Protein AF-0000000065805810 (afdb_homodimer)

Foldseek 3Di:
DLVVLVVLLVCVLVPDFQDLVNLVVLLVDDDVRVVSLLQSLLVLLCSQPNQAAAEEEEDAQAAAPACWQFQQDQRHPVWDFPFDGDGGHALVVQLVVLVVCLVLQHQEYEYEHGYQADDPDDRLVRVLVSLLVNVVPGPHQYEYEGHQDDLVSLLSCVVSRRAEYEAELAWAQVCSCVGTDPDHSVSSVVSLVSNVVSPHAYEYEHEPQQPDDSSRLSRRLVVCVVSVHQEYEYHYRDAGPGGNCNPRDTEAQSSSLSSLSSSCSRPSNHAYEYEYPLCVRNPVNSLSSSSSNHRYYYDAQDNRGGDDDSVVVCCSSVVVVGHYGSD/DLVVLVVLLVCVLVPDFQDLVNLVVLLVDDDVRVVSLLQSLLVLLCSQPNQAAAEEEEDAQAAAPACWQFQQDQRHPVWDFPFDGDGGHALVVQLVVLVVCLVLQHQEYEYEHGYQADDPDDRLVRVLSSLLVNVVPGPHQYEYEGHQDDLVSLLSCVVSRRAEYEAELAWAQVCSCVGTDPDHSVSSVVSLVSNVVSPHAYEYEHEPQQPDDSSRLSRRLVVCVVSVHQEYEYEYRDAGPGGNCNPRDTEAQSSSLSSLSSSCSRPSNHAYEYEYPLCVRNPVNSLSSSSSNHRYYYDAQDNRGGDDDSVVVCCSSVVVVGHYHSD

Sequence (654 aa):
MRNDIVKIVDRIIQGGRLSEAEGRSILQAGGASLGWVMAGAQQLRETYCGDGVGLCMIVNAKSGHCSEDCRFCAQSSHYHTGAPVFPLKTAEQIVAEAQCADSRGARCFGIVTSGARVLPGAELESILAALREIRETTRIAPSASLGLLDEETARALADAGCVTYHHNLETARSYFPHICTTHDYDQDLETVRVAKAAGMKVCCGGLFGLGETPEQRLELGLTLRELDIDSVPINFLNPVAGTPLADATPLEPMEALKIIALYRYLMPDRHITVCGGRGVTLGDFQSWIFQAGASGMMVGDYLTTAGRQLSDDLRMVTDAGLTYERCMRNDIVKIVDRIIQGGRLSEAEGRSILQAGGASLGWVMAGAQQLRETYCGDGVGLCMIVNAKSGHCSEDCRFCAQSSHYHTGAPVFPLKTAEQIVAEAQCADSRGARCFGIVTSGARVLPGAELESILAALREIRETTRIAPSASLGLLDEETARALADAGCVTYHHNLETARSYFPHICTTHDYDQDLETVRVAKAAGMKVCCGGLFGLGETPEQRLELGLTLRELDIDSVPINFLNPVAGTPLADATPLEPMEALKIIALYRYLMPDRHITVCGGRGVTLGDFQSWIFQAGASGMMVGDYLTTAGRQLSDDLRMVTDAGLTYERC

Organism: Syntrophotalea carbinolica (strain DSM 2380 / NBRC 103641 / GraBd1) (NCBI:txid338963)

pLDDT: mean 96.36, std 5.23, range [35.75, 98.94]

Nearest PDB structures (foldseek):
  8vdw-assembly1_A  TM=9.775E-01  e=2.613E-42  Veillonella parvula
  8vcw-assembly1_A  TM=9.671E-01  e=2.838E-38  Blautia obeum
  1r30-assembly1_A  TM=9.494E-01  e=1.211E-29  Escherichia coli
  3t7v-assembly1_A  TM=8.724E-01  e=1.804E-21  Methanosarcina barkeri str. Fusaro
  5exi-assembly1_A  TM=6.466E-01  e=7.180E-10  Mycobacterium tuberculosis H37Rv

Solvent-accessible surface area (backbone atoms only — not comparable to full-atom values): 32482 Å² total; per-residue (Å²): 101,62,67,57,41,53,50,51,44,53,40,39,76,74,70,46,77,67,45,71,68,56,51,53,50,55,72,65,44,52,73,40,49,34,33,34,47,26,19,39,13,19,38,40,25,42,73,56,59,44,58,47,35,43,31,33,35,56,42,66,36,20,36,31,69,9,79,40,51,42,36,71,45,56,36,17,56,79,40,68,41,89,50,64,73,48,72,70,57,50,37,67,57,52,34,51,50,48,47,52,39,37,77,71,25,22,42,30,36,29,45,29,40,51,35,58,46,69,58,92,50,71,68,42,50,36,51,40,51,22,37,39,48,36,59,71,73,40,83,36,45,36,25,39,26,47,50,54,53,54,62,67,61,28,38,51,40,33,73,27,49,34,44,31,42,39,56,58,63,37,52,15,78,92,53,33,71,82,38,31,74,72,61,57,70,65,53,49,54,45,22,53,50,33,36,44,73,42,69,22,43,35,33,37,30,33,49,41,55,78,79,73,52,73,67,38,55,50,47,32,47,54,51,42,54,73,69,61,54,50,26,32,42,43,27,34,51,57,61,37,68,52,33,85,39,36,80,56,70,63,48,53,32,60,57,53,42,43,52,44,18,49,47,22,56,66,40,42,75,41,46,29,26,43,40,54,28,44,65,78,32,26,53,66,46,52,67,46,42,48,42,12,18,37,37,23,33,54,47,43,47,53,77,86,48,82,51,63,60,56,70,57,54,53,48,52,41,48,52,70,74,33,46,64,56,64,97,101,62,67,58,40,52,50,51,44,54,40,39,75,73,70,47,76,66,46,71,68,57,51,52,52,54,73,67,45,51,73,40,50,33,33,33,47,25,18,40,14,19,38,39,24,43,73,55,58,45,58,45,29,42,30,34,34,59,42,64,36,22,36,31,70,9,80,39,50,42,37,68,46,57,36,17,57,79,40,69,40,89,49,64,70,47,72,70,56,50,36,69,56,51,35,51,51,48,48,51,40,39,77,69,31,22,30,30,36,30,46,30,40,50,36,60,48,69,59,92,52,71,66,43,51,34,51,39,51,23,36,40,47,36,59,72,73,40,76,35,45,37,25,37,26,46,51,56,51,52,59,67,60,27,37,51,39,32,74,27,49,35,46,31,40,40,58,57,63,36,50,17,81,93,52,35,72,83,38,31,74,73,64,57,70,64,51,47,54,46,23,55,51,34,34,43,72,41,69,22,42,36,33,38,30,36,49,41,56,79,77,72,52,73,68,37,54,50,48,32,48,52,50,42,54,73,66,61,55,50,26,32,41,44,26,33,51,58,60,36,70,52,32,84,39,35,80,54,70,62,48,53,33,60,58,54,41,43,51,45,17,49,47,23,56,66,40,42,75,41,45,28,24,42,39,54,29,43,65,80,32,26,53,66,47,51,65,47,42,49,42,14,16,35,40,24,32,54,45,43,47,54,78,85,48,81,51,60,60,54,70,58,53,52,47,51,41,47,52,70,75,33,46,65,42,62,86

InterPro domains:
  IPR002684 Biotin synthase/Biotin biosynthesis bifunctional protein BioAB [MF_01694] (16-325)
  IPR002684 Biotin synthase/Biotin biosynthesis bifunctional protein BioAB [PTHR22976] (15-325)
  IPR002684 Biotin synthase/Biotin biosynthesis bifunctional protein BioAB [TIGR00433] (18-322)
  IPR006638 Elp3/MiaA/NifB-like, radical SAM core domain [SM00729] (56-265)
  IPR007197 Radical SAM [PF04055] (65-220)
  IPR007197 Radical SAM [PS51918] (48-278)
  IPR007197 Radical SAM [SFLDS00029] (4-325)
  IPR010722 Biotin and thiamin synthesis-associated domain [PF06968] (233-322)
  IPR010722 Biotin and thiamin synthesis-associated domain [SM00876] (233-324)
  IPR013785 Aldolase-type TIM barrel [G3DSA:3.20.20.70] (27-327)
  IPR024177 Biotin synthase [PIRSF001619] (5-325)
  IPR058240 Radical SAM superfamily [SSF102114] (16-321)

Structure (mmCIF, N/CA/C/O backbone):
data_AF-0000000065805810-model_v1
#
loop_
_entity.id
_entity.type
_entity.pdbx_description
1 polymer 'Biotin synthase'
#
loop_
_atom_site.group_PDB
_atom_site.id
_atom_site.type_symbol
_atom_site.label_atom_id
_atom_site.label_alt_id
_atom_site.label_comp_id
_atom_site.label_asym_id
_atom_site.label_entity_id
_atom_site.label_seq_id
_atom_site.pdbx_PDB_ins_code
_atom_site.Cartn_x
_atom_site.Cartn_y
_atom_site.Cartn_z
_atom_site.occupancy
_atom_site.B_iso_or_equiv
_atom_site.auth_seq_id
_atom_site.auth_comp_id
_atom_site.auth_asym_id
_atom_site.auth_atom_id
_atom_site.pdbx_PDB_model_num
ATOM 1 N N . MET A 1 1 ? -1.188 9.469 -21.672 1 79.25 1 MET A N 1
ATOM 2 C CA . MET A 1 1 ? -1.218 8.125 -21.109 1 79.25 1 MET A CA 1
ATOM 3 C C . MET A 1 1 ? -2.553 7.848 -20.422 1 79.25 1 MET A C 1
ATOM 5 O O . MET A 1 1 ? -3.178 6.812 -20.672 1 79.25 1 MET A O 1
ATOM 9 N N . ARG A 1 2 ? -3.098 8.859 -19.812 1 87.94 2 ARG A N 1
ATOM 10 C CA . ARG A 1 2 ? -4.332 8.617 -19.078 1 87.94 2 ARG A CA 1
ATOM 11 C C . ARG A 1 2 ? -5.496 8.352 -20.016 1 87.94 2 ARG A C 1
ATOM 13 O O . ARG A 1 2 ? -6.281 7.426 -19.797 1 87.94 2 ARG A O 1
ATOM 20 N N . ASN A 1 3 ? -5.574 9.109 -21.125 1 92.69 3 ASN A N 1
ATOM 21 C CA . ASN A 1 3 ? -6.648 8.875 -22.078 1 92.69 3 ASN A CA 1
ATOM 22 C C . ASN A 1 3 ? -6.484 7.527 -22.797 1 92.69 3 ASN A C 1
ATOM 24 O O . ASN A 1 3 ? -7.469 6.836 -23.047 1 92.69 3 ASN A O 1
ATOM 28 N N . ASP A 1 4 ? -5.297 7.188 -23.094 1 95.38 4 ASP A N 1
ATOM 29 C CA . ASP A 1 4 ? -5.012 5.918 -23.75 1 95.38 4 ASP A CA 1
ATOM 30 C C . ASP A 1 4 ? -5.41 4.738 -22.859 1 95.38 4 ASP A C 1
ATOM 32 O O . ASP A 1 4 ? -5.996 3.768 -23.344 1 95.38 4 ASP A O 1
ATOM 36 N N . ILE A 1 5 ? -5.145 4.859 -21.578 1 97.94 5 ILE A N 1
ATOM 37 C CA . ILE A 1 5 ? -5.457 3.779 -20.641 1 97.94 5 ILE A CA 1
ATOM 38 C C . ILE A 1 5 ? -6.973 3.609 -20.547 1 97.94 5 ILE A C 1
ATOM 40 O O . ILE A 1 5 ? -7.477 2.484 -20.547 1 97.94 5 ILE A O 1
ATOM 44 N N . VAL A 1 6 ? -7.711 4.707 -20.438 1 97.88 6 VAL A N 1
ATOM 45 C CA . VAL A 1 6 ? -9.164 4.648 -20.359 1 97.88 6 VAL A CA 1
ATOM 46 C C . VAL A 1 6 ? -9.719 3.957 -21.609 1 97.88 6 VAL A C 1
ATOM 48 O O . VAL A 1 6 ? -10.586 3.084 -21.5 1 97.88 6 VAL A O 1
ATOM 51 N N . LYS A 1 7 ? -9.164 4.328 -22.766 1 97.62 7 LYS A N 1
ATOM 52 C CA . LYS A 1 7 ? -9.609 3.732 -24.016 1 97.62 7 LYS A CA 1
ATOM 53 C C . LYS A 1 7 ? -9.32 2.234 -24.047 1 97.62 7 LYS A C 1
ATOM 55 O O . LYS A 1 7 ? -10.148 1.445 -24.5 1 97.62 7 LYS A O 1
ATOM 60 N N . ILE A 1 8 ? -8.148 1.875 -23.641 1 98.38 8 ILE A N 1
ATOM 61 C CA . ILE A 1 8 ? -7.758 0.47 -23.609 1 98.38 8 ILE A CA 1
ATOM 62 C C . ILE A 1 8 ? -8.695 -0.309 -22.703 1 98.38 8 ILE A C 1
ATOM 64 O O . ILE A 1 8 ? -9.195 -1.375 -23.062 1 98.38 8 ILE A O 1
ATOM 68 N N . VAL A 1 9 ? -9 0.229 -21.516 1 98.56 9 VAL A N 1
ATOM 69 C CA . VAL A 1 9 ? -9.867 -0.421 -20.531 1 98.56 9 VAL A CA 1
ATOM 70 C C . VAL A 1 9 ? -11.266 -0.59 -21.109 1 98.56 9 VAL A C 1
ATOM 72 O O . VAL A 1 9 ? -11.859 -1.67 -21.016 1 98.56 9 VAL A O 1
ATOM 75 N N . ASP A 1 10 ? -11.781 0.471 -21.734 1 98.12 10 ASP A N 1
ATOM 76 C CA . ASP A 1 10 ? -13.109 0.418 -22.328 1 98.12 10 ASP A CA 1
ATOM 77 C C . ASP A 1 10 ? -13.18 -0.644 -23.422 1 98.12 10 ASP A C 1
ATOM 79 O O . ASP A 1 10 ? -14.148 -1.401 -23.5 1 98.12 10 ASP A O 1
ATOM 83 N N . ARG A 1 11 ? -12.172 -0.672 -24.25 1 98.25 11 ARG A N 1
ATOM 84 C CA . ARG A 1 11 ? -12.125 -1.661 -25.312 1 98.25 11 ARG A CA 1
ATOM 85 C C . ARG A 1 11 ? -12.102 -3.078 -24.75 1 98.25 11 ARG A C 1
ATOM 87 O O . ARG A 1 11 ? -12.812 -3.959 -25.234 1 98.25 11 ARG A O 1
ATOM 94 N N . ILE A 1 12 ? -11.305 -3.326 -23.719 1 98.5 12 ILE A N 1
ATOM 95 C CA . ILE A 1 12 ? -11.188 -4.648 -23.125 1 98.5 12 ILE A CA 1
ATOM 96 C C . ILE A 1 12 ? -12.516 -5.047 -22.484 1 98.5 12 ILE A C 1
ATOM 98 O O . ILE A 1 12 ? -12.953 -6.195 -22.609 1 98.5 12 ILE A O 1
ATOM 102 N N . ILE A 1 13 ? -13.18 -4.121 -21.828 1 97.81 13 ILE A N 1
ATOM 103 C CA . ILE A 1 13 ? -14.477 -4.383 -21.203 1 97.81 13 ILE A CA 1
ATOM 104 C C . ILE A 1 13 ? -15.492 -4.773 -22.266 1 97.81 13 ILE A C 1
ATOM 106 O O . ILE A 1 13 ? -16.375 -5.59 -22.016 1 97.81 13 ILE A O 1
ATOM 110 N N . GLN A 1 14 ? -15.32 -4.27 -23.5 1 97.44 14 GLN A N 1
ATOM 111 C CA . GLN A 1 14 ? -16.219 -4.562 -24.594 1 97.44 14 GLN A CA 1
ATOM 112 C C . GLN A 1 14 ? -15.797 -5.824 -25.344 1 97.44 14 GLN A C 1
ATOM 114 O O . GLN A 1 14 ? -16.344 -6.148 -26.391 1 97.44 14 GLN A O 1
ATOM 119 N N . GLY A 1 15 ? -14.773 -6.504 -24.859 1 96.88 15 GLY A N 1
ATOM 120 C CA . GLY A 1 15 ? -14.391 -7.793 -25.422 1 96.88 15 GLY A CA 1
ATOM 121 C C . GLY A 1 15 ? -13.109 -7.738 -26.219 1 96.88 15 GLY A C 1
ATOM 122 O O . GLY A 1 15 ? -12.68 -8.75 -26.797 1 96.88 15 GLY A O 1
ATOM 123 N N . GLY A 1 16 ? -12.5 -6.551 -26.297 1 97.62 16 GLY A N 1
ATOM 124 C CA . GLY A 1 16 ? -11.234 -6.422 -27 1 97.62 16 GLY A CA 1
ATOM 125 C C . GLY A 1 16 ? -10.062 -6.992 -26.219 1 97.62 16 GLY A C 1
ATOM 126 O O . GLY A 1 16 ? -10.195 -7.348 -25.047 1 97.62 16 GLY A O 1
ATOM 127 N N . ARG A 1 17 ? -8.875 -7.086 -27 1 97.44 17 ARG A N 1
ATOM 128 C CA . ARG A 1 17 ? -7.668 -7.637 -26.391 1 97.44 17 ARG A CA 1
ATOM 129 C C . ARG A 1 17 ? -6.551 -6.598 -26.359 1 97.44 17 ARG A C 1
ATOM 131 O O . ARG A 1 17 ? -6.473 -5.734 -27.25 1 97.44 17 ARG A O 1
ATOM 138 N N . LEU A 1 18 ? -5.742 -6.703 -25.375 1 98.44 18 LEU A N 1
ATOM 139 C CA . LEU A 1 18 ? -4.543 -5.875 -25.312 1 98.44 18 LEU A CA 1
ATOM 140 C C . LEU A 1 18 ? -3.57 -6.25 -26.422 1 98.44 18 LEU A C 1
ATOM 142 O O . LEU A 1 18 ? -3.266 -7.43 -26.609 1 98.44 18 LEU A O 1
ATOM 146 N N . SER A 1 19 ? -3.09 -5.305 -27.156 1 98 19 SER A N 1
ATOM 147 C CA . SER A 1 19 ? -2.084 -5.574 -28.188 1 98 19 SER A CA 1
ATOM 148 C C . SER A 1 19 ? -0.69 -5.68 -27.578 1 98 19 SER A C 1
ATOM 150 O O . SER A 1 19 ? -0.469 -5.246 -26.438 1 98 19 SER A O 1
ATOM 152 N N . GLU A 1 20 ? 0.162 -6.293 -28.359 1 97.75 20 GLU A N 1
ATOM 153 C CA . GLU A 1 20 ? 1.547 -6.395 -27.906 1 97.75 20 GLU A CA 1
ATOM 154 C C . GLU A 1 20 ? 2.156 -5.016 -27.688 1 97.75 20 GLU A C 1
ATOM 156 O O . GLU A 1 20 ? 2.885 -4.805 -26.719 1 97.75 20 GLU A O 1
ATOM 161 N N . ALA A 1 21 ? 1.849 -4.113 -28.578 1 97.81 21 ALA A N 1
ATOM 162 C CA . ALA A 1 21 ? 2.365 -2.75 -28.469 1 97.81 21 ALA A CA 1
ATOM 163 C C . ALA A 1 21 ? 1.854 -2.068 -27.203 1 97.81 21 ALA A C 1
ATOM 165 O O . ALA A 1 21 ? 2.605 -1.366 -26.516 1 97.81 21 ALA A O 1
ATOM 166 N N . GLU A 1 22 ? 0.607 -2.227 -26.938 1 98.25 22 GLU A N 1
ATOM 167 C CA . GLU A 1 22 ? 0.031 -1.679 -25.703 1 98.25 22 GLU A CA 1
ATOM 168 C C . GLU A 1 22 ? 0.659 -2.312 -24.469 1 98.25 22 GLU A C 1
ATOM 170 O O . GLU A 1 22 ? 0.897 -1.633 -23.469 1 98.25 22 GLU A O 1
ATOM 175 N N . GLY A 1 23 ? 0.9 -3.668 -24.516 1 98.31 23 GLY A N 1
ATOM 176 C CA . GLY A 1 23 ? 1.602 -4.332 -23.422 1 98.31 23 GLY A CA 1
ATOM 177 C C . GLY A 1 23 ? 2.975 -3.746 -23.156 1 98.31 23 GLY A C 1
ATOM 178 O O . GLY A 1 23 ? 3.355 -3.545 -22 1 98.31 23 GLY A O 1
ATOM 179 N N . ARG A 1 24 ? 3.682 -3.438 -24.234 1 97.62 24 ARG A N 1
ATOM 180 C CA . ARG A 1 24 ? 4.996 -2.822 -24.109 1 97.62 24 ARG A CA 1
ATOM 181 C C . ARG A 1 24 ? 4.898 -1.443 -23.469 1 97.62 24 ARG A C 1
ATOM 183 O O . ARG A 1 24 ? 5.754 -1.063 -22.672 1 97.62 24 ARG A O 1
ATOM 190 N N . SER A 1 25 ? 3.875 -0.73 -23.828 1 96.94 25 SER A N 1
ATOM 191 C CA . SER A 1 25 ? 3.666 0.592 -23.25 1 96.94 25 SER A CA 1
ATOM 192 C C . SER A 1 25 ? 3.41 0.502 -21.75 1 96.94 25 SER A C 1
ATOM 194 O O . SER A 1 25 ? 3.883 1.343 -20.984 1 96.94 25 SER A O 1
ATOM 196 N N . ILE A 1 26 ? 2.67 -0.485 -21.297 1 97.5 26 ILE A N 1
ATOM 197 C CA . ILE A 1 26 ? 2.396 -0.699 -19.875 1 97.5 26 ILE A CA 1
ATOM 198 C C . ILE A 1 26 ? 3.701 -0.986 -19.141 1 97.5 26 ILE A C 1
ATOM 200 O O . ILE A 1 26 ? 3.932 -0.461 -18.047 1 97.5 26 ILE A O 1
ATOM 204 N N . LEU A 1 27 ? 4.59 -1.706 -19.75 1 96.12 27 LEU A N 1
ATOM 205 C CA . LEU A 1 27 ? 5.855 -2.086 -19.141 1 96.12 27 LEU A CA 1
ATOM 206 C C . LEU A 1 27 ? 6.777 -0.878 -19 1 96.12 27 LEU A C 1
ATOM 208 O O . LEU A 1 27 ? 7.738 -0.912 -18.234 1 96.12 27 LEU A O 1
ATOM 212 N N . GLN A 1 28 ? 6.48 0.19 -19.75 1 95.94 28 GLN A N 1
ATOM 213 C CA . GLN A 1 28 ? 7.305 1.392 -19.719 1 95.94 28 GLN A CA 1
ATOM 214 C C . GLN A 1 28 ? 6.711 2.434 -18.766 1 95.94 28 GLN A C 1
ATOM 216 O O . GLN A 1 28 ? 7.336 3.463 -18.5 1 95.94 28 GLN A O 1
ATOM 221 N N . ALA A 1 29 ? 5.582 2.195 -18.281 1 96.69 29 ALA A N 1
ATOM 222 C CA . ALA A 1 29 ? 4.879 3.184 -17.469 1 96.69 29 ALA A CA 1
ATOM 223 C C . ALA A 1 29 ? 5.57 3.385 -16.125 1 96.69 29 ALA A C 1
ATOM 225 O O . ALA A 1 29 ? 6.07 2.428 -15.523 1 96.69 29 ALA A O 1
ATOM 226 N N . GLY A 1 30 ? 5.699 4.637 -15.672 1 96.25 30 GLY A N 1
ATOM 227 C CA . GLY A 1 30 ? 6.172 5.035 -14.352 1 96.25 30 GLY A CA 1
ATOM 228 C C . GLY A 1 30 ? 5.422 6.223 -13.781 1 96.25 30 GLY A C 1
ATOM 229 O O . GLY A 1 30 ? 4.672 6.887 -14.5 1 96.25 30 GLY A O 1
ATOM 230 N N . GLY A 1 31 ? 5.578 6.441 -12.484 1 96.31 31 GLY A N 1
ATOM 231 C CA . GLY A 1 31 ? 4.918 7.586 -11.875 1 96.31 31 GLY A CA 1
ATOM 232 C C . GLY A 1 31 ? 3.42 7.598 -12.102 1 96.31 31 GLY A C 1
ATOM 233 O O . GLY A 1 31 ? 2.754 6.574 -11.93 1 96.31 31 GLY A O 1
ATOM 234 N N . ALA A 1 32 ? 2.918 8.711 -12.484 1 97.12 32 ALA A N 1
ATOM 235 C CA . ALA A 1 32 ? 1.48 8.891 -12.672 1 97.12 32 ALA A CA 1
ATOM 236 C C . ALA A 1 32 ? 0.955 7.984 -13.773 1 97.12 32 ALA A C 1
ATOM 238 O O . ALA A 1 32 ? -0.177 7.5 -13.703 1 97.12 32 ALA A O 1
ATOM 239 N N . SER A 1 33 ? 1.781 7.785 -14.789 1 97.81 33 SER A N 1
ATOM 240 C CA . SER A 1 33 ? 1.372 6.879 -15.859 1 97.81 33 SER A CA 1
ATOM 241 C C . SER A 1 33 ? 1.084 5.48 -15.32 1 97.81 33 SER A C 1
ATOM 243 O O . SER A 1 33 ? 0.102 4.848 -15.711 1 97.81 33 SER A O 1
ATOM 245 N N . LEU A 1 34 ? 1.923 5.008 -14.422 1 98.19 34 LEU A N 1
ATOM 246 C CA . LEU A 1 34 ? 1.674 3.719 -13.789 1 98.19 34 LEU A CA 1
ATOM 247 C C . LEU A 1 34 ? 0.412 3.768 -12.938 1 98.19 34 LEU A C 1
ATOM 249 O O . LEU A 1 34 ? -0.329 2.785 -12.859 1 98.19 34 LEU A O 1
ATOM 253 N N . GLY A 1 35 ? 0.2 4.914 -12.297 1 98.38 35 GLY A N 1
ATOM 254 C CA . GLY A 1 35 ? -1.032 5.078 -11.539 1 98.38 35 GLY A CA 1
ATOM 255 C C . GLY A 1 35 ? -2.277 4.867 -12.375 1 98.38 35 GLY A C 1
ATOM 256 O O . GLY A 1 35 ? -3.219 4.199 -11.945 1 98.38 35 GLY A O 1
ATOM 257 N N . TRP A 1 36 ? -2.281 5.398 -13.555 1 98.62 36 TRP A N 1
ATOM 258 C CA . TRP A 1 36 ? -3.416 5.23 -14.453 1 98.62 36 TRP A CA 1
ATOM 259 C C . TRP A 1 36 ? -3.543 3.777 -14.898 1 98.62 36 TRP A C 1
ATOM 261 O O . TRP A 1 36 ? -4.652 3.252 -15.016 1 98.62 36 TRP A O 1
ATOM 271 N N . VAL A 1 37 ? -2.379 3.176 -15.148 1 98.69 37 VAL A N 1
ATOM 272 C CA . VAL A 1 37 ? -2.379 1.762 -15.516 1 98.69 37 VAL A CA 1
ATOM 273 C C . VAL A 1 37 ? -3.008 0.939 -14.391 1 98.69 37 VAL A C 1
ATOM 275 O O . VAL A 1 37 ? -3.848 0.072 -14.648 1 98.69 37 VAL A O 1
ATOM 278 N N . MET A 1 38 ? -2.664 1.222 -13.18 1 98.62 38 MET A N 1
ATOM 279 C CA . MET A 1 38 ? -3.152 0.477 -12.023 1 98.62 38 MET A CA 1
ATOM 280 C C . MET A 1 38 ? -4.648 0.702 -11.828 1 98.62 38 MET A C 1
ATOM 282 O O . MET A 1 38 ? -5.375 -0.222 -11.461 1 98.62 38 MET A O 1
ATOM 286 N N . ALA A 1 39 ? -5.117 1.934 -12.055 1 98.56 39 ALA A N 1
ATOM 287 C CA . ALA A 1 39 ? -6.551 2.203 -11.969 1 98.56 39 ALA A CA 1
ATOM 288 C C . ALA A 1 39 ? -7.324 1.366 -12.984 1 98.56 39 ALA A C 1
ATOM 290 O O . ALA A 1 39 ? -8.383 0.814 -12.664 1 98.56 39 ALA A O 1
ATOM 291 N N . GLY A 1 40 ? -6.773 1.312 -14.164 1 98.69 40 GLY A N 1
ATOM 292 C CA . GLY A 1 40 ? -7.387 0.473 -15.188 1 98.69 40 GLY A CA 1
ATOM 293 C C . GLY A 1 40 ? -7.391 -1 -14.82 1 98.69 40 GLY A C 1
ATOM 294 O O . GLY A 1 40 ? -8.383 -1.694 -15.031 1 98.69 40 GLY A O 1
ATOM 295 N N . ALA A 1 41 ? -6.273 -1.494 -14.281 1 98.81 41 ALA A N 1
ATOM 296 C CA . ALA A 1 41 ? -6.184 -2.891 -13.867 1 98.81 41 ALA A CA 1
ATOM 297 C C . ALA A 1 41 ? -7.227 -3.215 -12.805 1 98.81 41 ALA A C 1
ATOM 299 O O . ALA A 1 41 ? -7.867 -4.266 -12.852 1 98.81 41 ALA A O 1
ATOM 300 N N . GLN A 1 42 ? -7.375 -2.301 -11.867 1 98.69 42 GLN A N 1
ATOM 301 C CA . GLN A 1 42 ? -8.375 -2.49 -10.82 1 98.69 42 GLN A CA 1
ATOM 302 C C . GLN A 1 42 ? -9.781 -2.531 -11.414 1 98.69 42 GLN A C 1
ATOM 304 O O . GLN A 1 42 ? -10.609 -3.35 -11 1 98.69 42 GLN A O 1
ATOM 309 N N . GLN A 1 43 ? -10.031 -1.628 -12.352 1 98.56 43 GLN A N 1
ATOM 310 C CA . GLN A 1 43 ? -11.32 -1.618 -13.031 1 98.56 43 GLN A CA 1
ATOM 311 C C . GLN A 1 43 ? -11.594 -2.959 -13.711 1 98.56 43 GLN A C 1
ATOM 313 O O . GLN A 1 43 ? -12.688 -3.51 -13.586 1 98.56 43 GLN A O 1
ATOM 318 N N . LEU A 1 44 ? -10.633 -3.467 -14.383 1 98.81 44 LEU A N 1
ATOM 319 C CA . LEU A 1 44 ? -10.781 -4.746 -15.07 1 98.81 44 LEU A CA 1
ATOM 320 C C . LEU A 1 44 ? -11 -5.875 -14.07 1 98.81 44 LEU A C 1
ATOM 322 O O . LEU A 1 44 ? -11.859 -6.738 -14.273 1 98.81 44 LEU A O 1
ATOM 326 N N . ARG A 1 45 ? -10.227 -5.867 -13.008 1 98.5 45 ARG A N 1
ATOM 327 C CA . ARG A 1 45 ? -10.383 -6.891 -11.977 1 98.5 45 ARG A CA 1
ATOM 328 C C . ARG A 1 45 ? -11.797 -6.883 -11.414 1 98.5 45 ARG A C 1
ATOM 330 O O . ARG A 1 45 ? -12.43 -7.938 -11.305 1 98.5 45 ARG A O 1
ATOM 337 N N . GLU A 1 46 ? -12.305 -5.73 -11.062 1 97.94 46 GLU A N 1
ATOM 338 C CA . GLU A 1 46 ? -13.633 -5.629 -10.477 1 97.94 46 GLU A CA 1
ATOM 339 C C . GLU A 1 46 ? -14.711 -6.047 -11.477 1 97.94 46 GLU A C 1
ATOM 341 O O . GLU A 1 46 ? -15.695 -6.695 -11.109 1 97.94 46 GLU A O 1
ATOM 346 N N . THR A 1 47 ? -14.523 -5.648 -12.711 1 98.25 47 THR A N 1
ATOM 347 C CA . THR A 1 47 ? -15.5 -5.953 -13.758 1 98.25 47 THR A CA 1
ATOM 348 C C . THR A 1 47 ? -15.602 -7.457 -13.977 1 98.25 47 THR A C 1
ATOM 350 O O . THR A 1 47 ? -16.703 -8.008 -14.086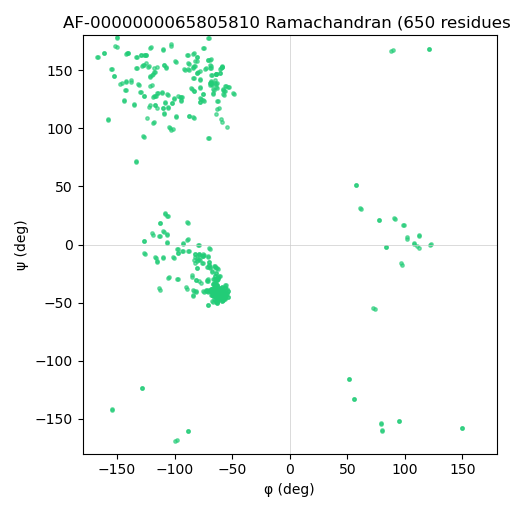 1 98.25 47 THR A O 1
ATOM 353 N N . TYR A 1 48 ? -14.461 -8.156 -13.945 1 98.06 48 TYR A N 1
ATOM 354 C CA . TYR A 1 48 ? -14.453 -9.539 -14.398 1 98.06 48 TYR A CA 1
ATOM 355 C C . TYR A 1 48 ? -14.375 -10.5 -13.219 1 98.06 48 TYR A C 1
ATOM 357 O O . TYR A 1 48 ? -14.852 -11.633 -13.297 1 98.06 48 TYR A O 1
ATOM 365 N N . CYS A 1 49 ? -13.766 -10.055 -12.109 1 96.5 49 CYS A N 1
ATOM 366 C CA . CYS A 1 49 ? -13.523 -10.977 -11.008 1 96.5 49 CYS A CA 1
ATOM 367 C C . CYS A 1 49 ? -14.312 -10.57 -9.766 1 96.5 49 CYS A C 1
ATOM 369 O O . CYS A 1 49 ? -14.383 -11.32 -8.797 1 96.5 49 CYS A O 1
ATOM 371 N N . GLY A 1 50 ? -14.828 -9.367 -9.727 1 96.5 50 GLY A N 1
ATOM 372 C CA . GLY A 1 50 ? -15.594 -8.906 -8.578 1 96.5 50 GLY A CA 1
ATOM 373 C C . GLY A 1 50 ? -14.719 -8.469 -7.418 1 96.5 50 GLY A C 1
ATOM 374 O O . GLY A 1 50 ? -13.594 -8.008 -7.621 1 96.5 50 GLY A O 1
ATOM 375 N N . ASP A 1 51 ? -15.227 -8.547 -6.234 1 94.75 51 ASP A N 1
ATOM 376 C CA . ASP A 1 51 ? -14.539 -8.016 -5.059 1 94.75 51 ASP A CA 1
ATOM 377 C C . ASP A 1 51 ? -13.984 -9.148 -4.195 1 94.75 51 ASP A C 1
ATOM 379 O O . ASP A 1 51 ? -13.398 -8.898 -3.139 1 94.75 51 ASP A O 1
ATOM 383 N N . GLY A 1 52 ? -14.164 -10.32 -4.633 1 95.31 52 GLY A N 1
ATOM 384 C CA . GLY A 1 52 ? -13.664 -11.453 -3.869 1 95.31 52 GLY A CA 1
ATOM 385 C C . GLY A 1 52 ? -12.211 -11.781 -4.164 1 95.31 52 GLY A C 1
ATOM 386 O O . GLY A 1 52 ? -11.797 -11.789 -5.324 1 95.31 52 GLY A O 1
ATOM 387 N N . VAL A 1 53 ? -11.469 -12 -3.113 1 96.69 53 VAL A N 1
ATOM 388 C CA . VAL A 1 53 ? -10.062 -12.398 -3.227 1 96.69 53 VAL A CA 1
ATOM 389 C C . VAL A 1 53 ? -9.914 -13.875 -2.887 1 96.69 53 VAL A C 1
ATOM 391 O O . VAL A 1 53 ? -10.281 -14.312 -1.793 1 96.69 53 VAL A O 1
ATOM 394 N N . GLY A 1 54 ? -9.461 -14.641 -3.836 1 95.75 54 GLY A N 1
ATOM 395 C CA . GLY A 1 54 ? -9.211 -16.047 -3.576 1 95.75 54 GLY A CA 1
ATOM 396 C C . GLY A 1 54 ? -7.945 -16.297 -2.773 1 95.75 54 GLY A C 1
ATOM 397 O O . GLY A 1 54 ? -6.863 -15.836 -3.154 1 95.75 54 GLY A O 1
ATOM 398 N N . LEU A 1 55 ? -8.117 -16.984 -1.678 1 95.88 55 LEU A N 1
ATOM 399 C CA . LEU A 1 55 ? -6.977 -17.359 -0.851 1 95.88 55 LEU A CA 1
ATOM 400 C C . LEU A 1 55 ? -6.48 -18.75 -1.193 1 95.88 55 LEU A C 1
ATOM 402 O O . LEU A 1 55 ? -7.266 -19.703 -1.212 1 95.88 55 LEU A O 1
ATOM 406 N N . CYS A 1 56 ? -5.25 -18.797 -1.515 1 94.88 56 CYS A N 1
ATOM 407 C CA . CYS A 1 56 ? -4.641 -20.062 -1.857 1 94.88 56 CYS A CA 1
ATOM 408 C C . CYS A 1 56 ? -3.643 -20.5 -0.791 1 94.88 56 CYS A C 1
ATOM 410 O O . CYS A 1 56 ? -2.811 -19.703 -0.354 1 94.88 56 CYS A O 1
ATOM 412 N N . MET A 1 57 ? -3.766 -21.766 -0.345 1 95.19 57 MET A N 1
ATOM 413 C CA . MET A 1 57 ? -2.807 -22.359 0.575 1 95.19 57 MET A CA 1
ATOM 414 C C . MET A 1 57 ? -2.203 -23.625 -0.021 1 95.19 57 MET A C 1
ATOM 416 O O . MET A 1 57 ? -2.814 -24.266 -0.881 1 95.19 57 MET A O 1
ATOM 420 N N . ILE A 1 58 ? -1.027 -23.891 0.429 1 96.75 58 ILE A N 1
ATOM 421 C CA . ILE A 1 58 ? -0.375 -25.094 -0.088 1 96.75 58 ILE A CA 1
ATOM 422 C C . ILE A 1 58 ? 0.219 -25.906 1.066 1 96.75 58 ILE A C 1
ATOM 424 O O . ILE A 1 58 ? 0.387 -25.375 2.172 1 96.75 58 ILE A O 1
ATOM 428 N N . VAL A 1 59 ? 0.47 -27.094 0.815 1 96.5 59 VAL A N 1
ATOM 429 C CA . VAL A 1 59 ? 1.297 -27.922 1.682 1 96.5 59 VAL A CA 1
ATOM 430 C C . VAL A 1 59 ? 2.537 -28.391 0.922 1 96.5 59 VAL A C 1
ATOM 432 O O . VAL A 1 59 ? 2.441 -28.812 -0.234 1 96.5 59 VAL A O 1
ATOM 435 N N . ASN A 1 60 ? 3.668 -28.141 1.535 1 96.62 60 ASN A N 1
ATOM 436 C CA . ASN A 1 60 ? 4.871 -28.812 1.063 1 96.62 60 ASN A CA 1
ATOM 437 C C . ASN A 1 60 ? 4.848 -30.297 1.405 1 96.62 60 ASN A C 1
ATOM 439 O O . ASN A 1 60 ? 5.32 -30.703 2.469 1 96.62 60 ASN A O 1
ATOM 443 N N . ALA A 1 61 ? 4.332 -31.094 0.493 1 97.88 61 ALA A N 1
ATOM 444 C CA . ALA A 1 61 ? 4.016 -32.5 0.796 1 97.88 61 ALA A CA 1
ATOM 445 C C . ALA A 1 61 ? 5.262 -33.375 0.708 1 97.88 61 ALA A C 1
ATOM 447 O O . ALA A 1 61 ? 5.324 -34.438 1.323 1 97.88 61 ALA A O 1
ATOM 448 N N . LYS A 1 62 ? 6.133 -33.031 -0.103 1 97.62 62 LYS A N 1
ATOM 449 C CA . LYS A 1 62 ? 7.441 -33.656 -0.279 1 97.62 62 LYS A CA 1
ATOM 450 C C . LYS A 1 62 ? 8.516 -32.594 -0.57 1 97.62 62 LYS A C 1
ATOM 452 O O . LYS A 1 62 ? 8.328 -31.75 -1.432 1 97.62 62 LYS A O 1
ATOM 457 N N . SER A 1 63 ? 9.656 -32.719 0.144 1 96.88 63 SER A N 1
ATOM 458 C CA . SER A 1 63 ? 10.594 -31.594 0.071 1 96.88 63 SER A CA 1
ATOM 459 C C . SER A 1 63 ? 12.008 -32.094 -0.216 1 96.88 63 SER A C 1
ATOM 461 O O . SER A 1 63 ? 12.445 -33.094 0.329 1 96.88 63 SER A O 1
ATOM 463 N N . GLY A 1 64 ? 12.664 -3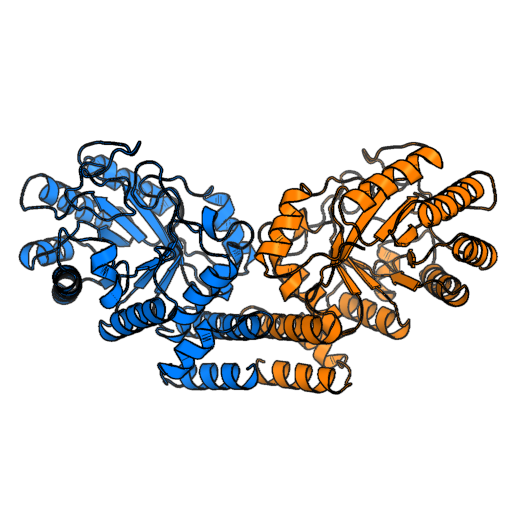1.328 -1.109 1 95.12 64 GLY A N 1
ATOM 464 C CA . GLY A 1 64 ? 14.086 -31.516 -1.322 1 95.12 64 GLY A CA 1
ATOM 465 C C . GLY A 1 64 ? 14.406 -32.562 -2.387 1 95.12 64 GLY A C 1
ATOM 466 O O . GLY A 1 64 ? 13.5 -33.125 -2.984 1 95.12 64 GLY A O 1
ATOM 467 N N . HIS A 1 65 ? 15.648 -32.562 -2.799 1 94.12 65 HIS A N 1
ATOM 468 C CA . HIS A 1 65 ? 16.266 -33.531 -3.689 1 94.12 65 HIS A CA 1
ATOM 469 C C . HIS A 1 65 ? 15.594 -33.531 -5.055 1 94.12 65 HIS A C 1
ATOM 471 O O . HIS A 1 65 ? 15.438 -34.594 -5.672 1 94.12 65 HIS A O 1
ATOM 477 N N . CYS A 1 66 ? 15.102 -32.406 -5.422 1 96.62 66 CYS A N 1
ATOM 478 C CA . CYS A 1 66 ? 14.547 -32.344 -6.77 1 96.62 66 CYS A CA 1
ATOM 479 C C . CYS A 1 66 ? 15.641 -32.5 -7.82 1 96.62 66 CYS A C 1
ATOM 481 O O . CYS A 1 66 ? 16.703 -31.891 -7.734 1 96.62 66 CYS A O 1
ATOM 483 N N . SER A 1 67 ? 15.406 -33.312 -8.797 1 97 67 SER A N 1
ATOM 484 C CA . SER A 1 67 ? 16.406 -33.625 -9.797 1 97 67 SER A CA 1
ATOM 485 C C . SER A 1 67 ? 16.609 -32.5 -10.789 1 97 67 SER A C 1
ATOM 487 O O . SER A 1 67 ? 17.547 -32.5 -11.586 1 97 67 SER A O 1
ATOM 489 N N . GLU A 1 68 ? 15.758 -31.469 -10.781 1 97.75 68 GLU A N 1
ATOM 490 C CA . GLU A 1 68 ? 15.828 -30.344 -11.719 1 97.75 68 GLU A CA 1
ATOM 491 C C . GLU A 1 68 ? 16.859 -29.312 -11.258 1 97.75 68 GLU A C 1
ATOM 493 O O . GLU A 1 68 ? 17.125 -29.188 -10.062 1 97.75 68 GLU A O 1
ATOM 498 N N . ASP A 1 69 ? 17.406 -28.578 -12.188 1 98.19 69 ASP A N 1
ATOM 499 C CA . ASP A 1 69 ? 18.469 -27.641 -11.867 1 98.19 69 ASP A CA 1
ATOM 500 C C . ASP A 1 69 ? 17.984 -26.188 -11.953 1 98.19 69 ASP A C 1
ATOM 502 O O . ASP A 1 69 ? 18.734 -25.297 -12.367 1 98.19 69 ASP A O 1
ATOM 506 N N . CYS A 1 70 ? 16.672 -26.016 -11.734 1 97.94 70 CYS A N 1
ATOM 507 C CA . CYS A 1 70 ? 16.172 -24.641 -11.742 1 97.94 70 CYS A CA 1
ATOM 508 C C . CYS A 1 70 ? 17.031 -23.75 -10.867 1 97.94 70 CYS A C 1
ATOM 510 O O . CYS A 1 70 ? 17.203 -24.016 -9.68 1 97.94 70 CYS A O 1
ATOM 512 N N . ARG A 1 71 ? 17.469 -22.656 -11.297 1 98 71 ARG A N 1
ATOM 513 C CA . ARG A 1 71 ? 18.531 -21.844 -10.719 1 98 71 ARG A CA 1
ATOM 514 C C . ARG A 1 71 ? 18.062 -21.094 -9.484 1 98 71 ARG A C 1
ATOM 516 O O . ARG A 1 71 ? 18.859 -20.578 -8.711 1 98 71 ARG A O 1
ATOM 523 N N . PHE A 1 72 ? 16.75 -21.016 -9.297 1 97.19 72 PHE A N 1
ATOM 524 C CA . PHE A 1 72 ? 16.172 -20.266 -8.18 1 97.19 72 PHE A CA 1
ATOM 525 C C . PHE A 1 72 ? 15.75 -21.219 -7.062 1 97.19 72 PHE A C 1
ATOM 527 O O . PHE A 1 72 ? 15.406 -20.781 -5.965 1 97.19 72 PHE A O 1
ATOM 534 N N . CYS A 1 73 ? 15.711 -22.469 -7.215 1 96.56 73 CYS A N 1
ATOM 535 C CA . CYS A 1 73 ? 14.938 -23.359 -6.367 1 96.56 73 CYS A CA 1
ATOM 536 C C . CYS A 1 73 ? 15.797 -23.922 -5.242 1 96.56 73 CYS A C 1
ATOM 538 O O . CYS A 1 73 ? 16.781 -24.625 -5.5 1 96.56 73 CYS A O 1
ATOM 540 N N . ALA A 1 74 ? 15.352 -23.781 -4.059 1 95.25 74 ALA A N 1
ATOM 541 C CA . ALA A 1 74 ? 16.062 -24.25 -2.871 1 95.25 74 ALA A CA 1
ATOM 542 C C . ALA A 1 74 ? 16.031 -25.781 -2.785 1 95.25 74 ALA A C 1
ATOM 544 O O . ALA A 1 74 ? 16.828 -26.375 -2.068 1 95.25 74 ALA A O 1
ATOM 545 N N . GLN A 1 75 ? 15.109 -26.375 -3.482 1 95.94 75 GLN A N 1
ATOM 546 C CA . GLN A 1 75 ? 14.898 -27.797 -3.326 1 95.94 75 GLN A CA 1
ATOM 547 C C . GLN A 1 75 ? 15.711 -28.594 -4.34 1 95.94 75 GLN A C 1
ATOM 549 O O . GLN A 1 75 ? 15.688 -29.828 -4.336 1 95.94 75 GLN A O 1
ATOM 554 N N . SER A 1 76 ? 16.375 -27.922 -5.258 1 96.81 76 SER A N 1
ATOM 555 C CA . SER A 1 76 ? 17.188 -28.594 -6.273 1 96.81 76 SER A CA 1
ATOM 556 C C . SER A 1 76 ? 18.344 -29.359 -5.648 1 96.81 76 SER A C 1
ATOM 558 O O . SER A 1 76 ? 19.062 -28.828 -4.805 1 96.81 76 SER A O 1
ATOM 560 N N . SER A 1 77 ? 18.531 -30.547 -6.102 1 96.56 77 SER A N 1
ATOM 561 C CA . SER A 1 77 ? 19.641 -31.359 -5.602 1 96.56 77 SER A CA 1
ATOM 562 C C . SER A 1 77 ? 20.969 -30.875 -6.176 1 96.56 77 SER A C 1
ATOM 564 O O . SER A 1 77 ? 22.047 -31.312 -5.734 1 96.56 77 SER A O 1
ATOM 566 N N . HIS A 1 78 ? 20.922 -30 -7.102 1 97.38 78 HIS A N 1
ATOM 567 C CA . HIS A 1 78 ? 22.125 -29.469 -7.73 1 97.38 78 HIS A CA 1
ATOM 568 C C . HIS A 1 78 ? 22.781 -28.391 -6.863 1 97.38 78 HIS A C 1
ATOM 570 O O . HIS A 1 78 ? 23.922 -28 -7.109 1 97.38 78 HIS A O 1
ATOM 576 N N . TYR A 1 79 ? 22.047 -27.953 -5.891 1 96.56 79 TYR A N 1
ATOM 577 C CA . TYR A 1 79 ? 22.547 -26.859 -5.051 1 96.56 79 TYR A CA 1
ATOM 578 C C . TYR A 1 79 ? 22.5 -27.25 -3.58 1 96.56 79 TYR A C 1
ATOM 580 O O . TYR A 1 79 ? 21.781 -28.172 -3.193 1 96.56 79 TYR A O 1
ATOM 588 N N . HIS A 1 80 ? 23.375 -26.594 -2.832 1 94.62 80 HIS A N 1
ATOM 589 C CA . HIS A 1 80 ? 23.406 -26.797 -1.39 1 94.62 80 HIS A CA 1
ATOM 590 C C . HIS A 1 80 ? 22.719 -25.672 -0.644 1 94.62 80 HIS A C 1
ATOM 592 O O . HIS A 1 80 ? 23.297 -24.609 -0.435 1 94.62 80 HIS A O 1
ATOM 598 N N . THR A 1 81 ? 21.531 -26.062 -0.34 1 93.38 81 THR A N 1
ATOM 599 C CA . THR A 1 81 ? 20.703 -25.062 0.319 1 93.38 81 THR A CA 1
ATOM 600 C C . THR A 1 81 ? 20.234 -25.547 1.688 1 93.38 81 THR A C 1
ATOM 602 O O . THR A 1 81 ? 20.531 -26.688 2.082 1 93.38 81 THR A O 1
ATOM 605 N N . GLY A 1 82 ? 19.656 -24.797 2.594 1 90.25 82 GLY A N 1
ATOM 606 C CA . GLY A 1 82 ? 19.125 -25.188 3.891 1 90.25 82 GLY A CA 1
ATOM 607 C C . GLY A 1 82 ? 17.688 -25.625 3.83 1 90.25 82 GLY A C 1
ATOM 608 O O . GLY A 1 82 ? 17 -25.688 4.859 1 90.25 82 GLY A O 1
ATOM 609 N N . ALA A 1 83 ? 17.203 -25.969 2.643 1 91.88 83 ALA A N 1
ATOM 610 C CA . ALA A 1 83 ? 15.812 -26.391 2.506 1 91.88 83 ALA A CA 1
ATOM 611 C C . ALA A 1 83 ? 15.578 -27.734 3.191 1 91.88 83 ALA A C 1
ATOM 613 O O . ALA A 1 83 ? 16.422 -28.625 3.133 1 91.88 83 ALA A O 1
ATOM 614 N N . PRO A 1 84 ? 14.461 -27.875 3.836 1 93.81 84 PRO A N 1
ATOM 615 C CA . PRO A 1 84 ? 14.172 -29.141 4.5 1 93.81 84 PRO A CA 1
ATOM 616 C C . PRO A 1 84 ? 14.039 -30.312 3.518 1 93.81 84 PRO A C 1
ATOM 618 O O . PRO A 1 84 ? 13.555 -30.125 2.396 1 93.81 84 PRO A O 1
ATOM 621 N N . VAL A 1 85 ? 14.461 -31.422 4.023 1 96.06 85 VAL A N 1
ATOM 622 C CA . VAL A 1 85 ? 14.352 -32.625 3.227 1 96.06 85 VAL A CA 1
ATOM 623 C C . VAL A 1 85 ? 13.523 -33.688 3.982 1 96.06 85 VAL A C 1
ATOM 625 O O . VAL A 1 85 ? 13.875 -34.062 5.094 1 96.06 85 VAL A O 1
ATOM 628 N N . PHE A 1 86 ? 12.398 -34.094 3.406 1 97.06 86 PHE A N 1
ATOM 629 C CA . PHE A 1 86 ? 11.57 -35.125 3.996 1 97.06 86 PHE A CA 1
ATOM 630 C C . PHE A 1 86 ? 10.742 -35.844 2.924 1 97.06 86 PHE A C 1
ATOM 632 O O . PHE A 1 86 ? 10.477 -35.25 1.866 1 97.06 86 PHE A O 1
ATOM 639 N N . PRO A 1 87 ? 10.422 -37.094 3.168 1 97 87 PRO A N 1
ATOM 640 C CA . PRO A 1 87 ? 9.617 -37.844 2.203 1 97 87 PRO A CA 1
ATOM 641 C C . PRO A 1 87 ? 8.164 -37.375 2.148 1 97 87 PRO A C 1
ATOM 643 O O . PRO A 1 87 ? 7.785 -36.469 2.895 1 97 87 PRO A O 1
ATOM 646 N N . LEU A 1 88 ? 7.402 -37.969 1.28 1 98.12 88 LEU A N 1
ATOM 647 C CA . LEU A 1 88 ? 6.008 -37.594 1.104 1 98.12 88 LEU A CA 1
ATOM 648 C C . LEU A 1 88 ? 5.234 -37.719 2.412 1 98.12 88 LEU A C 1
ATOM 650 O O . LEU A 1 88 ? 5.305 -38.781 3.066 1 98.12 88 LEU A O 1
ATOM 654 N N . LYS A 1 89 ? 4.547 -36.688 2.768 1 97.62 89 LYS A N 1
ATOM 655 C CA . LYS A 1 89 ? 3.613 -36.781 3.885 1 97.62 89 LYS A CA 1
ATOM 656 C C . LYS A 1 89 ? 2.551 -37.844 3.635 1 97.62 89 LYS A C 1
ATOM 658 O O . LYS A 1 89 ? 2.199 -38.125 2.484 1 97.62 89 LYS A O 1
ATOM 663 N N . THR A 1 90 ? 2.062 -38.344 4.711 1 97.44 90 THR A N 1
ATOM 664 C CA . THR A 1 90 ? 1.001 -39.344 4.559 1 97.44 90 THR A CA 1
ATOM 665 C C . THR A 1 90 ? -0.288 -38.688 4.078 1 97.44 90 THR A C 1
ATOM 667 O O . THR A 1 90 ? -0.464 -37.469 4.223 1 97.44 90 THR A O 1
ATOM 670 N N . ALA A 1 91 ? -1.137 -39.562 3.5 1 97.94 91 ALA A N 1
ATOM 671 C CA . ALA A 1 91 ? -2.438 -39.031 3.072 1 97.94 91 ALA A CA 1
ATOM 672 C C . ALA A 1 91 ? -3.17 -38.375 4.23 1 97.94 91 ALA A C 1
ATOM 674 O O . ALA A 1 91 ? -3.795 -37.312 4.059 1 97.94 91 ALA A O 1
ATOM 675 N N . GLU A 1 92 ? -3.02 -38.969 5.398 1 97.81 92 GLU A N 1
ATOM 676 C CA . GLU A 1 92 ? -3.682 -38.438 6.582 1 97.81 92 GLU A CA 1
ATOM 677 C C . GLU A 1 92 ? -3.15 -37.031 6.938 1 97.81 92 GLU A C 1
ATOM 679 O O . GLU A 1 92 ? -3.922 -36.156 7.285 1 97.81 92 GLU A O 1
ATOM 684 N N . GLN A 1 93 ? -1.914 -36.875 6.867 1 97.88 93 GLN A N 1
ATOM 685 C CA . GLN A 1 93 ? -1.288 -35.594 7.168 1 97.88 93 GLN A CA 1
ATOM 686 C C . GLN A 1 93 ? -1.724 -34.531 6.168 1 97.88 93 GLN A C 1
ATOM 688 O O . GLN A 1 93 ? -2.023 -33.406 6.551 1 97.88 93 GLN A O 1
ATOM 693 N N . ILE A 1 94 ? -1.77 -34.875 4.898 1 98.25 94 ILE A N 1
ATOM 694 C CA . ILE A 1 94 ? -2.17 -33.969 3.838 1 98.25 94 ILE A CA 1
ATOM 695 C C . ILE A 1 94 ? -3.623 -33.531 4.039 1 98.25 94 ILE A C 1
ATOM 697 O O . ILE A 1 94 ? -3.949 -32.344 3.957 1 98.25 94 ILE A O 1
ATOM 701 N N . VAL A 1 95 ? -4.449 -34.5 4.355 1 98.19 95 VAL A N 1
ATOM 702 C CA . VAL A 1 95 ? -5.871 -34.219 4.559 1 98.19 95 VAL A CA 1
ATOM 703 C C . VAL A 1 95 ? -6.055 -33.312 5.758 1 98.19 95 VAL A C 1
ATOM 705 O O . VAL A 1 95 ? -6.859 -32.375 5.715 1 98.19 95 VAL A O 1
ATOM 708 N N . ALA A 1 96 ? -5.289 -33.531 6.809 1 97.69 96 ALA A N 1
ATOM 709 C CA . ALA A 1 96 ? -5.371 -32.688 8 1 97.69 96 ALA A CA 1
ATOM 710 C C . ALA A 1 96 ? -5.02 -31.25 7.672 1 97.69 96 ALA A C 1
ATOM 712 O O . ALA A 1 96 ? -5.664 -30.328 8.164 1 97.69 96 ALA A O 1
ATOM 713 N N . GLU A 1 97 ? -4.047 -31.094 6.895 1 96.44 97 GLU A N 1
ATOM 714 C CA . GLU A 1 97 ? -3.635 -29.75 6.492 1 96.44 97 GLU A CA 1
ATOM 715 C C . GLU A 1 97 ? -4.691 -29.094 5.613 1 96.44 97 GLU A C 1
ATOM 717 O O . GLU A 1 97 ? -4.914 -27.891 5.703 1 96.44 97 GLU A O 1
ATOM 722 N N . ALA A 1 98 ? -5.273 -29.844 4.773 1 96.75 98 ALA A N 1
ATOM 723 C CA . ALA A 1 98 ? -6.352 -29.328 3.934 1 96.75 98 ALA A CA 1
ATOM 724 C C . ALA A 1 98 ? -7.543 -28.891 4.777 1 96.75 98 ALA A C 1
ATOM 726 O O . ALA A 1 98 ? -8.156 -27.859 4.504 1 96.75 98 ALA A O 1
ATOM 727 N N . GLN A 1 99 ? -7.84 -29.703 5.758 1 96.5 99 GLN A N 1
ATOM 728 C CA . GLN A 1 99 ? -8.938 -29.359 6.656 1 96.5 99 GLN A CA 1
ATOM 729 C C . GLN A 1 99 ? -8.648 -28.062 7.422 1 96.5 99 GLN A C 1
ATOM 731 O O . GLN A 1 99 ? -9.547 -27.234 7.613 1 96.5 99 GLN A O 1
ATOM 736 N N . CYS A 1 100 ? -7.449 -27.953 7.785 1 94.19 100 CYS A N 1
ATOM 737 C CA . CYS A 1 100 ? -7.031 -26.703 8.438 1 94.19 100 CYS A CA 1
ATOM 738 C C . CYS A 1 100 ? -7.172 -25.516 7.492 1 94.19 100 CYS A C 1
ATOM 740 O O . CYS A 1 100 ? -7.703 -24.484 7.875 1 94.19 100 CYS A O 1
ATOM 742 N N . ALA A 1 101 ? -6.691 -25.672 6.297 1 93.81 101 ALA A N 1
ATOM 743 C CA . ALA A 1 101 ? -6.812 -24.625 5.285 1 93.81 101 ALA A CA 1
ATOM 744 C C . ALA A 1 101 ? -8.273 -24.25 5.047 1 93.81 101 ALA A C 1
ATOM 746 O O . ALA A 1 101 ? -8.617 -23.078 4.93 1 93.81 101 ALA A O 1
ATOM 747 N N . ASP A 1 102 ? -9.094 -25.219 5.02 1 93.62 102 ASP A N 1
ATOM 748 C CA . ASP A 1 102 ? -10.531 -25.016 4.824 1 93.62 102 ASP A CA 1
ATOM 749 C C . ASP A 1 102 ? -11.125 -24.188 5.957 1 93.62 102 ASP A C 1
ATOM 751 O O . ASP A 1 102 ? -11.883 -23.25 5.715 1 93.62 102 ASP A O 1
ATOM 755 N N . SER A 1 103 ? -10.758 -24.547 7.133 1 91.06 103 SER A N 1
ATOM 756 C CA . SER A 1 103 ? -11.289 -23.859 8.297 1 91.06 103 SER A CA 1
ATOM 757 C C . SER A 1 103 ? -10.828 -22.406 8.328 1 91.06 103 SER A C 1
ATOM 759 O O . SER A 1 103 ? -11.453 -21.562 8.969 1 91.06 103 SER A O 1
ATOM 761 N N . ARG A 1 104 ? -9.828 -22.172 7.594 1 88.94 104 ARG A N 1
ATOM 762 C CA . ARG A 1 104 ? -9.25 -20.828 7.582 1 88.94 104 ARG A CA 1
ATOM 763 C C . ARG A 1 104 ? -9.766 -20.031 6.398 1 88.94 104 ARG A C 1
ATOM 765 O O . ARG A 1 104 ? -9.359 -18.875 6.207 1 88.94 104 ARG A O 1
ATOM 772 N N . GLY A 1 105 ? -10.5 -20.594 5.59 1 88.56 105 GLY A N 1
ATOM 773 C CA . GLY A 1 105 ? -11.188 -19.859 4.543 1 88.56 105 GLY A CA 1
ATOM 774 C C . GLY A 1 105 ? -10.484 -19.938 3.201 1 88.56 105 GLY A C 1
ATOM 775 O O . GLY A 1 105 ? -10.773 -19.141 2.299 1 88.56 105 GLY A O 1
ATOM 776 N N . ALA A 1 106 ? -9.602 -20.875 3.047 1 91.69 106 ALA A N 1
ATOM 777 C CA . ALA A 1 106 ? -8.891 -21.031 1.776 1 91.69 106 ALA A CA 1
ATOM 778 C C . ALA A 1 106 ? -9.836 -21.531 0.683 1 91.69 106 ALA A C 1
ATOM 780 O O . ALA A 1 106 ? -10.68 -22.391 0.928 1 91.69 106 ALA A O 1
ATOM 781 N N . ARG A 1 107 ? -9.641 -20.953 -0.417 1 89.06 107 ARG A N 1
ATOM 782 C CA . ARG A 1 107 ? -10.406 -21.391 -1.58 1 89.06 107 ARG A CA 1
ATOM 783 C C . ARG A 1 107 ? -9.789 -22.625 -2.209 1 89.06 107 ARG A C 1
ATOM 785 O O . ARG A 1 107 ? -10.508 -23.547 -2.625 1 89.06 107 ARG A O 1
ATOM 792 N N . CYS A 1 108 ? -8.57 -22.594 -2.24 1 92.94 108 CYS A N 1
ATOM 793 C CA . CYS A 1 108 ? -7.859 -23.703 -2.873 1 92.94 108 CYS A CA 1
ATOM 794 C C . CYS A 1 108 ? -6.703 -24.172 -2.002 1 92.94 108 CYS A C 1
ATOM 796 O O . CYS A 1 108 ? -6.184 -23.406 -1.183 1 92.94 108 CYS A O 1
ATOM 798 N N . PHE A 1 109 ? -6.406 -25.453 -2.18 1 95.62 109 PHE A N 1
ATOM 799 C CA . PHE A 1 109 ? -5.34 -26.109 -1.441 1 95.62 109 PHE A CA 1
ATOM 800 C C . PHE A 1 109 ? -4.48 -26.969 -2.375 1 95.62 109 PHE A C 1
ATOM 802 O O . PHE A 1 109 ? -4.98 -27.891 -3.012 1 95.62 109 PHE A O 1
ATOM 809 N N . GLY A 1 110 ? -3.215 -26.594 -2.379 1 97.56 110 GLY A N 1
ATOM 810 C CA . GLY A 1 110 ? -2.342 -27.281 -3.314 1 97.56 110 GLY A CA 1
ATOM 811 C C . GLY A 1 110 ? -1.417 -28.281 -2.639 1 97.56 110 GLY A C 1
ATOM 812 O O . GLY A 1 110 ? -0.76 -27.953 -1.648 1 97.56 110 GLY A O 1
ATOM 813 N N . ILE A 1 111 ? -1.404 -29.469 -3.119 1 98.38 111 ILE A N 1
ATOM 814 C CA . ILE A 1 111 ? -0.423 -30.484 -2.738 1 98.38 111 ILE A CA 1
ATOM 815 C C . ILE A 1 111 ? 0.815 -30.359 -3.625 1 98.38 111 ILE A C 1
ATOM 817 O O . ILE A 1 111 ? 0.763 -30.656 -4.82 1 98.38 111 ILE A O 1
ATOM 821 N N . VAL A 1 112 ? 1.897 -29.938 -3.061 1 98.19 112 VAL A N 1
ATOM 822 C CA . VAL A 1 112 ? 3.086 -29.641 -3.852 1 98.19 112 VAL A CA 1
ATOM 823 C C . VAL A 1 112 ? 4.207 -30.625 -3.488 1 98.19 112 VAL A C 1
ATOM 825 O O . VAL A 1 112 ? 4.504 -30.828 -2.309 1 98.19 112 VAL A O 1
ATOM 828 N N . THR A 1 113 ? 4.801 -31.203 -4.445 1 97.81 113 THR A N 1
ATOM 829 C CA . THR A 1 113 ? 5.914 -32.125 -4.207 1 97.81 113 THR A CA 1
ATOM 830 C C . THR A 1 113 ? 7.172 -31.641 -4.926 1 97.81 113 THR A C 1
ATOM 832 O O . THR A 1 113 ? 7.094 -31.094 -6.027 1 97.81 113 THR A O 1
ATOM 835 N N . SER A 1 114 ? 8.273 -31.859 -4.305 1 96.81 114 SER A N 1
ATOM 836 C CA . SER A 1 114 ? 9.539 -31.688 -5.008 1 96.81 114 SER A CA 1
ATOM 837 C C . SER A 1 114 ? 9.773 -32.812 -6.008 1 96.81 114 SER A C 1
ATOM 839 O O . SER A 1 114 ? 9.234 -33.906 -5.848 1 96.81 114 SER A O 1
ATOM 841 N N . GLY A 1 115 ? 10.523 -32.469 -7.055 1 95.12 115 GLY A N 1
ATOM 842 C CA . GLY A 1 115 ? 10.867 -33.5 -8.047 1 95.12 115 GLY A CA 1
ATOM 843 C C . GLY A 1 115 ? 10.375 -33.156 -9.438 1 95.12 115 GLY A C 1
ATOM 844 O O . GLY A 1 115 ? 9.5 -32.281 -9.602 1 95.12 115 GLY A O 1
ATOM 845 N N . ALA A 1 116 ? 10.859 -33.906 -10.406 1 95.88 116 ALA A N 1
ATOM 846 C CA . ALA A 1 116 ? 10.516 -33.625 -11.805 1 95.88 116 ALA A CA 1
ATOM 847 C C . ALA A 1 116 ? 9.117 -34.156 -12.133 1 95.88 116 ALA A C 1
ATOM 849 O O . ALA A 1 116 ? 8.438 -33.625 -13.008 1 95.88 116 ALA A O 1
ATOM 850 N N . ARG A 1 117 ? 8.719 -35.219 -11.508 1 95.81 117 ARG A N 1
ATOM 851 C CA . ARG A 1 117 ? 7.406 -35.844 -11.68 1 95.81 117 ARG A CA 1
ATOM 852 C C . ARG A 1 117 ? 7.141 -36.875 -10.586 1 95.81 117 ARG A C 1
ATOM 854 O O . ARG A 1 117 ? 8.07 -37.312 -9.906 1 95.81 117 ARG A O 1
ATOM 861 N N . VAL A 1 118 ? 5.938 -37.219 -10.391 1 94.81 118 VAL A N 1
ATOM 862 C CA . VAL A 1 118 ? 5.543 -38.344 -9.555 1 94.81 118 VAL A CA 1
ATOM 863 C C . VAL A 1 118 ? 5.164 -39.531 -10.43 1 94.81 118 VAL A C 1
ATOM 865 O O . VAL A 1 118 ? 4.25 -39.438 -11.258 1 94.81 118 VAL A O 1
ATOM 868 N N . LEU A 1 119 ? 5.824 -40.594 -10.242 1 93.44 119 LEU A N 1
ATOM 869 C CA . LEU A 1 119 ? 5.59 -41.812 -11.047 1 93.44 119 LEU A CA 1
ATOM 870 C C . LEU A 1 119 ? 4.496 -42.656 -10.438 1 93.44 119 LEU A C 1
ATOM 872 O O . LEU A 1 119 ? 4.211 -42.562 -9.242 1 93.44 119 LEU A O 1
ATOM 876 N N . PRO A 1 120 ? 3.854 -43.469 -11.352 1 94.44 120 PRO A N 1
ATOM 877 C CA . PRO A 1 120 ? 2.91 -44.438 -10.773 1 94.44 120 PRO A CA 1
ATOM 878 C C . PRO A 1 120 ? 3.529 -45.281 -9.672 1 94.44 120 PRO A C 1
ATOM 880 O O . PRO A 1 120 ? 4.684 -45.719 -9.781 1 94.44 120 PRO A O 1
ATOM 883 N N . GLY A 1 121 ? 2.791 -45.438 -8.609 1 95.88 121 GLY A N 1
ATOM 884 C CA . GLY A 1 121 ? 3.271 -46.156 -7.445 1 95.88 121 GLY A CA 1
ATOM 885 C C . GLY A 1 121 ? 2.674 -45.656 -6.145 1 95.88 121 GLY A C 1
ATOM 886 O O . GLY A 1 121 ? 1.584 -45.094 -6.137 1 95.88 121 GLY A O 1
ATOM 887 N N . ALA A 1 122 ? 3.4 -45.938 -5.078 1 96.69 122 ALA A N 1
ATOM 888 C CA . ALA A 1 122 ? 2.881 -45.688 -3.736 1 96.69 122 ALA A CA 1
ATOM 889 C C . ALA A 1 122 ? 2.643 -44.219 -3.5 1 96.69 122 ALA A C 1
ATOM 891 O O . ALA A 1 122 ? 1.639 -43.812 -2.896 1 96.69 122 ALA A O 1
ATOM 892 N N . GLU A 1 123 ? 3.537 -43.438 -3.943 1 97.19 123 GLU A N 1
ATOM 893 C CA . GLU A 1 123 ? 3.406 -42 -3.723 1 97.19 123 GLU A CA 1
ATOM 894 C C . GLU A 1 123 ? 2.174 -41.438 -4.43 1 97.19 123 GLU A C 1
ATOM 896 O O . GLU A 1 123 ? 1.383 -40.719 -3.828 1 97.19 123 GLU A O 1
ATOM 901 N N . LEU A 1 124 ? 2.064 -41.781 -5.695 1 98.12 124 LEU A N 1
ATOM 902 C CA . LEU A 1 124 ? 0.907 -41.312 -6.449 1 98.12 124 LEU A CA 1
ATOM 903 C C . LEU A 1 124 ? -0.391 -41.781 -5.816 1 98.12 124 LEU A C 1
ATOM 905 O O . LEU A 1 124 ? -1.345 -41.031 -5.668 1 98.12 124 LEU A O 1
ATOM 909 N N . GLU A 1 125 ? -0.381 -43.031 -5.445 1 98.06 125 GLU A N 1
ATOM 910 C CA . GLU A 1 125 ? -1.583 -43.625 -4.84 1 98.06 125 GLU A CA 1
ATOM 911 C C . GLU A 1 125 ? -1.957 -42.875 -3.559 1 98.06 125 GLU A C 1
ATOM 913 O O . GLU A 1 125 ? -3.139 -42.656 -3.283 1 98.06 125 GLU A O 1
ATOM 918 N N . SER A 1 126 ? -0.97 -42.562 -2.834 1 98.19 126 SER A N 1
ATOM 919 C CA . SER A 1 126 ? -1.207 -41.812 -1.604 1 98.19 126 SER A CA 1
ATOM 920 C C . SER A 1 126 ? -1.794 -40.438 -1.897 1 98.19 126 SER A C 1
ATOM 922 O O . SER A 1 126 ? -2.705 -39.969 -1.204 1 98.19 126 SER A O 1
ATOM 924 N N . ILE A 1 127 ? -1.297 -39.781 -2.854 1 98.56 127 ILE A N 1
ATOM 925 C CA . ILE A 1 127 ? -1.778 -38.469 -3.246 1 98.56 127 ILE A CA 1
ATOM 926 C C . ILE A 1 127 ? -3.219 -38.562 -3.742 1 98.56 127 ILE A C 1
ATOM 928 O O . ILE A 1 127 ? -4.066 -37.75 -3.377 1 98.56 127 ILE A O 1
ATOM 932 N N . LEU A 1 128 ? -3.51 -39.625 -4.566 1 98.62 128 LEU A N 1
ATOM 933 C CA . LEU A 1 128 ? -4.863 -39.844 -5.07 1 98.62 128 LEU A CA 1
ATOM 934 C C . LEU A 1 128 ? -5.84 -40.062 -3.924 1 98.62 128 LEU A C 1
ATOM 936 O O . LEU A 1 128 ? -6.953 -39.531 -3.932 1 98.62 128 LEU A O 1
ATOM 940 N N . ALA A 1 129 ? -5.371 -40.812 -2.965 1 98.38 129 ALA A N 1
ATOM 941 C CA . ALA A 1 129 ? -6.195 -41.062 -1.787 1 98.38 129 ALA A CA 1
ATOM 942 C C . ALA A 1 129 ? -6.488 -39.781 -1.029 1 98.38 129 ALA A C 1
ATOM 944 O O . ALA A 1 129 ? -7.617 -39.562 -0.582 1 98.38 129 ALA A O 1
ATOM 945 N N . ALA A 1 130 ? -5.496 -39 -0.881 1 98.5 130 ALA A N 1
ATOM 946 C CA . ALA A 1 130 ? -5.66 -37.719 -0.199 1 98.5 130 ALA A CA 1
ATOM 947 C C . ALA A 1 130 ? -6.652 -36.812 -0.937 1 98.5 130 ALA A C 1
ATOM 949 O O . ALA A 1 130 ? -7.531 -36.219 -0.317 1 98.5 130 ALA A O 1
ATOM 950 N N . LEU A 1 131 ? -6.523 -36.75 -2.244 1 98.69 131 LEU A N 1
ATOM 951 C CA . LEU A 1 131 ? -7.414 -35.938 -3.064 1 98.69 131 LEU A CA 1
ATOM 952 C C . LEU A 1 131 ? -8.867 -36.375 -2.873 1 98.69 131 LEU A C 1
ATOM 954 O O . LEU A 1 131 ? -9.742 -35.531 -2.66 1 98.69 131 LEU A O 1
ATOM 958 N N . ARG A 1 132 ? -9.109 -37.656 -2.951 1 98.38 132 ARG A N 1
ATOM 959 C CA . ARG A 1 132 ? -10.461 -38.188 -2.781 1 98.38 132 ARG A CA 1
ATOM 960 C C . ARG A 1 132 ? -11.023 -37.781 -1.417 1 98.38 132 ARG A C 1
ATOM 962 O O . ARG A 1 132 ? -12.172 -37.344 -1.317 1 98.38 132 ARG A O 1
ATOM 969 N N . GLU A 1 133 ? -10.18 -37.938 -0.447 1 98.12 133 GLU A N 1
ATOM 970 C CA . GLU A 1 133 ? -10.633 -37.656 0.91 1 98.12 133 GLU A CA 1
ATOM 971 C C . GLU A 1 133 ? -10.875 -36.156 1.11 1 98.12 133 GLU A C 1
ATOM 973 O O . GLU A 1 133 ? -11.812 -35.781 1.8 1 98.12 133 GLU A O 1
ATOM 978 N N . ILE A 1 134 ? -10.062 -35.312 0.595 1 98.06 134 ILE A N 1
ATOM 979 C CA . ILE A 1 134 ? -10.242 -33.875 0.677 1 98.06 134 ILE A CA 1
ATOM 980 C C . ILE A 1 134 ? -11.578 -33.469 0.052 1 98.06 134 ILE A C 1
ATOM 982 O O . ILE A 1 134 ? -12.344 -32.688 0.632 1 98.06 134 ILE A O 1
ATOM 986 N N . ARG A 1 135 ? -11.867 -34.062 -1.105 1 97.25 135 ARG A N 1
ATOM 987 C CA . ARG A 1 135 ? -13.125 -33.781 -1.792 1 97.25 135 ARG A CA 1
ATOM 988 C C . ARG A 1 135 ? -14.32 -34.219 -0.949 1 97.25 135 ARG A C 1
ATOM 990 O O . ARG A 1 135 ? -15.375 -33.562 -0.975 1 97.25 135 ARG A O 1
ATOM 997 N N . GLU A 1 136 ? -14.109 -35.188 -0.211 1 96.56 136 GLU A N 1
ATOM 998 C CA . GLU A 1 136 ? -15.203 -35.719 0.584 1 96.56 136 GLU A CA 1
ATOM 999 C C . GLU A 1 136 ? -15.383 -34.969 1.891 1 96.56 136 GLU A C 1
ATOM 1001 O O . GLU A 1 136 ? -16.5 -34.844 2.396 1 96.56 136 GLU A O 1
ATOM 1006 N N . THR A 1 137 ? -14.312 -34.375 2.387 1 95.88 137 THR A N 1
ATOM 1007 C CA . THR A 1 137 ? -14.375 -33.938 3.777 1 95.88 137 THR A CA 1
ATOM 1008 C C . THR A 1 137 ? -14.242 -32.438 3.879 1 95.88 137 THR A C 1
ATOM 1010 O O . THR A 1 137 ? -14.383 -31.859 4.961 1 95.88 137 THR A O 1
ATOM 1013 N N . THR A 1 138 ? -13.883 -31.812 2.82 1 95.12 138 THR A N 1
ATOM 1014 C CA . THR A 1 138 ? -13.695 -30.359 2.846 1 95.12 138 THR A CA 1
ATOM 1015 C C . THR A 1 138 ? -14.469 -29.703 1.709 1 95.12 138 THR A C 1
ATOM 1017 O O . THR A 1 138 ? -15.031 -30.375 0.852 1 95.12 138 THR A O 1
ATOM 1020 N N . ARG A 1 139 ? -14.688 -28.453 1.782 1 92 139 ARG A N 1
ATOM 1021 C CA . ARG A 1 139 ? -15.312 -27.672 0.721 1 92 139 ARG A CA 1
ATOM 1022 C C . ARG A 1 139 ? -14.258 -27.062 -0.198 1 92 139 ARG A C 1
ATOM 1024 O O . ARG A 1 139 ? -14.594 -26.406 -1.187 1 92 139 ARG A O 1
ATOM 1031 N N . ILE A 1 140 ? -12.906 -27.328 0.045 1 93.31 140 ILE A N 1
ATOM 1032 C CA . ILE A 1 140 ? -11.812 -26.672 -0.675 1 93.31 140 ILE A CA 1
ATOM 1033 C C . ILE A 1 140 ? -11.617 -27.359 -2.027 1 93.31 140 ILE A C 1
ATOM 1035 O O . ILE A 1 140 ? -11.906 -28.547 -2.182 1 93.31 140 ILE A O 1
ATOM 1039 N N . ALA A 1 141 ? -11.219 -26.578 -2.992 1 94.25 141 ALA A N 1
ATOM 1040 C CA . ALA A 1 141 ? -10.828 -27.141 -4.285 1 94.25 141 ALA A CA 1
ATOM 1041 C C . ALA A 1 141 ? -9.383 -27.625 -4.266 1 94.25 141 ALA A C 1
ATOM 1043 O O . ALA A 1 141 ? -8.453 -26.812 -4.297 1 94.25 141 ALA A O 1
ATOM 1044 N N . PRO A 1 142 ? -9.164 -28.906 -4.289 1 97 142 PRO A N 1
ATOM 1045 C CA . PRO A 1 142 ? -7.777 -29.359 -4.195 1 97 142 PRO A CA 1
ATOM 1046 C C . PRO A 1 142 ? -7.02 -29.219 -5.516 1 97 142 PRO A C 1
ATOM 1048 O O . PRO A 1 142 ? -7.602 -29.406 -6.586 1 97 142 PRO A O 1
ATOM 1051 N N . SER A 1 143 ? -5.84 -28.875 -5.41 1 97.94 143 SER A N 1
ATOM 1052 C CA . SER A 1 143 ? -4.918 -28.766 -6.535 1 97.94 143 SER A CA 1
ATOM 1053 C C . SER A 1 143 ? -3.646 -29.562 -6.289 1 97.94 143 SER A C 1
ATOM 1055 O O . SER A 1 143 ? -3.395 -30 -5.164 1 97.94 143 SER A O 1
ATOM 1057 N N . ALA A 1 144 ? -2.941 -29.797 -7.336 1 98.44 144 ALA A N 1
ATOM 1058 C CA . ALA A 1 144 ? -1.69 -30.547 -7.223 1 98.44 144 ALA A CA 1
ATOM 1059 C C . ALA A 1 144 ? -0.602 -29.922 -8.094 1 98.44 144 ALA A C 1
ATOM 1061 O O . ALA A 1 144 ? -0.884 -29.406 -9.18 1 98.44 144 ALA A O 1
ATOM 1062 N N . SER A 1 145 ? 0.552 -29.906 -7.621 1 98.19 145 SER A N 1
ATOM 1063 C CA . SER A 1 145 ? 1.782 -29.547 -8.32 1 98.19 145 SER A CA 1
ATOM 1064 C C . SER A 1 145 ? 2.84 -30.641 -8.164 1 98.19 145 SER A C 1
ATOM 1066 O O . SER A 1 145 ? 3.645 -30.594 -7.23 1 98.19 145 SER A O 1
ATOM 1068 N N . LEU A 1 146 ? 2.863 -31.547 -9.141 1 98.25 146 LEU A N 1
ATOM 1069 C CA . LEU A 1 146 ? 3.648 -32.75 -8.984 1 98.25 146 LEU A CA 1
ATOM 1070 C C . LEU A 1 146 ? 4.723 -32.875 -10.062 1 98.25 146 LEU A C 1
ATOM 1072 O O . LEU A 1 146 ? 5.301 -33.938 -10.281 1 98.25 146 LEU A O 1
ATOM 1076 N N . GLY A 1 147 ? 4.895 -31.797 -10.82 1 97.62 147 GLY A N 1
ATOM 1077 C CA . GLY A 1 147 ? 5.879 -31.797 -11.883 1 97.62 147 GLY A CA 1
ATOM 1078 C C . GLY A 1 147 ? 5.293 -32.156 -13.234 1 97.62 147 GLY A C 1
ATOM 1079 O O . GLY A 1 147 ? 4.133 -31.859 -13.523 1 97.62 147 GLY A O 1
ATOM 1080 N N . LEU A 1 148 ? 6.098 -32.719 -14.086 1 97.81 148 LEU A N 1
ATOM 1081 C CA . LEU A 1 148 ? 5.68 -33.094 -15.43 1 97.81 148 LEU A CA 1
ATOM 1082 C C . LEU A 1 148 ? 4.602 -34.188 -15.375 1 97.81 148 LEU A C 1
ATOM 1084 O O . LEU A 1 148 ? 4.664 -35.094 -14.539 1 97.81 148 LEU A O 1
ATOM 1088 N N . LEU A 1 149 ? 3.715 -34.031 -16.234 1 96.88 149 LEU A N 1
ATOM 1089 C CA . LEU A 1 149 ? 2.531 -34.875 -16.219 1 96.88 149 LEU A CA 1
ATOM 1090 C C . LEU A 1 149 ? 2.379 -35.625 -17.531 1 96.88 149 LEU A C 1
ATOM 1092 O O . LEU A 1 149 ? 2.547 -35.062 -18.609 1 96.88 149 LEU A O 1
ATOM 1096 N N . ASP A 1 150 ? 2.045 -36.938 -17.469 1 96.56 150 ASP A N 1
ATOM 1097 C CA . ASP A 1 150 ? 1.593 -37.688 -18.641 1 96.56 150 ASP A CA 1
ATOM 1098 C C . ASP A 1 150 ? 0.079 -37.875 -18.609 1 96.56 150 ASP A C 1
ATOM 1100 O O . ASP A 1 150 ? -0.583 -37.531 -17.641 1 96.56 150 ASP A O 1
ATOM 1104 N N . GLU A 1 151 ? -0.429 -38.375 -19.641 1 97.81 151 GLU A N 1
ATOM 1105 C CA . GLU A 1 151 ? -1.875 -38.469 -19.828 1 97.81 151 GLU A CA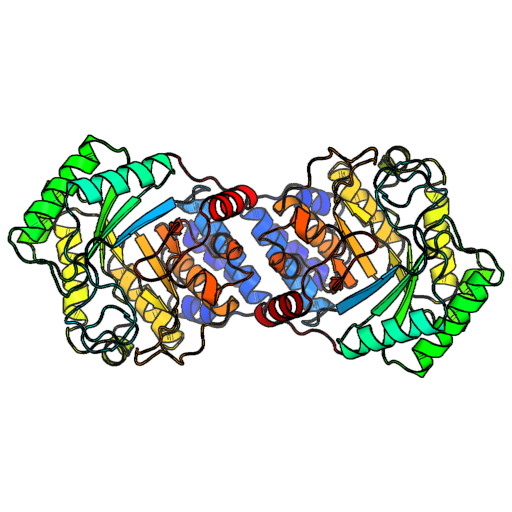 1
ATOM 1106 C C . GLU A 1 151 ? -2.5 -39.375 -18.766 1 97.81 151 GLU A C 1
ATOM 1108 O O . GLU A 1 151 ? -3.559 -39.062 -18.219 1 97.81 151 GLU A O 1
ATOM 1113 N N . GLU A 1 152 ? -1.882 -40.438 -18.531 1 97.69 152 GLU A N 1
ATOM 1114 C CA . GLU A 1 152 ? -2.422 -41.406 -17.578 1 97.69 152 GLU A CA 1
ATOM 1115 C C . GLU A 1 152 ? -2.506 -40.812 -16.172 1 97.69 152 GLU A C 1
ATOM 1117 O O . GLU A 1 152 ? -3.539 -40.906 -15.508 1 97.69 152 GLU A O 1
ATOM 1122 N N . THR A 1 153 ? -1.44 -40.25 -15.758 1 98.12 153 THR A N 1
ATOM 1123 C CA . THR A 1 153 ? -1.414 -39.625 -14.438 1 98.12 153 THR A CA 1
ATOM 1124 C C . THR A 1 153 ? -2.41 -38.469 -14.367 1 98.12 153 THR A C 1
ATOM 1126 O O . THR A 1 153 ? -3.078 -38.281 -13.352 1 98.12 153 THR A O 1
ATOM 1129 N N . ALA A 1 154 ? -2.525 -37.719 -15.422 1 98.56 154 ALA A N 1
ATOM 1130 C CA . ALA A 1 154 ? -3.465 -36.594 -15.469 1 98.56 154 ALA A CA 1
ATOM 1131 C C . ALA A 1 154 ? -4.898 -37.062 -15.273 1 98.56 154 ALA A C 1
ATOM 1133 O O . ALA A 1 154 ? -5.656 -36.5 -14.492 1 98.56 154 ALA A O 1
ATOM 1134 N N . ARG A 1 155 ? -5.242 -38.125 -15.93 1 98.31 155 ARG A N 1
ATOM 1135 C CA . ARG A 1 155 ? -6.586 -38.656 -15.812 1 98.31 155 ARG A CA 1
ATOM 1136 C C . ARG A 1 155 ? -6.844 -39.188 -14.398 1 98.31 155 ARG A C 1
ATOM 1138 O O . ARG A 1 155 ? -7.93 -39 -13.852 1 98.31 155 ARG A O 1
ATOM 1145 N N . ALA A 1 156 ? -5.844 -39.844 -13.875 1 98.44 156 ALA A N 1
ATOM 1146 C CA . ALA A 1 156 ? -5.973 -40.344 -12.516 1 98.44 156 ALA A CA 1
ATOM 1147 C C . ALA A 1 156 ? -6.219 -39.219 -11.523 1 98.44 156 ALA A C 1
ATOM 1149 O O . ALA A 1 156 ? -7.059 -39.344 -10.625 1 98.44 156 ALA A O 1
ATOM 1150 N N . LEU A 1 157 ? -5.477 -38.156 -11.672 1 98.75 157 LEU A N 1
ATOM 1151 C CA . LEU A 1 157 ? -5.629 -37 -10.797 1 98.75 157 LEU A CA 1
ATOM 1152 C C . LEU A 1 157 ? -7.023 -36.406 -10.945 1 98.75 157 LEU A C 1
ATOM 1154 O O . LEU A 1 157 ? -7.691 -36.125 -9.945 1 98.75 157 LEU A O 1
ATOM 1158 N N . ALA A 1 158 ? -7.449 -36.188 -12.164 1 98.69 158 ALA A N 1
ATOM 1159 C CA . ALA A 1 158 ? -8.773 -35.625 -12.43 1 98.69 158 ALA A CA 1
ATOM 1160 C C . ALA A 1 158 ? -9.867 -36.5 -11.82 1 98.69 158 ALA A C 1
ATOM 1162 O O . ALA A 1 158 ? -10.773 -36 -11.156 1 98.69 158 ALA A O 1
ATOM 1163 N N . ASP A 1 159 ? -9.727 -37.812 -12.016 1 98.38 159 ASP A N 1
ATOM 1164 C CA . ASP A 1 159 ? -10.711 -38.75 -11.516 1 98.38 159 ASP A CA 1
ATOM 1165 C C . ASP A 1 159 ? -10.758 -38.75 -9.992 1 98.38 159 ASP A C 1
ATOM 1167 O O . ASP A 1 159 ? -11.805 -39 -9.391 1 98.38 159 ASP A O 1
ATOM 1171 N N . ALA A 1 160 ? -9.594 -38.438 -9.43 1 98.38 160 ALA A N 1
ATOM 1172 C CA . ALA A 1 160 ? -9.5 -38.469 -7.973 1 98.38 160 ALA A CA 1
ATOM 1173 C C . ALA A 1 160 ? -10.047 -37.156 -7.383 1 98.38 160 ALA A C 1
ATOM 1175 O O . ALA A 1 160 ? -10.188 -37.031 -6.164 1 98.38 160 ALA A O 1
ATOM 1176 N N . GLY A 1 161 ? -10.297 -36.156 -8.242 1 98.12 161 GLY A N 1
ATOM 1177 C CA . GLY A 1 161 ? -10.938 -34.938 -7.758 1 98.12 161 GLY A CA 1
ATOM 1178 C C . GLY A 1 161 ? -10.031 -33.719 -7.797 1 98.12 161 GLY A C 1
ATOM 1179 O O . GLY A 1 161 ? -10.367 -32.656 -7.262 1 98.12 161 GLY A O 1
ATOM 1180 N N . CYS A 1 162 ? -8.859 -33.844 -8.375 1 98.5 162 CYS A N 1
ATOM 1181 C CA . CYS A 1 162 ? -8 -32.688 -8.562 1 98.5 162 CYS A CA 1
ATOM 1182 C C . CYS A 1 162 ? -8.68 -31.656 -9.461 1 98.5 162 CYS A C 1
ATOM 1184 O O . CYS A 1 162 ? -8.938 -31.906 -10.633 1 98.5 162 CYS A O 1
ATOM 1186 N N . VAL A 1 163 ? -8.93 -30.5 -8.914 1 98.19 163 VAL A N 1
ATOM 1187 C CA . VAL A 1 163 ? -9.672 -29.469 -9.648 1 98.19 163 VAL A CA 1
ATOM 1188 C C . VAL A 1 163 ? -8.719 -28.688 -10.547 1 98.19 163 VAL A C 1
ATOM 1190 O O . VAL A 1 163 ? -9.047 -28.391 -11.695 1 98.19 163 VAL A O 1
ATOM 1193 N N . THR A 1 164 ? -7.59 -28.359 -9.969 1 98.44 164 THR A N 1
ATOM 1194 C CA . THR A 1 164 ? -6.617 -27.531 -10.68 1 98.44 164 THR A CA 1
ATOM 1195 C C . THR A 1 164 ? -5.23 -28.172 -10.625 1 98.44 164 THR A C 1
ATOM 1197 O O . THR A 1 164 ? -4.812 -28.672 -9.578 1 98.44 164 THR A O 1
ATOM 1200 N N . TYR A 1 165 ? -4.605 -28.266 -11.742 1 98.75 165 TYR A N 1
ATOM 1201 C CA . TYR A 1 165 ? -3.201 -28.656 -11.766 1 98.75 165 TYR A CA 1
ATOM 1202 C C . TYR A 1 165 ? -2.297 -27.453 -11.945 1 98.75 165 TYR A C 1
ATOM 1204 O O . TYR A 1 165 ? -2.504 -26.641 -12.859 1 98.75 165 TYR A O 1
ATOM 1212 N N . HIS A 1 166 ? -1.363 -27.297 -11.047 1 98.31 166 HIS A N 1
ATOM 1213 C CA . HIS A 1 166 ? -0.41 -26.203 -11.102 1 98.31 166 HIS A CA 1
ATOM 1214 C C . HIS A 1 166 ? 0.89 -26.625 -11.773 1 98.31 166 HIS A C 1
ATOM 1216 O O . HIS A 1 166 ? 1.515 -27.609 -11.352 1 98.31 166 HIS A O 1
ATOM 1222 N N . HIS A 1 167 ? 1.28 -25.906 -12.734 1 98.56 167 HIS A N 1
ATOM 1223 C CA . HIS A 1 167 ? 2.557 -26.109 -13.406 1 98.56 167 HIS A CA 1
ATOM 1224 C C . HIS A 1 167 ? 3.012 -24.828 -14.117 1 98.56 167 HIS A C 1
ATOM 1226 O O . HIS A 1 167 ? 2.516 -24.5 -15.195 1 98.56 167 HIS A O 1
ATOM 1232 N N . ASN A 1 168 ? 4.023 -24.172 -13.586 1 98.31 168 ASN A N 1
ATOM 1233 C CA . ASN A 1 168 ? 4.484 -22.906 -14.141 1 98.31 168 ASN A CA 1
ATOM 1234 C C . ASN A 1 168 ? 5.363 -23.125 -15.367 1 98.31 168 ASN A C 1
ATOM 1236 O O . ASN A 1 168 ? 6.098 -24.109 -15.453 1 98.31 168 ASN A O 1
ATOM 1240 N N . LEU A 1 169 ? 5.246 -22.125 -16.234 1 98.69 169 LEU A N 1
ATOM 1241 C CA . LEU A 1 169 ? 6.281 -22 -17.25 1 98.69 169 LEU A CA 1
ATOM 1242 C C . LEU A 1 169 ? 7.5 -21.281 -16.703 1 98.69 169 LEU A C 1
ATOM 1244 O O . LEU A 1 169 ? 8.57 -21.297 -17.328 1 98.69 169 LEU A O 1
ATOM 1248 N N . GLU A 1 170 ? 7.383 -20.656 -15.648 1 98 170 GLU A N 1
ATOM 1249 C CA . GLU A 1 170 ? 8.398 -19.969 -14.867 1 98 170 GLU A CA 1
ATOM 1250 C C . GLU A 1 170 ? 8.82 -18.656 -15.539 1 98 170 GLU A C 1
ATOM 1252 O O . GLU A 1 170 ? 8.852 -17.609 -14.898 1 98 170 GLU A O 1
ATOM 1257 N N . THR A 1 171 ? 9.227 -18.719 -16.734 1 98.69 171 THR A N 1
ATOM 1258 C CA . THR A 1 171 ? 9.664 -17.547 -17.484 1 98.69 171 THR A CA 1
ATOM 1259 C C . THR A 1 171 ? 9.398 -17.734 -18.984 1 98.69 171 THR A C 1
ATOM 1261 O O . THR A 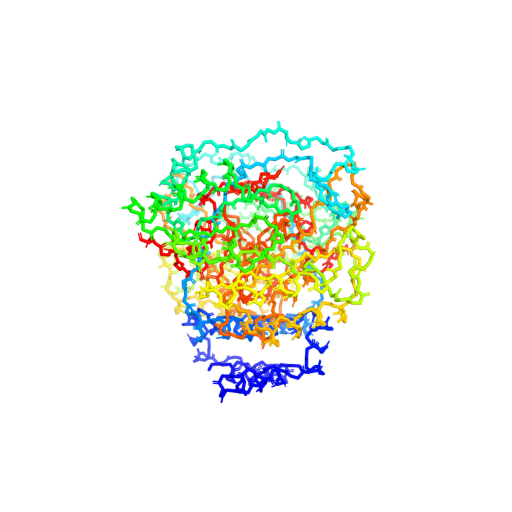1 171 ? 8.805 -18.75 -19.391 1 98.69 171 THR A O 1
ATOM 1264 N N . ALA A 1 172 ? 9.695 -16.734 -19.797 1 98.75 172 ALA A N 1
ATOM 1265 C CA . ALA A 1 172 ? 9.523 -16.812 -21.234 1 98.75 172 ALA A CA 1
ATOM 1266 C C . ALA A 1 172 ? 10.359 -17.938 -21.844 1 98.75 172 ALA A C 1
ATOM 1268 O O . ALA A 1 172 ? 11.438 -18.25 -21.328 1 98.75 172 ALA A O 1
ATOM 1269 N N . ARG A 1 173 ? 9.844 -18.438 -22.953 1 98.62 173 ARG A N 1
ATOM 1270 C CA . ARG A 1 173 ? 10.594 -19.453 -23.688 1 98.62 173 ARG A CA 1
ATOM 1271 C C . ARG A 1 173 ? 12 -18.984 -24 1 98.62 173 ARG A C 1
ATOM 1273 O O . ARG A 1 173 ? 12.961 -19.734 -23.875 1 98.62 173 ARG A O 1
ATOM 1280 N N . SER A 1 174 ? 12.148 -17.719 -24.359 1 98.75 174 SER A N 1
ATOM 1281 C CA . SER A 1 174 ? 13.422 -17.156 -24.812 1 98.75 174 SER A CA 1
ATOM 1282 C C . SER A 1 174 ? 14.422 -17.078 -23.672 1 98.75 174 SER A C 1
ATOM 1284 O O . SER A 1 174 ? 15.625 -16.953 -23.891 1 98.75 174 SER A O 1
ATOM 1286 N N . TYR A 1 175 ? 13.953 -17.109 -22.438 1 98.69 175 TYR A N 1
ATOM 1287 C CA . TYR A 1 175 ? 14.844 -16.938 -21.297 1 98.69 175 TYR A CA 1
ATOM 1288 C C . TYR A 1 175 ? 14.992 -18.25 -20.531 1 98.69 175 TYR A C 1
ATOM 1290 O O . TYR A 1 175 ? 15.914 -18.406 -19.719 1 98.69 175 TYR A O 1
ATOM 1298 N N . PHE A 1 176 ? 14.188 -19.234 -20.797 1 98.62 176 PHE A N 1
ATOM 1299 C CA . PHE A 1 176 ? 14.039 -20.453 -20.016 1 98.62 176 PHE A CA 1
ATOM 1300 C C . PHE A 1 176 ? 15.359 -21.219 -19.938 1 98.62 176 PHE A C 1
ATOM 1302 O O . PHE A 1 176 ? 15.742 -21.719 -18.891 1 98.62 176 PHE A O 1
ATOM 1309 N N . PRO A 1 177 ? 16.172 -21.266 -20.969 1 98.19 177 PRO A N 1
ATOM 1310 C CA . PRO A 1 177 ? 17.422 -22.016 -20.906 1 98.19 177 PRO A CA 1
ATOM 1311 C C . PRO A 1 177 ? 18.406 -21.438 -19.891 1 98.19 177 PRO A C 1
ATOM 1313 O O . PRO A 1 177 ? 19.328 -22.141 -19.453 1 98.19 177 PRO A O 1
ATOM 1316 N N . HIS A 1 178 ? 18.234 -20.219 -19.516 1 98.12 178 HIS A N 1
ATOM 1317 C CA . HIS A 1 178 ? 19.094 -19.594 -18.516 1 98.12 178 HIS A CA 1
ATOM 1318 C C . HIS A 1 178 ? 18.656 -19.953 -17.109 1 98.12 178 HIS A C 1
ATOM 1320 O O . HIS A 1 178 ? 19.359 -19.656 -16.141 1 98.12 178 HIS A O 1
ATOM 1326 N N . ILE A 1 179 ? 17.516 -20.594 -16.984 1 98.31 179 ILE A N 1
ATOM 1327 C CA . ILE A 1 179 ? 16.938 -20.844 -15.664 1 98.31 179 ILE A CA 1
ATOM 1328 C C . ILE A 1 179 ? 16.953 -22.344 -15.375 1 98.31 179 ILE A C 1
ATOM 1330 O O . ILE A 1 179 ? 17.219 -22.766 -14.242 1 98.31 179 ILE A O 1
ATOM 1334 N N . CYS A 1 180 ? 16.688 -23.109 -16.359 1 98.31 180 CYS A N 1
ATOM 1335 C CA . CYS A 1 180 ? 16.609 -24.562 -16.219 1 98.31 180 CYS A CA 1
ATOM 1336 C C . CYS A 1 180 ? 17.109 -25.25 -17.484 1 98.31 180 CYS A C 1
ATOM 1338 O O . CYS A 1 180 ? 16.797 -24.828 -18.594 1 98.31 180 CYS A O 1
ATOM 1340 N N . THR A 1 181 ? 17.906 -26.375 -17.297 1 97.94 181 THR A N 1
ATOM 1341 C CA . THR A 1 181 ? 18.438 -27.094 -18.453 1 97.94 181 THR A CA 1
ATOM 1342 C C . THR A 1 181 ? 18.078 -28.562 -18.375 1 97.94 181 THR A C 1
ATOM 1344 O O . THR A 1 181 ? 18.281 -29.312 -19.344 1 97.94 181 THR A O 1
ATOM 1347 N N . THR A 1 182 ? 17.531 -28.984 -17.312 1 97.81 182 THR A N 1
ATOM 1348 C CA . THR A 1 182 ? 17.312 -30.406 -17.094 1 97.81 182 THR A CA 1
ATOM 1349 C C . THR A 1 182 ? 16.062 -30.875 -17.828 1 97.81 182 THR A C 1
ATOM 1351 O O . THR A 1 182 ? 15.867 -32.094 -18.016 1 97.81 182 THR A O 1
ATOM 1354 N N . HIS A 1 183 ? 15.156 -30 -18.188 1 96.12 183 HIS A N 1
ATOM 1355 C CA . HIS A 1 183 ? 14.047 -30.344 -19.078 1 96.12 183 HIS A CA 1
ATOM 1356 C C . HIS A 1 183 ? 13.766 -29.219 -20.062 1 96.12 183 HIS A C 1
ATOM 1358 O O . HIS A 1 183 ? 14.219 -28.094 -19.875 1 96.12 183 HIS A O 1
ATOM 1364 N N . ASP A 1 184 ? 13.008 -29.562 -21.078 1 96.75 184 ASP A N 1
ATOM 1365 C CA . ASP A 1 184 ? 12.719 -28.609 -22.125 1 96.75 184 ASP A CA 1
ATOM 1366 C C . ASP A 1 184 ? 11.445 -27.828 -21.828 1 96.75 184 ASP A C 1
ATOM 1368 O O . ASP A 1 184 ? 10.508 -28.359 -21.234 1 96.75 184 ASP A O 1
ATOM 1372 N N . TYR A 1 185 ? 11.453 -26.609 -22.344 1 98.5 185 TYR A N 1
ATOM 1373 C CA . TYR A 1 185 ? 10.281 -25.75 -22.219 1 98.5 185 TYR A CA 1
ATOM 1374 C C . TYR A 1 185 ? 9.039 -26.438 -22.781 1 98.5 185 TYR A C 1
ATOM 1376 O O . TYR A 1 185 ? 7.945 -26.297 -22.234 1 98.5 185 TYR A O 1
ATOM 1384 N N . ASP A 1 186 ? 9.18 -27.203 -23.812 1 98.44 186 ASP A N 1
ATOM 1385 C CA . ASP A 1 186 ? 8.062 -27.875 -24.484 1 98.44 186 ASP A CA 1
ATOM 1386 C C . ASP A 1 186 ? 7.43 -28.922 -23.562 1 98.44 186 ASP A C 1
ATOM 1388 O O . ASP A 1 186 ? 6.238 -29.219 -23.672 1 98.44 186 ASP A O 1
ATOM 1392 N N . GLN A 1 187 ? 8.211 -29.484 -22.703 1 98.19 187 GLN A N 1
ATOM 1393 C CA . GLN A 1 187 ? 7.656 -30.438 -21.734 1 98.19 187 GLN A CA 1
ATOM 1394 C C . GLN A 1 187 ? 6.695 -29.734 -20.781 1 98.19 187 GLN A C 1
ATOM 1396 O O . GLN A 1 187 ? 5.684 -30.328 -20.375 1 98.19 187 GLN A O 1
ATOM 1401 N N . ASP A 1 188 ? 7.094 -28.547 -20.391 1 98.44 188 ASP A N 1
ATOM 1402 C CA . ASP A 1 188 ? 6.191 -27.75 -19.547 1 98.44 188 ASP A CA 1
ATOM 1403 C C . ASP A 1 188 ? 4.891 -27.438 -20.281 1 98.44 188 ASP A C 1
ATOM 1405 O O . ASP A 1 188 ? 3.801 -27.594 -19.734 1 98.44 188 ASP A O 1
ATOM 1409 N N . LEU A 1 189 ? 4.992 -27.016 -21.562 1 98.69 189 LEU A N 1
ATOM 1410 C CA . LEU A 1 189 ? 3.816 -26.719 -22.375 1 98.69 189 LEU A CA 1
ATOM 1411 C C . LEU A 1 189 ? 2.936 -27.953 -22.516 1 98.69 189 LEU A C 1
ATOM 1413 O O . LEU A 1 189 ? 1.71 -27.875 -22.406 1 98.69 189 LEU A O 1
ATOM 1417 N N . GLU A 1 190 ? 3.586 -29.062 -22.75 1 98.44 190 GLU A N 1
ATOM 1418 C CA . GLU A 1 190 ? 2.854 -30.312 -22.906 1 98.44 190 GLU A CA 1
ATOM 1419 C C . GLU A 1 190 ? 2.129 -30.703 -21.625 1 98.44 190 GLU A C 1
ATOM 1421 O O . GLU A 1 190 ? 1.006 -31.203 -21.672 1 98.44 190 GLU A O 1
ATOM 1426 N N . THR A 1 191 ? 2.812 -30.516 -20.516 1 98.62 191 THR A N 1
ATOM 1427 C CA . THR A 1 191 ? 2.191 -30.797 -19.219 1 98.62 191 THR A CA 1
ATOM 1428 C C . THR A 1 191 ? 0.9 -30 -19.062 1 98.62 191 THR A C 1
ATOM 1430 O O . THR A 1 191 ? -0.116 -30.531 -18.609 1 98.62 191 THR A O 1
ATOM 1433 N N . VAL A 1 192 ? 0.908 -28.734 -19.422 1 98.69 192 VAL A N 1
ATOM 1434 C CA . VAL A 1 192 ? -0.26 -27.859 -19.344 1 98.69 192 VAL A CA 1
ATOM 1435 C C . VAL A 1 192 ? -1.378 -28.406 -20.234 1 98.69 192 VAL A C 1
ATOM 1437 O O . VAL A 1 192 ? -2.525 -28.531 -19.781 1 98.69 192 VAL A O 1
ATOM 1440 N N . ARG A 1 193 ? -1.061 -28.844 -21.438 1 98.44 193 ARG A N 1
ATOM 1441 C CA . ARG A 1 193 ? -2.049 -29.344 -22.391 1 98.44 193 ARG A CA 1
ATOM 1442 C C . ARG A 1 193 ? -2.662 -30.656 -21.906 1 98.44 193 ARG A C 1
ATOM 1444 O O . ARG A 1 193 ? -3.873 -30.859 -22.016 1 98.44 193 ARG A O 1
ATOM 1451 N N . VAL A 1 194 ? -1.821 -31.484 -21.359 1 98.44 194 VAL A N 1
ATOM 1452 C CA . VAL A 1 194 ? -2.258 -32.781 -20.859 1 98.44 194 VAL A CA 1
ATOM 1453 C C . VAL A 1 194 ? -3.225 -32.594 -19.703 1 98.44 194 VAL A C 1
ATOM 1455 O O . VAL A 1 194 ? -4.246 -33.281 -19.609 1 98.44 194 VAL A O 1
ATOM 1458 N N . ALA A 1 195 ? -2.857 -31.703 -18.781 1 98.69 195 ALA A N 1
ATOM 1459 C CA . ALA A 1 195 ? -3.723 -31.422 -17.641 1 98.69 195 ALA A CA 1
ATOM 1460 C C . ALA A 1 195 ? -5.086 -30.906 -18.094 1 98.69 195 ALA A C 1
ATOM 1462 O O . ALA A 1 195 ? -6.125 -31.359 -17.609 1 98.69 195 ALA A O 1
ATOM 1463 N N . LYS A 1 196 ? -5.098 -30 -19.062 1 98.31 196 LYS A N 1
ATOM 1464 C CA . LYS A 1 196 ? -6.344 -29.453 -19.594 1 98.31 196 LYS A CA 1
ATOM 1465 C C . LYS A 1 196 ? -7.16 -30.547 -20.297 1 98.31 196 LYS A C 1
ATOM 1467 O O . LYS A 1 196 ? -8.375 -30.609 -20.125 1 98.31 196 LYS A O 1
ATOM 1472 N N . ALA A 1 197 ? -6.484 -31.359 -21.047 1 98.12 197 ALA A N 1
ATOM 1473 C CA . ALA A 1 197 ? -7.145 -32.438 -21.781 1 98.12 197 ALA A CA 1
ATOM 1474 C C . ALA A 1 197 ? -7.82 -33.438 -20.844 1 98.12 197 ALA A C 1
ATOM 1476 O O . ALA A 1 197 ? -8.836 -34.031 -21.188 1 98.12 197 ALA A O 1
ATOM 1477 N N . ALA A 1 198 ? -7.246 -33.562 -19.688 1 98.38 198 ALA A N 1
ATOM 1478 C CA . ALA A 1 198 ? -7.797 -34.5 -18.703 1 98.38 198 ALA A CA 1
ATOM 1479 C C . ALA A 1 198 ? -9.016 -33.906 -18 1 98.38 198 ALA A C 1
ATOM 1481 O O . ALA A 1 198 ? -9.688 -34.562 -17.219 1 98.38 198 ALA A O 1
ATOM 1482 N N . GLY A 1 199 ? -9.266 -32.594 -18.266 1 98 199 GLY A N 1
ATOM 1483 C CA . GLY A 1 199 ? -10.461 -31.969 -17.734 1 98 199 GLY A CA 1
ATOM 1484 C C . GLY A 1 199 ? -10.188 -31.109 -16.516 1 98 199 GLY A C 1
ATOM 1485 O O . GLY A 1 199 ? -11.117 -30.578 -15.898 1 98 199 GLY A O 1
ATOM 1486 N N . MET A 1 200 ? -8.938 -30.922 -16.125 1 98.56 200 MET A N 1
ATOM 1487 C CA . MET A 1 200 ? -8.594 -30.062 -14.992 1 98.56 200 MET A CA 1
ATOM 1488 C C . MET A 1 200 ? -8.422 -28.609 -15.43 1 98.56 200 MET A C 1
ATOM 1490 O O . MET A 1 200 ? -8.094 -28.344 -16.594 1 98.56 200 MET A O 1
ATOM 1494 N N . LYS A 1 201 ? -8.695 -27.703 -14.562 1 98.38 201 LYS A N 1
ATOM 1495 C CA . LYS A 1 201 ? -8.195 -26.344 -14.742 1 98.38 201 LYS A CA 1
ATOM 1496 C C . LYS A 1 201 ? -6.68 -26.297 -14.586 1 98.38 201 LYS A C 1
ATOM 1498 O O . LYS A 1 201 ? -6.078 -27.203 -14.008 1 98.38 201 LYS A O 1
ATOM 1503 N N . VAL A 1 202 ? -6.125 -25.281 -15.117 1 98.62 202 VAL A N 1
ATOM 1504 C CA . VAL A 1 202 ? -4.672 -25.203 -15.016 1 98.62 202 VAL A CA 1
ATOM 1505 C C . VAL A 1 202 ? -4.273 -23.844 -14.414 1 98.62 202 VAL A C 1
ATOM 1507 O O . VAL A 1 202 ? -4.789 -22.812 -14.828 1 98.62 202 VAL A O 1
ATOM 1510 N N . CYS A 1 203 ? -3.475 -23.906 -13.383 1 98.5 203 CYS A N 1
ATOM 1511 C CA . CYS A 1 203 ? -2.766 -22.781 -12.797 1 98.5 203 CYS A CA 1
ATOM 1512 C C . CYS A 1 203 ? -1.322 -22.719 -13.289 1 98.5 203 CYS A C 1
ATOM 1514 O O . CYS A 1 203 ? -0.521 -23.594 -12.961 1 98.5 203 CYS A O 1
ATOM 1516 N N . CYS A 1 204 ? -1.044 -21.734 -14.086 1 98.81 204 CYS A N 1
ATOM 1517 C CA . CYS A 1 204 ? 0.245 -21.656 -14.766 1 98.81 204 CYS A CA 1
ATOM 1518 C C . CYS A 1 204 ? 0.718 -20.203 -14.867 1 98.81 204 CYS A C 1
ATOM 1520 O O . CYS A 1 204 ? -0.009 -19.344 -15.367 1 98.81 204 CYS A O 1
ATOM 1522 N N . GLY A 1 205 ? 1.864 -19.922 -14.383 1 98.5 205 GLY A N 1
ATOM 1523 C CA . GLY A 1 205 ? 2.42 -18.578 -14.406 1 98.5 205 GLY A CA 1
ATOM 1524 C C . GLY A 1 205 ? 3.936 -18.547 -14.367 1 98.5 205 GLY A C 1
ATOM 1525 O O . GLY A 1 205 ? 4.594 -19.297 -15.094 1 98.5 205 GLY A O 1
ATOM 1526 N N . GLY A 1 206 ? 4.379 -17.578 -13.648 1 98 206 GLY A N 1
ATOM 1527 C CA . GLY A 1 206 ? 5.828 -17.438 -13.688 1 98 206 GLY A CA 1
ATOM 1528 C C . GLY A 1 206 ? 6.41 -16.859 -12.414 1 98 206 GLY A C 1
ATOM 1529 O O . GLY A 1 206 ? 5.68 -16.594 -11.461 1 98 206 GLY A O 1
ATOM 1530 N N . LEU A 1 207 ? 7.695 -16.922 -12.375 1 98.38 207 LEU A N 1
ATOM 1531 C CA . LEU A 1 207 ? 8.555 -16.281 -11.375 1 98.38 207 LEU A CA 1
ATOM 1532 C C . LEU A 1 207 ? 9.312 -15.109 -11.977 1 98.38 207 LEU A C 1
ATOM 1534 O O . LEU A 1 207 ? 10.031 -15.266 -12.969 1 98.38 207 LEU A O 1
ATOM 1538 N N . PHE A 1 208 ? 9.133 -13.938 -11.391 1 98.75 208 PHE A N 1
ATOM 1539 C CA . PHE A 1 208 ? 9.703 -12.727 -11.961 1 98.75 208 PHE A CA 1
ATOM 1540 C C . PHE A 1 208 ? 10.859 -12.211 -11.102 1 98.75 208 PHE A C 1
ATOM 1542 O O . PHE A 1 208 ? 10.875 -12.422 -9.891 1 98.75 208 PHE A O 1
ATOM 1549 N N . GLY A 1 209 ? 11.781 -11.469 -11.734 1 98.12 209 GLY A N 1
ATOM 1550 C CA . GLY A 1 209 ? 12.992 -11.016 -11.086 1 98.12 209 GLY A CA 1
ATOM 1551 C C . GLY A 1 209 ? 14.156 -11.977 -11.25 1 98.12 209 GLY A C 1
ATOM 1552 O O . GLY A 1 209 ? 15.07 -12 -10.422 1 98.12 209 GLY A O 1
ATOM 1553 N N . LEU A 1 210 ? 14.102 -12.82 -12.258 1 98.25 210 LEU A N 1
ATOM 1554 C CA . LEU A 1 210 ? 15.109 -13.844 -12.5 1 98.25 210 LEU A CA 1
ATOM 1555 C C . LEU A 1 210 ? 16.25 -13.297 -13.352 1 98.25 210 LEU A C 1
ATOM 1557 O O . LEU A 1 210 ? 17.25 -13.977 -13.562 1 98.25 210 LEU A O 1
ATOM 1561 N N . GLY A 1 211 ? 16.109 -12.125 -13.805 1 97.62 211 GLY A N 1
ATOM 1562 C CA . GLY A 1 211 ? 17.062 -11.547 -14.758 1 97.62 211 GLY A CA 1
ATOM 1563 C C . GLY A 1 211 ? 16.453 -11.328 -16.125 1 97.62 211 GLY A C 1
ATOM 1564 O O . GLY A 1 211 ? 17.125 -10.805 -17.031 1 97.62 211 GLY A O 1
ATOM 1565 N N . GLU A 1 212 ? 15.18 -11.734 -16.328 1 98.31 212 GLU A N 1
ATOM 1566 C CA . GLU A 1 212 ? 14.484 -11.586 -17.594 1 98.31 212 GLU A CA 1
ATOM 1567 C C . GLU A 1 212 ? 14.211 -10.117 -17.906 1 98.31 212 GLU A C 1
ATOM 1569 O O . GLU A 1 212 ? 14.047 -9.305 -17 1 98.31 212 GLU A O 1
ATOM 1574 N N . THR A 1 213 ? 14.086 -9.766 -19.156 1 97.88 213 THR A N 1
ATOM 1575 C CA . THR A 1 213 ? 13.781 -8.406 -19.594 1 97.88 213 THR A CA 1
ATOM 1576 C C . THR A 1 213 ? 12.273 -8.148 -19.547 1 97.88 213 THR A C 1
ATOM 1578 O O . THR A 1 213 ? 11.477 -9.086 -19.469 1 97.88 213 THR A O 1
ATOM 1581 N N . PRO A 1 214 ? 11.906 -6.875 -19.609 1 97.69 214 PRO A N 1
ATOM 1582 C CA . PRO A 1 214 ? 10.477 -6.559 -19.688 1 97.69 214 PRO A CA 1
ATOM 1583 C C . PRO A 1 214 ? 9.781 -7.223 -20.859 1 97.69 214 PRO A C 1
ATOM 1585 O O . PRO A 1 214 ? 8.641 -7.676 -20.75 1 97.69 214 PRO A O 1
ATOM 1588 N N . GLU A 1 215 ? 10.445 -7.316 -21.969 1 97.81 215 GLU A N 1
ATOM 1589 C CA . GLU A 1 215 ? 9.867 -7.945 -23.156 1 97.81 215 GLU A CA 1
ATOM 1590 C C . GLU A 1 215 ? 9.609 -9.43 -22.906 1 97.81 215 GLU A C 1
ATOM 1592 O O . GLU A 1 215 ? 8.633 -9.984 -23.422 1 97.81 215 GLU A O 1
ATOM 1597 N N . GLN A 1 216 ? 10.469 -10.023 -22.172 1 98.75 216 GLN A N 1
ATOM 1598 C CA . GLN A 1 216 ? 10.32 -11.438 -21.875 1 98.75 216 GLN A CA 1
ATOM 1599 C C . GLN A 1 216 ? 9.172 -11.68 -20.906 1 98.75 216 GLN A C 1
ATOM 1601 O O . GLN A 1 216 ? 8.508 -12.719 -20.953 1 98.75 216 GLN A O 1
ATOM 1606 N N . ARG A 1 217 ? 8.914 -10.727 -20.031 1 98.81 217 ARG A N 1
ATOM 1607 C CA . ARG A 1 217 ? 7.73 -10.781 -19.188 1 98.81 217 ARG A CA 1
ATOM 1608 C C . ARG A 1 217 ? 6.449 -10.766 -20.016 1 98.81 217 ARG A C 1
ATOM 1610 O O . ARG A 1 217 ? 5.512 -11.516 -19.734 1 98.81 217 ARG A O 1
ATOM 1617 N N . LEU A 1 218 ? 6.438 -9.883 -21.016 1 98.81 218 LEU A N 1
ATOM 1618 C CA . LEU A 1 218 ? 5.305 -9.82 -21.938 1 98.81 218 LEU A CA 1
ATOM 1619 C C . LEU A 1 218 ? 5.188 -11.109 -22.734 1 98.81 218 LEU A C 1
ATOM 1621 O O . LEU A 1 218 ? 4.086 -11.625 -22.938 1 98.81 218 LEU A O 1
ATOM 1625 N N . GLU A 1 219 ? 6.348 -11.641 -23.172 1 98.81 219 GLU A N 1
ATOM 1626 C CA . GLU A 1 219 ? 6.379 -12.883 -23.922 1 98.81 219 GLU A CA 1
ATOM 1627 C C . GLU A 1 219 ? 5.699 -14.016 -23.156 1 98.81 219 GLU A C 1
ATOM 1629 O O . GLU A 1 219 ? 4.871 -14.742 -23.719 1 98.81 219 GLU A O 1
ATOM 1634 N N . LEU A 1 220 ? 6.012 -14.148 -21.906 1 98.88 220 LEU A N 1
ATOM 1635 C CA . LEU A 1 220 ? 5.371 -15.164 -21.094 1 98.88 220 LEU A CA 1
ATOM 1636 C C . LEU A 1 220 ? 3.865 -14.945 -21.016 1 98.88 220 LEU A C 1
ATOM 1638 O O . LEU A 1 220 ? 3.086 -15.883 -21.188 1 98.88 220 LEU A O 1
ATOM 1642 N N . GLY A 1 221 ? 3.48 -13.695 -20.781 1 98.81 221 GLY A N 1
ATOM 1643 C CA . GLY A 1 221 ? 2.062 -13.383 -20.703 1 98.81 221 GLY A CA 1
ATOM 1644 C C . GLY A 1 221 ? 1.293 -13.766 -21.953 1 98.81 221 GLY A C 1
ATOM 1645 O O . GLY A 1 221 ? 0.191 -14.312 -21.859 1 98.81 221 GLY A O 1
ATOM 1646 N N . LEU A 1 222 ? 1.884 -13.461 -23.062 1 98.75 222 LEU A N 1
ATOM 1647 C CA . LEU A 1 222 ? 1.242 -13.789 -24.328 1 98.75 222 LEU A CA 1
ATOM 1648 C C . LEU A 1 222 ? 1.131 -15.305 -24.5 1 98.75 222 LEU A C 1
ATOM 1650 O O . LEU A 1 222 ? 0.12 -15.805 -25 1 98.75 222 LEU A O 1
ATOM 1654 N N . THR A 1 223 ? 2.129 -16.031 -24.062 1 98.81 223 THR A N 1
ATOM 1655 C CA . THR A 1 223 ? 2.1 -17.5 -24.125 1 98.81 223 THR A CA 1
ATOM 1656 C C . THR A 1 223 ? 0.977 -18.047 -23.25 1 98.81 223 THR A C 1
ATOM 1658 O O . THR A 1 223 ? 0.221 -18.922 -23.688 1 98.81 223 THR A O 1
ATOM 1661 N N . LEU A 1 224 ? 0.87 -17.516 -22.062 1 98.81 224 LEU A N 1
ATOM 1662 C CA . LEU A 1 224 ? -0.169 -17.969 -21.141 1 98.81 224 LEU A CA 1
ATOM 1663 C C . LEU A 1 224 ? -1.557 -17.688 -21.703 1 98.81 224 LEU A C 1
ATOM 1665 O O . LEU A 1 224 ? -2.459 -18.531 -21.578 1 98.81 224 LEU A O 1
ATOM 1669 N N . ARG A 1 225 ? -1.731 -16.5 -22.281 1 98.38 225 ARG A N 1
ATOM 1670 C CA . ARG A 1 225 ? -2.998 -16.156 -22.906 1 98.38 225 ARG A CA 1
ATOM 1671 C C . ARG A 1 225 ? -3.344 -17.141 -24.031 1 98.38 225 ARG A C 1
ATOM 1673 O O . ARG A 1 225 ? -4.488 -17.578 -24.141 1 98.38 225 ARG A O 1
ATOM 1680 N N . GLU A 1 226 ? -2.346 -17.469 -24.828 1 97.75 226 GLU A N 1
ATOM 1681 C CA . GLU A 1 226 ? -2.551 -18.406 -25.938 1 97.75 226 GLU A CA 1
ATOM 1682 C C . GLU A 1 226 ? -2.936 -19.781 -25.438 1 97.75 226 GLU A C 1
ATOM 1684 O O . GLU A 1 226 ? -3.723 -20.484 -26.078 1 97.75 226 GLU A O 1
ATOM 1689 N N . LEU A 1 227 ? -2.416 -20.172 -24.297 1 98.19 227 LEU A N 1
ATOM 1690 C CA . LEU A 1 227 ? -2.689 -21.484 -23.703 1 98.19 227 LEU A CA 1
ATOM 1691 C C . LEU A 1 227 ? -4.055 -21.484 -23.016 1 98.19 227 LEU A C 1
ATOM 1693 O O . LEU A 1 227 ? -4.512 -22.547 -22.562 1 98.19 227 LEU A O 1
ATOM 1697 N N . ASP A 1 228 ? -4.645 -20.328 -22.922 1 97.44 228 ASP A N 1
ATOM 1698 C CA . ASP A 1 228 ? -5.953 -20.188 -22.297 1 97.44 228 ASP A CA 1
ATOM 1699 C C . ASP A 1 228 ? -5.938 -20.703 -20.859 1 97.44 228 ASP A C 1
ATOM 1701 O O . ASP A 1 228 ? -6.762 -21.531 -20.484 1 97.44 228 ASP A O 1
ATOM 1705 N N . ILE A 1 229 ? -5.008 -20.234 -20.125 1 98 229 ILE A N 1
ATOM 1706 C CA . ILE A 1 229 ? -4.82 -20.672 -18.734 1 98 229 ILE A CA 1
ATOM 1707 C C . ILE A 1 229 ? -5.98 -20.172 -17.875 1 98 229 ILE A C 1
ATOM 1709 O O . ILE A 1 229 ? -6.566 -19.125 -18.156 1 98 229 ILE A O 1
ATOM 1713 N N . ASP A 1 230 ? -6.277 -20.922 -16.812 1 97.44 230 ASP A N 1
ATOM 1714 C CA . ASP A 1 230 ? -7.414 -20.578 -15.969 1 97.44 230 ASP A CA 1
ATOM 1715 C C . ASP A 1 230 ? -7 -19.641 -14.844 1 97.44 230 ASP A C 1
ATOM 1717 O O . ASP A 1 230 ? -7.781 -18.766 -14.438 1 97.44 230 ASP A O 1
ATOM 1721 N N . SER A 1 231 ? -5.863 -19.828 -14.328 1 97.75 231 SER A N 1
ATOM 1722 C CA . SER A 1 231 ? -5.316 -19.031 -13.234 1 97.75 231 SER A CA 1
ATOM 1723 C C . SER A 1 231 ? -3.822 -18.797 -13.414 1 97.75 231 SER A C 1
ATOM 1725 O O . SER A 1 231 ? -3.098 -19.688 -13.867 1 97.75 231 SER A O 1
ATOM 1727 N N . VAL A 1 232 ? -3.438 -17.594 -13.086 1 98.75 232 VAL A N 1
ATOM 1728 C CA . VAL A 1 232 ? -2.041 -17.219 -13.273 1 98.75 232 VAL A CA 1
ATOM 1729 C C . VAL A 1 232 ? -1.415 -16.859 -11.93 1 98.75 232 VAL A C 1
ATOM 1731 O O . VAL A 1 232 ? -1.689 -15.797 -11.367 1 98.75 232 VAL A O 1
ATOM 1734 N N . PRO A 1 233 ? -0.604 -17.734 -11.383 1 98.69 233 PRO A N 1
ATOM 1735 C CA . PRO A 1 233 ? 0.193 -17.359 -10.219 1 98.69 233 PRO A CA 1
ATOM 1736 C C . PRO A 1 233 ? 1.378 -16.453 -10.578 1 98.69 233 PRO A C 1
ATOM 1738 O O . PRO A 1 233 ? 2.111 -16.75 -11.523 1 98.69 233 PRO A O 1
ATOM 1741 N N . ILE A 1 234 ? 1.514 -15.398 -9.914 1 98.81 234 ILE A N 1
ATOM 1742 C CA . ILE A 1 234 ? 2.65 -14.5 -10.07 1 98.81 234 ILE A CA 1
ATOM 1743 C C . ILE A 1 234 ? 3.545 -14.578 -8.836 1 98.81 234 ILE A C 1
ATOM 1745 O O . ILE A 1 234 ? 3.137 -14.195 -7.734 1 98.81 234 ILE A O 1
ATOM 1749 N N . ASN A 1 235 ? 4.73 -15.102 -9.031 1 98.25 235 ASN A N 1
ATOM 1750 C CA . ASN A 1 235 ? 5.754 -15.172 -7.996 1 98.25 235 ASN A CA 1
ATOM 1751 C C . ASN A 1 235 ? 6.883 -14.18 -8.258 1 98.25 235 ASN A C 1
ATOM 1753 O O . ASN A 1 235 ? 7.141 -13.812 -9.406 1 98.25 235 ASN A O 1
ATOM 1757 N N . PHE A 1 236 ? 7.465 -13.797 -7.191 1 98.38 236 PHE A N 1
ATOM 1758 C CA . PHE A 1 236 ? 8.664 -12.969 -7.277 1 98.38 236 PHE A CA 1
ATOM 1759 C C . PHE A 1 236 ? 9.852 -13.68 -6.633 1 98.38 236 PHE A C 1
ATOM 1761 O O . PHE A 1 236 ? 9.703 -14.344 -5.609 1 98.38 236 PHE A O 1
ATOM 1768 N N . LEU A 1 237 ? 10.977 -13.43 -7.195 1 97.69 237 LEU A N 1
ATOM 1769 C CA . LEU A 1 237 ? 12.18 -14.109 -6.715 1 97.69 237 LEU A CA 1
ATOM 1770 C C . LEU A 1 237 ? 12.477 -13.734 -5.266 1 97.69 237 LEU A C 1
ATOM 1772 O O . LEU A 1 237 ? 12.531 -12.547 -4.93 1 97.69 237 LEU A O 1
ATOM 1776 N N . ASN A 1 238 ? 12.555 -14.664 -4.465 1 95 238 ASN A N 1
ATOM 1777 C CA . ASN A 1 238 ? 13.188 -14.602 -3.152 1 95 238 ASN A CA 1
ATOM 1778 C C . ASN A 1 238 ? 14.547 -15.289 -3.154 1 95 238 ASN A C 1
ATOM 1780 O O . ASN A 1 238 ? 14.625 -16.516 -3.109 1 95 238 ASN A O 1
ATOM 1784 N N . PRO A 1 239 ? 15.57 -14.5 -3.24 1 95.56 239 PRO A N 1
ATOM 1785 C CA . PRO A 1 239 ? 16.891 -15.141 -3.324 1 95.56 239 PRO A CA 1
ATOM 1786 C C . PRO A 1 239 ? 17.172 -16.078 -2.15 1 95.56 239 PRO A C 1
ATOM 1788 O O . PRO A 1 239 ? 16.891 -15.727 -0.999 1 95.56 239 PRO A O 1
ATOM 1791 N N . VAL A 1 240 ? 17.641 -17.25 -2.492 1 95.06 240 VAL A N 1
ATOM 1792 C CA . VAL A 1 240 ? 17.938 -18.25 -1.48 1 95.06 240 VAL A CA 1
ATOM 1793 C C . VAL A 1 240 ? 19.438 -18.562 -1.488 1 95.06 240 VAL A C 1
ATOM 1795 O O . VAL A 1 240 ? 20 -18.859 -2.537 1 95.06 240 VAL A O 1
ATOM 1798 N N . ALA A 1 241 ? 20 -18.469 -0.309 1 95.88 241 AL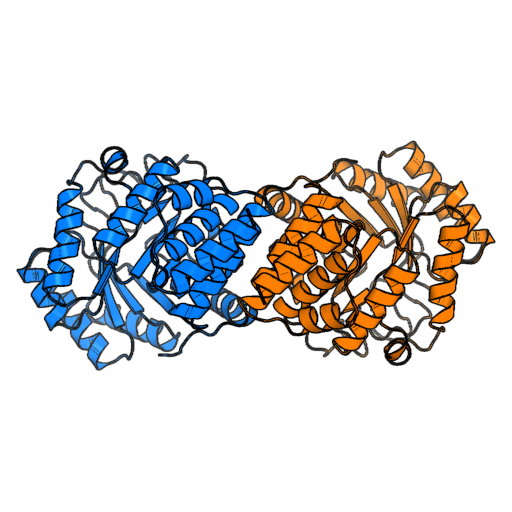A A N 1
ATOM 1799 C CA . ALA A 1 241 ? 21.422 -18.766 -0.184 1 95.88 241 ALA A CA 1
ATOM 1800 C C . ALA A 1 241 ? 21.734 -20.172 -0.709 1 95.88 241 ALA A C 1
ATOM 1802 O O . ALA A 1 241 ? 21 -21.109 -0.445 1 95.88 241 ALA A O 1
ATOM 1803 N N . GLY A 1 242 ? 22.812 -20.266 -1.459 1 96.94 242 GLY A N 1
ATOM 1804 C CA . GLY A 1 242 ? 23.25 -21.547 -1.989 1 96.94 242 GLY A CA 1
ATOM 1805 C C . GLY A 1 242 ? 22.781 -21.797 -3.416 1 96.94 242 GLY A C 1
ATOM 1806 O O . GLY A 1 242 ? 23.281 -22.703 -4.09 1 96.94 242 GLY A O 1
ATOM 1807 N N . THR A 1 243 ? 21.828 -21.047 -3.863 1 97.44 243 THR A N 1
ATOM 1808 C CA . THR A 1 243 ? 21.406 -21.156 -5.254 1 97.44 243 THR A CA 1
ATOM 1809 C C . THR A 1 243 ? 22.203 -20.219 -6.145 1 97.44 243 THR A C 1
ATOM 1811 O O . THR A 1 243 ? 22.828 -19.281 -5.656 1 97.44 243 THR A O 1
ATOM 1814 N N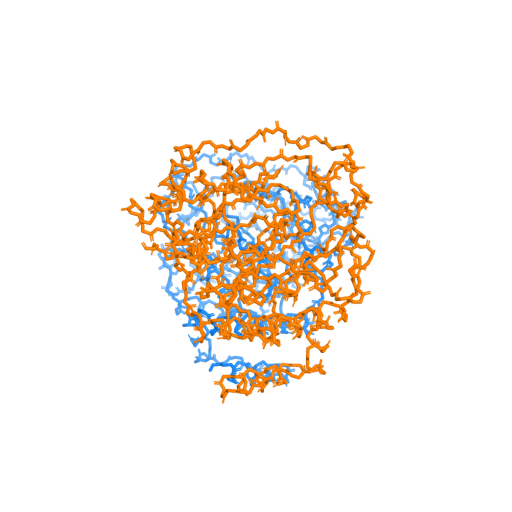 . PRO A 1 244 ? 22.188 -20.438 -7.418 1 97.94 244 PRO A N 1
ATOM 1815 C CA . PRO A 1 244 ? 22.906 -19.547 -8.344 1 97.94 244 PRO A CA 1
ATOM 1816 C C . PRO A 1 244 ? 22.359 -18.125 -8.328 1 97.94 244 PRO A C 1
ATOM 1818 O O . PRO A 1 244 ? 23.078 -17.188 -8.719 1 97.94 244 PRO A O 1
ATOM 1821 N N . LEU A 1 245 ? 21.156 -17.891 -7.887 1 97.94 245 LEU A N 1
ATOM 1822 C CA . LEU A 1 245 ? 20.562 -16.562 -7.898 1 97.94 245 LEU A CA 1
ATOM 1823 C C . LEU A 1 245 ? 20.516 -15.977 -6.496 1 97.94 245 LEU A C 1
ATOM 1825 O O . LEU A 1 245 ? 19.719 -15.078 -6.215 1 97.94 245 LEU A O 1
ATOM 1829 N N . ALA A 1 246 ? 21.375 -16.438 -5.645 1 97 246 ALA A N 1
ATOM 1830 C CA . ALA A 1 246 ? 21.406 -16.031 -4.242 1 97 246 ALA A CA 1
ATOM 1831 C C . ALA A 1 246 ? 21.656 -14.539 -4.109 1 97 246 ALA A C 1
ATOM 1833 O O . ALA A 1 246 ? 21.188 -13.898 -3.164 1 97 246 ALA A O 1
ATOM 1834 N N . ASP A 1 247 ? 22.328 -13.945 -5.07 1 96.5 247 ASP A N 1
ATOM 1835 C CA . ASP A 1 247 ? 22.75 -12.555 -4.945 1 96.5 247 ASP A CA 1
ATOM 1836 C C . ASP A 1 247 ? 21.953 -11.656 -5.887 1 96.5 247 ASP A C 1
ATOM 1838 O O . ASP A 1 247 ? 22.312 -10.492 -6.102 1 96.5 247 ASP A O 1
ATOM 1842 N N . ALA A 1 248 ? 20.906 -12.227 -6.457 1 96.44 248 ALA A N 1
ATOM 1843 C CA . ALA A 1 248 ? 20.078 -11.422 -7.344 1 96.44 248 ALA A CA 1
ATOM 1844 C C . ALA A 1 248 ? 19.391 -10.305 -6.574 1 96.44 248 ALA A C 1
ATOM 1846 O O . ALA A 1 248 ? 18.953 -10.492 -5.434 1 96.44 248 ALA A O 1
ATOM 1847 N N . THR A 1 249 ? 19.344 -9.117 -7.164 1 94.81 249 THR A N 1
ATOM 1848 C CA . THR A 1 249 ? 18.625 -8 -6.574 1 94.81 249 THR A CA 1
ATOM 1849 C C . THR A 1 249 ? 17.125 -8.141 -6.809 1 94.81 249 THR A C 1
ATOM 1851 O O . THR A 1 249 ? 16.688 -8.312 -7.949 1 94.81 249 THR A O 1
ATOM 1854 N N . PRO A 1 250 ? 16.359 -8.094 -5.781 1 95.12 250 PRO A N 1
ATOM 1855 C CA . PRO A 1 250 ? 14.906 -8.172 -5.957 1 95.12 250 PRO A CA 1
ATOM 1856 C C . PRO A 1 250 ? 14.359 -7.051 -6.836 1 95.12 250 PRO A C 1
ATOM 1858 O O . PRO A 1 250 ? 14.953 -5.973 -6.906 1 95.12 250 PRO A O 1
ATOM 1861 N N . LEU A 1 251 ? 13.258 -7.363 -7.457 1 97.62 251 LEU A N 1
ATOM 1862 C CA . LEU A 1 251 ? 12.562 -6.34 -8.234 1 97.62 251 LEU A CA 1
ATOM 1863 C C . LEU A 1 251 ? 12.133 -5.176 -7.348 1 97.62 251 LEU A C 1
ATOM 1865 O O . LEU A 1 251 ? 11.797 -5.375 -6.18 1 97.62 251 LEU A O 1
ATOM 1869 N N . GLU A 1 252 ? 12.133 -4.012 -7.957 1 97.19 252 GLU A N 1
ATOM 1870 C CA . GLU A 1 252 ? 11.508 -2.881 -7.281 1 97.19 252 GLU A CA 1
ATOM 1871 C C . GLU A 1 252 ? 9.992 -3.064 -7.188 1 97.19 252 GLU A C 1
ATOM 1873 O O . GLU A 1 252 ? 9.367 -3.59 -8.109 1 97.19 252 GLU A O 1
ATOM 1878 N N . PRO A 1 253 ? 9.438 -2.594 -6.129 1 98.38 253 PRO A N 1
ATOM 1879 C CA . PRO A 1 253 ? 7.996 -2.791 -5.93 1 98.38 253 PRO A CA 1
ATOM 1880 C C . PRO A 1 253 ? 7.164 -2.289 -7.109 1 98.38 253 PRO A C 1
ATOM 1882 O O . PRO A 1 253 ? 6.242 -2.979 -7.555 1 98.38 253 PRO A O 1
ATOM 1885 N N . MET A 1 254 ? 7.492 -1.174 -7.652 1 98.19 254 MET A N 1
ATOM 1886 C CA . MET A 1 254 ? 6.715 -0.613 -8.75 1 98.19 254 MET A CA 1
ATOM 1887 C C . MET A 1 254 ? 6.801 -1.502 -9.992 1 98.19 254 MET A C 1
ATOM 1889 O O . MET A 1 254 ? 5.84 -1.61 -10.75 1 98.19 254 MET A O 1
ATOM 1893 N N . GLU A 1 255 ? 7.934 -2.111 -10.156 1 98 255 GLU A N 1
ATOM 1894 C CA . GLU A 1 255 ? 8.086 -3.039 -11.266 1 98 255 GLU A CA 1
ATOM 1895 C C . GLU A 1 255 ? 7.223 -4.281 -11.078 1 98 255 GLU A C 1
ATOM 1897 O O . GLU A 1 255 ? 6.605 -4.77 -12.023 1 98 255 GLU A O 1
ATOM 1902 N N . ALA A 1 256 ? 7.223 -4.801 -9.883 1 98.69 256 ALA A N 1
ATOM 1903 C CA . ALA A 1 256 ? 6.391 -5.953 -9.562 1 98.69 256 ALA A CA 1
ATOM 1904 C C . ALA A 1 256 ? 4.914 -5.648 -9.797 1 98.69 256 ALA A C 1
ATOM 1906 O O . ALA A 1 256 ? 4.191 -6.461 -10.383 1 98.69 256 ALA A O 1
ATOM 1907 N N . LEU A 1 257 ? 4.488 -4.484 -9.352 1 98.75 257 LEU A N 1
ATOM 1908 C CA . LEU A 1 257 ? 3.094 -4.082 -9.516 1 98.75 257 LEU A CA 1
ATOM 1909 C C . LEU A 1 257 ? 2.744 -3.932 -10.992 1 98.75 257 LEU A C 1
ATOM 1911 O O . LEU A 1 257 ? 1.64 -4.285 -11.406 1 98.75 257 LEU A O 1
ATOM 1915 N N . LYS A 1 258 ? 3.693 -3.41 -11.727 1 98.44 258 LYS A N 1
ATOM 1916 C CA . LYS A 1 258 ? 3.52 -3.262 -13.172 1 98.44 258 LYS A CA 1
ATOM 1917 C C . LYS A 1 258 ? 3.307 -4.617 -13.844 1 98.44 258 LYS A C 1
ATOM 1919 O O . LYS A 1 258 ? 2.498 -4.738 -14.766 1 98.44 258 LYS A O 1
ATOM 1924 N N . ILE A 1 259 ? 3.967 -5.613 -13.414 1 98.81 259 ILE A N 1
ATOM 1925 C CA . ILE A 1 259 ? 3.83 -6.961 -13.953 1 98.81 259 ILE A CA 1
ATOM 1926 C C . ILE A 1 259 ? 2.428 -7.492 -13.656 1 98.81 259 ILE A C 1
ATOM 1928 O O . ILE A 1 259 ? 1.758 -8.023 -14.547 1 98.81 259 ILE A O 1
ATOM 1932 N N . ILE A 1 260 ? 1.969 -7.352 -12.438 1 98.88 260 ILE A N 1
ATOM 1933 C CA . ILE A 1 260 ? 0.628 -7.789 -12.062 1 98.88 260 ILE A CA 1
ATOM 1934 C C . ILE A 1 260 ? -0.405 -7.105 -12.961 1 98.88 260 ILE A C 1
ATOM 1936 O O . ILE A 1 260 ? -1.297 -7.762 -13.5 1 98.88 260 ILE A O 1
ATOM 1940 N N . ALA A 1 261 ? -0.218 -5.797 -13.133 1 98.88 261 ALA A N 1
ATOM 1941 C CA . ALA A 1 261 ? -1.157 -5.023 -13.945 1 98.88 261 ALA A CA 1
ATOM 1942 C C . ALA A 1 261 ? -1.157 -5.512 -15.391 1 98.88 261 ALA A C 1
ATOM 1944 O O . ALA A 1 261 ? -2.219 -5.688 -15.992 1 98.88 261 ALA A O 1
ATOM 1945 N N . LEU A 1 262 ? 0.029 -5.711 -15.938 1 98.88 262 LEU A N 1
ATOM 1946 C CA . LEU A 1 262 ? 0.144 -6.195 -17.312 1 98.88 262 LEU A CA 1
ATOM 1947 C C . LEU A 1 262 ? -0.658 -7.477 -17.5 1 98.88 262 LEU A C 1
ATOM 1949 O O . LEU A 1 262 ? -1.405 -7.605 -18.469 1 98.88 262 LEU A O 1
ATOM 1953 N N . TYR A 1 263 ? -0.542 -8.359 -16.594 1 98.94 263 TYR A N 1
ATOM 1954 C CA . TYR A 1 263 ? -1.188 -9.656 -16.734 1 98.94 263 TYR A CA 1
ATOM 1955 C C . TYR A 1 263 ? -2.699 -9.539 -16.578 1 98.94 263 TYR A C 1
ATOM 1957 O O . TYR A 1 263 ? -3.455 -10.289 -17.203 1 98.94 263 TYR A O 1
ATOM 1965 N N . ARG A 1 264 ? -3.162 -8.609 -15.781 1 98.94 264 ARG A N 1
ATOM 1966 C CA . ARG A 1 264 ? -4.594 -8.336 -15.711 1 98.94 264 ARG A CA 1
ATOM 1967 C C . ARG A 1 264 ? -5.109 -7.793 -17.047 1 98.94 264 ARG A C 1
ATOM 1969 O O . ARG A 1 264 ? -6.168 -8.211 -17.516 1 98.94 264 ARG A O 1
ATOM 1976 N N . TYR A 1 265 ? -4.332 -6.875 -17.641 1 98.88 265 TYR A N 1
ATOM 1977 C CA . TYR A 1 265 ? -4.73 -6.344 -18.938 1 98.88 265 TYR A CA 1
ATOM 1978 C C . TYR A 1 265 ? -4.734 -7.438 -20 1 98.88 265 TYR A C 1
ATOM 1980 O O . TYR A 1 265 ? -5.598 -7.453 -20.891 1 98.88 265 TYR A O 1
ATOM 1988 N N . LEU A 1 266 ? -3.777 -8.359 -19.922 1 98.81 266 LEU A N 1
ATOM 1989 C CA . LEU A 1 266 ? -3.637 -9.414 -20.922 1 98.81 266 LEU A CA 1
ATOM 1990 C C . LEU A 1 266 ? -4.758 -10.445 -20.781 1 98.81 266 LEU A C 1
ATOM 1992 O O . LEU A 1 266 ? -5.258 -10.961 -21.797 1 98.81 266 LEU A O 1
ATOM 1996 N N . MET A 1 267 ? -5.113 -10.766 -19.562 1 98.69 267 MET A N 1
ATOM 1997 C CA . MET A 1 267 ? -6.082 -11.812 -19.25 1 98.69 267 MET A CA 1
ATOM 1998 C C . MET A 1 267 ? -7.086 -11.32 -18.203 1 98.69 267 MET A C 1
ATOM 2000 O O . MET A 1 267 ? -7.074 -11.773 -17.062 1 98.69 267 MET A O 1
ATOM 2004 N N . PRO A 1 268 ? -7.957 -10.438 -18.609 1 98.56 268 PRO A N 1
ATOM 2005 C CA . PRO A 1 268 ? -8.805 -9.695 -17.672 1 98.56 268 PRO A CA 1
ATOM 2006 C C . PRO A 1 268 ? -9.773 -10.602 -16.906 1 98.56 268 PRO A C 1
ATOM 2008 O O . PRO A 1 268 ? -10.18 -10.273 -15.789 1 98.56 268 PRO A O 1
ATOM 2011 N N . ASP A 1 269 ? -10.125 -11.734 -17.422 1 97.88 269 ASP A N 1
ATOM 2012 C CA . ASP A 1 269 ? -11.164 -12.57 -16.844 1 97.88 269 ASP A CA 1
ATOM 2013 C C . ASP A 1 269 ? -10.562 -13.797 -16.156 1 97.88 269 ASP A C 1
ATOM 2015 O O . ASP A 1 269 ? -11.289 -14.727 -15.797 1 97.88 269 ASP A O 1
ATOM 2019 N N . ARG A 1 270 ? -9.258 -13.82 -16.016 1 98.06 270 ARG A N 1
ATOM 2020 C CA . ARG A 1 270 ? -8.602 -14.938 -15.352 1 98.06 270 ARG A CA 1
ATOM 2021 C C . ARG A 1 270 ? -8.258 -14.594 -13.906 1 98.06 270 ARG A C 1
ATOM 2023 O O . ARG A 1 270 ? -8.18 -13.422 -13.539 1 98.06 270 ARG A O 1
ATOM 2030 N N . HIS A 1 271 ? -8.109 -15.648 -13.133 1 97 271 HIS A N 1
ATOM 2031 C CA . HIS A 1 271 ? -7.664 -15.445 -11.758 1 97 271 HIS A CA 1
ATOM 2032 C C . HIS A 1 271 ? -6.16 -15.188 -11.703 1 97 271 HIS A C 1
ATOM 2034 O O . HIS A 1 271 ? -5.371 -15.969 -12.234 1 97 271 HIS A O 1
ATOM 2040 N N . ILE A 1 272 ? -5.793 -14.094 -11.164 1 98.56 272 ILE A N 1
ATOM 2041 C CA . ILE A 1 272 ? -4.391 -13.75 -10.969 1 98.56 272 ILE A CA 1
ATOM 2042 C C . ILE A 1 272 ? -4.059 -13.789 -9.477 1 98.56 272 ILE A C 1
ATOM 2044 O O . ILE A 1 272 ? -4.625 -13.023 -8.688 1 98.56 272 ILE A O 1
ATOM 2048 N N . THR A 1 273 ? -3.164 -14.656 -9.055 1 98.12 273 THR A N 1
ATOM 2049 C CA . THR A 1 273 ? -2.826 -14.875 -7.656 1 98.12 273 THR A CA 1
ATOM 2050 C C . THR A 1 273 ? -1.367 -14.516 -7.387 1 98.12 273 THR A C 1
ATOM 2052 O O . THR A 1 273 ? -0.46 -15.07 -8.008 1 98.12 273 THR A O 1
ATOM 2055 N N . VAL A 1 274 ? -1.185 -13.562 -6.504 1 98.56 274 VAL A N 1
ATOM 2056 C CA . VAL A 1 274 ? 0.181 -13.219 -6.113 1 98.56 274 VAL A CA 1
ATOM 2057 C C . VAL A 1 274 ? 0.661 -14.18 -5.027 1 98.56 274 VAL A C 1
ATOM 2059 O O . VAL A 1 274 ? -0.029 -14.391 -4.027 1 98.56 274 VAL A O 1
ATOM 2062 N N . CYS A 1 275 ? 1.881 -14.727 -5.199 1 97.06 275 CYS A N 1
ATOM 2063 C CA . CYS A 1 275 ? 2.316 -15.859 -4.387 1 97.06 275 CYS A CA 1
ATOM 2064 C C . CYS A 1 275 ? 3.676 -15.586 -3.754 1 97.06 275 CYS A C 1
ATOM 2066 O O . CYS A 1 275 ? 3.834 -14.617 -3.004 1 97.06 275 CYS A O 1
ATOM 2068 N N . GLY A 1 276 ? 4.586 -16.438 -4.02 1 94.94 276 GLY A N 1
ATOM 2069 C CA . GLY A 1 276 ? 5.871 -16.406 -3.348 1 94.94 276 GLY A CA 1
ATOM 2070 C C . GLY A 1 276 ? 6.66 -15.141 -3.645 1 94.94 276 GLY A C 1
ATOM 2071 O O . GLY A 1 276 ? 6.602 -14.609 -4.754 1 94.94 276 GLY A O 1
ATOM 2072 N N . GLY A 1 277 ? 7.445 -14.664 -2.65 1 95.88 277 GLY A N 1
ATOM 2073 C CA . GLY A 1 277 ? 8.328 -13.523 -2.84 1 95.88 277 GLY A CA 1
ATOM 2074 C C . GLY A 1 277 ? 7.633 -12.188 -2.678 1 95.88 277 GLY A C 1
ATOM 2075 O O . GLY A 1 277 ? 8.273 -11.133 -2.748 1 95.88 277 GLY A O 1
ATOM 2076 N N . ARG A 1 278 ? 6.336 -12.203 -2.439 1 95.19 278 ARG A N 1
ATOM 2077 C CA . ARG A 1 278 ? 5.523 -11 -2.326 1 95.19 278 ARG A CA 1
ATOM 2078 C C . ARG A 1 278 ? 6.031 -10.102 -1.206 1 95.19 278 ARG A C 1
ATOM 2080 O O . ARG A 1 278 ? 6.16 -8.883 -1.389 1 95.19 278 ARG A O 1
ATOM 2087 N N . GLY A 1 279 ? 6.391 -10.711 -0.02 1 94.19 279 GLY A N 1
ATOM 2088 C CA . GLY A 1 279 ? 6.855 -9.93 1.116 1 94.19 279 GLY A CA 1
ATOM 2089 C C . GLY A 1 279 ? 8.195 -9.258 0.869 1 94.19 279 GLY A C 1
ATOM 2090 O O . GLY A 1 279 ? 8.352 -8.062 1.149 1 94.19 279 GLY A O 1
ATOM 2091 N N . VAL A 1 280 ? 9.094 -9.977 0.268 1 94.12 280 VAL A N 1
ATOM 2092 C CA . VAL A 1 280 ? 10.453 -9.5 0.041 1 94.12 280 VAL A CA 1
ATOM 2093 C C . VAL A 1 280 ? 10.453 -8.43 -1.048 1 94.12 280 VAL A C 1
ATOM 2095 O O . VAL A 1 280 ? 11.141 -7.414 -0.927 1 94.12 280 VAL A O 1
ATOM 2098 N N . THR A 1 281 ? 9.695 -8.633 -2.004 1 97.06 281 THR A N 1
ATOM 2099 C CA . THR A 1 281 ? 9.734 -7.773 -3.182 1 97.06 281 THR A CA 1
ATOM 2100 C C . THR A 1 281 ? 8.891 -6.52 -2.959 1 97.06 281 THR A C 1
ATOM 2102 O O . THR A 1 281 ? 9.312 -5.414 -3.303 1 97.06 281 THR A O 1
ATOM 2105 N N . LEU A 1 282 ? 7.762 -6.668 -2.324 1 97.94 282 LEU A N 1
ATOM 2106 C CA . LEU A 1 282 ? 6.812 -5.562 -2.279 1 97.94 282 LEU A CA 1
ATOM 2107 C C . LEU A 1 282 ? 6.938 -4.797 -0.966 1 97.94 282 LEU A C 1
ATOM 2109 O O . LEU A 1 282 ? 6.625 -3.604 -0.907 1 97.94 282 LEU A O 1
ATOM 2113 N N . GLY A 1 283 ? 7.336 -5.461 0.111 1 96.06 283 GLY A N 1
ATOM 2114 C CA . GLY A 1 283 ? 7.461 -4.777 1.389 1 96.06 283 GLY A CA 1
ATOM 2115 C C . GLY A 1 283 ? 6.215 -4.004 1.774 1 96.06 283 GLY A C 1
ATOM 2116 O O . GLY A 1 283 ? 5.121 -4.57 1.843 1 96.06 283 GLY A O 1
ATOM 2117 N N . ASP A 1 284 ? 6.328 -2.701 1.854 1 97.38 284 ASP A N 1
ATOM 2118 C CA . ASP A 1 284 ? 5.246 -1.799 2.234 1 97.38 284 ASP A CA 1
ATOM 2119 C C . ASP A 1 284 ? 4.18 -1.729 1.143 1 97.38 284 ASP A C 1
ATOM 2121 O O . ASP A 1 284 ? 3.111 -1.149 1.348 1 97.38 284 ASP A O 1
ATOM 2125 N N . PHE A 1 285 ? 4.395 -2.389 0.047 1 98.56 285 PHE A N 1
ATOM 2126 C CA . PHE A 1 285 ? 3.512 -2.211 -1.098 1 98.56 285 PHE A CA 1
ATOM 2127 C C . PHE A 1 285 ? 2.723 -3.486 -1.374 1 98.56 285 PHE A C 1
ATOM 2129 O O . PHE A 1 285 ? 2.123 -3.633 -2.441 1 98.56 285 PHE A O 1
ATOM 2136 N N . GLN A 1 286 ? 2.654 -4.348 -0.394 1 98.19 286 GLN A N 1
ATOM 2137 C CA . GLN A 1 286 ? 1.929 -5.598 -0.581 1 98.19 286 GLN A CA 1
ATOM 2138 C C . GLN A 1 286 ? 0.445 -5.344 -0.829 1 98.19 286 GLN A C 1
ATOM 2140 O O . GLN A 1 286 ? -0.176 -6.012 -1.659 1 98.19 286 GLN A O 1
ATOM 2145 N N . SER A 1 287 ? -0.091 -4.336 -0.186 1 98.5 287 SER A N 1
ATOM 2146 C CA . SER A 1 287 ? -1.524 -4.082 -0.281 1 98.5 287 SER A CA 1
ATOM 2147 C C . SER A 1 287 ? -1.902 -3.561 -1.664 1 98.5 287 SER A C 1
ATOM 2149 O O . SER A 1 287 ? -3.082 -3.523 -2.018 1 98.5 287 SER A O 1
ATOM 2151 N N . TRP A 1 288 ? -0.954 -3.215 -2.465 1 98.75 288 TRP A N 1
ATOM 2152 C CA . TRP A 1 288 ? -1.203 -2.627 -3.777 1 98.75 288 TRP A CA 1
ATOM 2153 C C . TRP A 1 288 ? -1.605 -3.695 -4.785 1 98.75 288 TRP A C 1
ATOM 2155 O O . TRP A 1 288 ? -2.096 -3.379 -5.875 1 98.75 288 TRP A O 1
ATOM 2165 N N . ILE A 1 289 ? -1.417 -4.938 -4.441 1 98.81 289 ILE A N 1
ATOM 2166 C CA . ILE A 1 289 ? -1.557 -5.996 -5.438 1 98.81 289 ILE A CA 1
ATOM 2167 C C . ILE A 1 289 ? -3.002 -6.059 -5.922 1 98.81 289 ILE A C 1
ATOM 2169 O O . ILE A 1 289 ? -3.26 -6.402 -7.078 1 98.81 289 ILE A O 1
ATOM 2173 N N . PHE A 1 290 ? -3.961 -5.66 -5.125 1 98.25 290 PHE A N 1
ATOM 2174 C CA . PHE A 1 290 ? -5.363 -5.715 -5.516 1 98.25 290 PHE A CA 1
ATOM 2175 C C . PHE A 1 290 ? -5.691 -4.605 -6.508 1 98.25 290 PHE A C 1
ATOM 2177 O O . PHE A 1 290 ? -6.438 -4.828 -7.465 1 98.25 290 PHE A O 1
ATOM 2184 N N . GLN A 1 291 ? -5.133 -3.477 -6.238 1 98.38 291 GLN A N 1
ATOM 2185 C CA . GLN A 1 291 ? -5.301 -2.402 -7.211 1 98.38 291 GLN A CA 1
ATOM 2186 C C . GLN A 1 291 ? -4.594 -2.734 -8.523 1 98.38 291 GLN A C 1
ATOM 2188 O O . GLN A 1 291 ? -5.074 -2.377 -9.602 1 98.38 291 GLN A O 1
ATOM 2193 N N . ALA A 1 292 ? -3.463 -3.43 -8.414 1 98.69 292 ALA A N 1
ATOM 2194 C CA . ALA A 1 292 ? -2.695 -3.807 -9.594 1 98.69 292 ALA A CA 1
ATOM 2195 C C . ALA A 1 292 ? -3.432 -4.867 -10.414 1 98.69 292 ALA A C 1
ATOM 2197 O O . ALA A 1 292 ? -3.064 -5.145 -11.555 1 98.69 292 ALA A O 1
ATOM 2198 N N . GLY A 1 293 ? -4.469 -5.496 -9.797 1 98.75 293 GLY A N 1
ATOM 2199 C CA . GLY A 1 293 ? -5.301 -6.363 -10.609 1 98.75 293 GLY A CA 1
ATOM 2200 C C . GLY A 1 293 ? -5.355 -7.789 -10.094 1 98.75 293 GLY A C 1
ATOM 2201 O O . GLY A 1 293 ? -6.012 -8.648 -10.695 1 98.75 293 GLY A O 1
ATOM 2202 N N . ALA A 1 294 ? -4.656 -8.055 -9 1 98.62 294 ALA A N 1
ATOM 2203 C CA . ALA A 1 294 ? -4.695 -9.406 -8.445 1 98.62 294 ALA A CA 1
ATOM 2204 C C . ALA A 1 294 ? -6.082 -9.734 -7.902 1 98.62 294 ALA A C 1
ATOM 2206 O O . ALA A 1 294 ? -6.727 -8.898 -7.273 1 98.62 294 ALA A O 1
ATOM 2207 N N . SER A 1 295 ? -6.551 -10.898 -8.125 1 97.81 295 SER A N 1
ATOM 2208 C CA . SER A 1 295 ? -7.832 -11.383 -7.617 1 97.81 295 SER A CA 1
ATOM 2209 C C . SER A 1 295 ? -7.637 -12.508 -6.613 1 97.81 295 SER A C 1
ATOM 2211 O O . SER A 1 295 ? -8.602 -13.148 -6.199 1 97.81 295 SER A O 1
ATOM 2213 N N . GLY A 1 296 ? -6.402 -12.773 -6.246 1 96.88 296 GLY A N 1
ATOM 2214 C CA . GLY A 1 296 ? -6.051 -13.781 -5.258 1 96.88 296 GLY A CA 1
ATOM 2215 C C . GLY A 1 296 ? -4.652 -13.602 -4.691 1 96.88 296 GLY A C 1
ATOM 2216 O O . GLY A 1 296 ? -3.861 -12.82 -5.219 1 96.88 296 GLY A O 1
ATOM 2217 N N . MET A 1 297 ? -4.445 -14.273 -3.617 1 96.75 297 MET A N 1
ATOM 2218 C CA . MET A 1 297 ? -3.117 -14.281 -3.012 1 96.75 297 MET A CA 1
ATOM 2219 C C . MET A 1 297 ? -2.883 -15.562 -2.225 1 96.75 297 MET A C 1
ATOM 2221 O O . MET A 1 297 ? -3.828 -16.156 -1.698 1 96.75 297 MET A O 1
ATOM 2225 N N . MET A 1 298 ? -1.708 -15.984 -2.262 1 96.19 298 MET A N 1
ATOM 2226 C CA . MET A 1 298 ? -1.321 -17.109 -1.405 1 96.19 298 MET A CA 1
ATOM 2227 C C . MET A 1 298 ? -1.113 -16.641 0.033 1 96.19 298 MET A C 1
ATOM 2229 O O . MET A 1 298 ? -0.534 -15.578 0.271 1 96.19 298 MET A O 1
ATOM 2233 N N . VAL A 1 299 ? -1.647 -17.422 0.924 1 94.31 299 VAL A N 1
ATOM 2234 C CA . VAL A 1 299 ? -1.514 -17.078 2.338 1 94.31 299 VAL A CA 1
ATOM 2235 C C . VAL A 1 299 ? -0.885 -18.25 3.09 1 94.31 299 VAL A C 1
ATOM 2237 O O . VAL A 1 299 ? -0.86 -19.375 2.588 1 94.31 299 VAL A O 1
ATOM 2240 N N . GLY A 1 300 ? -0.397 -17.969 4.254 1 89.25 300 GLY A N 1
ATOM 2241 C CA . GLY A 1 300 ? 0.336 -19 4.984 1 89.25 300 GLY A CA 1
ATOM 2242 C C . GLY A 1 300 ? 1.767 -19.156 4.508 1 89.25 300 GLY A C 1
ATOM 2243 O O . GLY A 1 300 ? 2.328 -18.25 3.887 1 89.25 300 GLY A O 1
ATOM 2244 N N . ASP A 1 301 ? 2.309 -20.266 4.809 1 84.88 301 ASP A N 1
ATOM 2245 C CA . ASP A 1 301 ? 3.703 -20.5 4.449 1 84.88 301 ASP A CA 1
ATOM 2246 C C . ASP A 1 301 ? 3.828 -21 3.012 1 84.88 301 ASP A C 1
ATOM 2248 O O . ASP A 1 301 ? 2.867 -21.516 2.445 1 84.88 301 ASP A O 1
ATOM 2252 N N . TYR A 1 302 ? 4.91 -20.703 2.488 1 87.31 302 TYR A N 1
ATOM 2253 C CA . TYR A 1 302 ? 5.254 -21.234 1.177 1 87.31 302 TYR A CA 1
ATOM 2254 C C . TYR A 1 302 ? 5.957 -22.578 1.303 1 87.31 302 TYR A C 1
ATOM 2256 O O . TYR A 1 302 ? 5.75 -23.312 2.281 1 87.31 302 TYR A O 1
ATOM 2264 N N . LEU A 1 303 ? 6.609 -22.938 0.315 1 82.56 303 LEU A N 1
ATOM 2265 C CA . LEU A 1 303 ? 7.23 -24.266 0.379 1 82.56 303 LEU A CA 1
ATOM 2266 C C . LEU A 1 303 ? 8.391 -24.266 1.372 1 82.56 303 LEU A C 1
ATOM 2268 O O . LEU A 1 303 ? 8.406 -25.062 2.311 1 82.56 303 LEU A O 1
ATOM 2272 N N . THR A 1 304 ? 9.328 -23.266 1.183 1 81.88 304 THR A N 1
ATOM 2273 C CA . THR A 1 304 ? 10.539 -23.281 1.996 1 81.88 304 THR A CA 1
ATOM 2274 C C . THR A 1 304 ? 10.742 -21.938 2.697 1 81.88 304 THR A C 1
ATOM 2276 O O . THR A 1 304 ? 11.75 -21.719 3.367 1 81.88 304 THR A O 1
ATOM 2279 N N . THR A 1 305 ? 9.844 -21.078 2.529 1 81.38 305 THR A N 1
ATOM 2280 C CA . THR A 1 305 ? 9.914 -19.766 3.16 1 81.38 305 THR A CA 1
ATOM 2281 C C . THR A 1 305 ? 8.625 -19.453 3.92 1 81.38 305 THR A C 1
ATOM 2283 O O . THR A 1 305 ? 7.559 -19.953 3.57 1 81.38 305 THR A O 1
ATOM 2286 N N . ALA A 1 306 ? 8.773 -18.641 4.883 1 81.81 306 ALA A N 1
ATOM 2287 C CA . ALA A 1 306 ? 7.629 -18.266 5.707 1 81.81 306 ALA A CA 1
ATOM 2288 C C . ALA A 1 306 ? 6.832 -17.125 5.055 1 81.81 306 ALA A C 1
ATOM 2290 O O . ALA A 1 306 ? 7.402 -16.281 4.371 1 81.81 306 ALA A O 1
ATOM 2291 N N . GLY A 1 307 ? 5.574 -17.25 5.242 1 85.56 307 GLY A N 1
ATOM 2292 C CA . GLY A 1 307 ? 4.723 -16.141 4.859 1 85.56 307 GLY A CA 1
ATOM 2293 C C . GLY A 1 307 ? 4.324 -15.266 6.031 1 85.56 307 GLY A C 1
ATOM 2294 O O . GLY A 1 307 ? 4.961 -15.305 7.09 1 85.56 307 GLY A O 1
ATOM 2295 N N . ARG A 1 308 ? 3.385 -14.406 5.742 1 89 308 ARG A N 1
ATOM 2296 C CA . ARG A 1 308 ? 2.832 -13.492 6.738 1 89 308 ARG A CA 1
ATOM 2297 C C . ARG A 1 308 ? 1.783 -14.195 7.598 1 89 308 ARG A C 1
ATOM 2299 O O . ARG A 1 308 ? 1.287 -15.258 7.238 1 89 308 ARG A O 1
ATOM 2306 N N . GLN A 1 309 ? 1.588 -13.586 8.812 1 92.44 309 GLN A N 1
ATOM 2307 C CA . GLN A 1 309 ? 0.478 -14.086 9.617 1 92.44 309 GLN A CA 1
ATOM 2308 C C . GLN A 1 309 ? -0.843 -13.969 8.867 1 92.44 309 GLN A C 1
ATOM 2310 O O . GLN A 1 309 ? -1.135 -12.938 8.266 1 92.44 309 GLN A O 1
ATOM 2315 N N . LEU A 1 310 ? -1.573 -15.031 8.914 1 93.5 310 LEU A N 1
ATOM 2316 C CA . LEU A 1 310 ? -2.824 -15.102 8.172 1 93.5 310 LEU A CA 1
ATOM 2317 C C . LEU A 1 310 ? -3.746 -13.945 8.547 1 93.5 310 LEU A C 1
ATOM 2319 O O . LEU A 1 310 ? -4.367 -13.328 7.684 1 93.5 310 LEU A O 1
ATOM 2323 N N . SER A 1 311 ? -3.836 -13.641 9.844 1 94.38 311 SER A N 1
ATOM 2324 C CA . SER A 1 311 ? -4.719 -12.578 10.312 1 94.38 311 SER A CA 1
ATOM 2325 C C . SER A 1 311 ? -4.359 -11.242 9.672 1 94.38 311 SER A C 1
ATOM 2327 O O . SER A 1 311 ? -5.242 -10.43 9.383 1 94.38 311 SER A O 1
ATOM 2329 N N . ASP A 1 312 ? -3.082 -11 9.469 1 95.56 312 ASP A N 1
ATOM 2330 C CA . ASP A 1 312 ? -2.627 -9.758 8.852 1 95.56 312 ASP A CA 1
ATOM 2331 C C . ASP A 1 312 ? -3.059 -9.688 7.387 1 95.56 312 ASP A C 1
ATOM 2333 O O . ASP A 1 312 ? -3.494 -8.633 6.91 1 95.56 312 ASP A O 1
ATOM 2337 N N . ASP A 1 313 ? -2.945 -10.82 6.727 1 95.94 313 ASP A N 1
ATOM 2338 C CA . ASP A 1 313 ? -3.355 -10.867 5.328 1 95.94 313 ASP A CA 1
ATOM 2339 C C . ASP A 1 313 ? -4.863 -10.672 5.191 1 95.94 313 ASP A C 1
ATOM 2341 O O . ASP A 1 313 ? -5.324 -9.977 4.289 1 95.94 313 ASP A O 1
ATOM 2345 N N . LEU A 1 314 ? -5.59 -11.312 6.062 1 95.5 314 LEU A N 1
ATOM 2346 C CA . LEU A 1 314 ? -7.039 -11.172 6.02 1 95.5 314 LEU A CA 1
ATOM 2347 C C . LEU A 1 314 ? -7.453 -9.727 6.297 1 95.5 314 LEU A C 1
ATOM 2349 O O . LEU A 1 314 ? -8.352 -9.195 5.645 1 95.5 314 LEU A O 1
ATOM 2353 N N . ARG A 1 315 ? -6.805 -9.102 7.227 1 96.31 315 ARG A N 1
ATOM 2354 C CA . ARG A 1 315 ? -7.07 -7.695 7.52 1 96.31 315 ARG A CA 1
ATOM 2355 C C . ARG A 1 315 ? -6.746 -6.816 6.316 1 96.31 315 ARG A C 1
ATOM 2357 O O . ARG A 1 315 ? -7.477 -5.871 6.02 1 96.31 315 ARG A O 1
ATOM 2364 N N . MET A 1 316 ? -5.664 -7.113 5.664 1 97.25 316 MET A N 1
ATOM 2365 C CA . MET A 1 316 ? -5.266 -6.367 4.477 1 97.25 316 MET A CA 1
ATOM 2366 C C . MET A 1 316 ? -6.348 -6.43 3.404 1 97.25 316 MET A C 1
ATOM 2368 O O . MET A 1 316 ? -6.676 -5.414 2.787 1 97.25 316 MET A O 1
ATOM 2372 N N . VAL A 1 317 ? -6.965 -7.598 3.258 1 97 317 VAL A N 1
ATOM 2373 C CA . VAL A 1 317 ? -8.031 -7.781 2.277 1 97 317 VAL A CA 1
ATOM 2374 C C . VAL A 1 317 ? -9.258 -6.969 2.688 1 97 317 VAL A C 1
ATOM 2376 O O . VAL A 1 317 ? -9.805 -6.211 1.882 1 97 317 VAL A O 1
ATOM 2379 N N . THR A 1 318 ? -9.664 -7.086 3.926 1 96.44 318 THR A N 1
ATOM 2380 C CA . THR A 1 318 ? -10.859 -6.406 4.406 1 96.44 318 THR A CA 1
ATOM 2381 C C . THR A 1 318 ? -10.672 -4.891 4.391 1 96.44 318 THR A C 1
ATOM 2383 O O . THR A 1 318 ? -11.586 -4.148 4.027 1 96.44 318 THR A O 1
ATOM 2386 N N . ASP A 1 319 ? -9.477 -4.477 4.754 1 97.44 319 ASP A N 1
ATOM 2387 C CA . ASP A 1 319 ? -9.172 -3.049 4.777 1 97.44 319 ASP A CA 1
ATOM 2388 C C . ASP A 1 319 ? -9.156 -2.465 3.367 1 97.44 319 ASP A C 1
ATOM 2390 O O . ASP A 1 319 ? -9.305 -1.253 3.191 1 97.44 319 ASP A O 1
ATOM 2394 N N . ALA A 1 320 ? -8.953 -3.277 2.355 1 97.5 320 ALA A N 1
ATOM 2395 C CA . ALA A 1 320 ? -9 -2.842 0.962 1 97.5 320 ALA A CA 1
ATOM 2396 C C . ALA A 1 320 ? -10.445 -2.73 0.475 1 97.5 320 ALA A C 1
ATOM 2398 O O . ALA A 1 320 ? -10.695 -2.334 -0.666 1 97.5 320 ALA A O 1
ATOM 2399 N N . GLY A 1 321 ? -11.391 -3.041 1.336 1 96 321 GLY A N 1
ATOM 2400 C CA . GLY A 1 321 ? -12.797 -3.047 0.952 1 96 321 GLY A CA 1
ATOM 2401 C C . GLY A 1 321 ? -13.188 -4.277 0.16 1 96 321 GLY A C 1
ATOM 2402 O O . GLY A 1 321 ? -14.156 -4.246 -0.611 1 96 321 GLY A O 1
ATOM 2403 N N . LEU A 1 322 ? -12.375 -5.336 0.303 1 97.12 322 LEU A N 1
ATOM 2404 C CA . LEU A 1 322 ? -12.617 -6.574 -0.427 1 97.12 322 LEU A CA 1
ATOM 2405 C C . LEU A 1 322 ? -13.078 -7.684 0.517 1 97.12 322 LEU A C 1
ATOM 2407 O O . LEU A 1 322 ? -13.102 -7.492 1.735 1 97.12 322 LEU A O 1
ATOM 2411 N N . THR A 1 323 ? -13.539 -8.75 -0.107 1 94.88 323 THR A N 1
ATOM 2412 C CA . THR A 1 323 ? -13.969 -9.906 0.667 1 94.88 323 THR A CA 1
ATOM 2413 C C . THR A 1 323 ? -13.109 -11.125 0.336 1 94.88 323 THR A C 1
ATOM 2415 O O . THR A 1 323 ? -12.398 -11.133 -0.668 1 94.88 323 THR A O 1
ATOM 2418 N N . TYR A 1 324 ? -13.047 -11.953 1.343 1 88.94 324 TYR A N 1
ATOM 2419 C CA . TYR A 1 324 ? -12.422 -13.242 1.088 1 88.94 324 TYR A CA 1
ATOM 2420 C C . TYR A 1 324 ? -13.375 -14.383 1.438 1 88.94 324 TYR A C 1
ATOM 2422 O O . TYR A 1 324 ? -14.227 -14.242 2.318 1 88.94 324 TYR A O 1
ATOM 2430 N N . GLU A 1 325 ? -13.93 -15.141 0.438 1 65.5 325 GLU A N 1
ATOM 2431 C CA . GLU A 1 325 ? -14.992 -16.125 0.605 1 65.5 325 GLU A CA 1
ATOM 2432 C C . GLU A 1 325 ? -14.531 -17.281 1.489 1 65.5 325 GLU A C 1
ATOM 2434 O O . GLU A 1 325 ? -13.398 -17.766 1.36 1 65.5 325 GLU A O 1
ATOM 2439 N N . ARG A 1 326 ? -15.211 -17.297 2.723 1 56.88 326 ARG A N 1
ATOM 2440 C CA . ARG A 1 326 ? -15.258 -18.609 3.359 1 56.88 326 ARG A CA 1
ATOM 2441 C C . ARG A 1 326 ? -15.836 -19.656 2.414 1 56.88 326 ARG A C 1
ATOM 2443 O O . ARG A 1 326 ? -16.781 -19.375 1.672 1 56.88 326 ARG A O 1
ATOM 2450 N N . CYS A 1 327 ? -15 -20.484 1.778 1 35.75 327 CYS A N 1
ATOM 2451 C CA . CYS A 1 327 ? -15.797 -21.516 1.135 1 35.75 327 CYS A CA 1
ATOM 2452 C C . CYS A 1 327 ? -16.859 -22.047 2.086 1 35.75 327 CYS A C 1
ATOM 2454 O O . CYS A 1 327 ? -16.641 -22.125 3.297 1 35.75 327 CYS A O 1
ATOM 2456 N N . MET B 1 1 ? -17.234 7.066 -14.359 1 79.5 1 MET B N 1
ATOM 2457 C CA . MET B 1 1 ? -16.375 7.699 -13.352 1 79.5 1 MET B CA 1
ATOM 2458 C C . MET B 1 1 ? -14.969 7.906 -13.891 1 79.5 1 MET B C 1
ATOM 2460 O O . MET B 1 1 ? -14.414 9 -13.781 1 79.5 1 MET B O 1
ATOM 2464 N N . ARG B 1 2 ? -14.5 6.977 -14.688 1 88 2 ARG B N 1
ATOM 2465 C CA . ARG B 1 2 ? -13.125 7.094 -15.156 1 88 2 ARG B CA 1
ATOM 2466 C C . ARG B 1 2 ? -12.977 8.242 -16.141 1 88 2 ARG B C 1
ATOM 2468 O O . ARG B 1 2 ? -12.023 9.023 -16.062 1 88 2 ARG B O 1
ATOM 2475 N N . ASN B 1 3 ? -13.953 8.422 -17.031 1 92.62 3 ASN B N 1
ATOM 2476 C CA . ASN B 1 3 ? -13.883 9.531 -17.984 1 92.62 3 ASN B CA 1
ATOM 2477 C C . ASN B 1 3 ? -14.047 10.875 -17.281 1 92.62 3 ASN B C 1
ATOM 2479 O O . ASN B 1 3 ? -13.391 11.859 -17.641 1 92.62 3 ASN B O 1
ATOM 2483 N N . ASP B 1 4 ? -14.898 10.922 -16.344 1 95.38 4 ASP B N 1
ATOM 2484 C CA . ASP B 1 4 ? -15.133 12.141 -15.578 1 95.38 4 ASP B CA 1
ATOM 2485 C C . ASP B 1 4 ? -13.875 12.57 -14.828 1 95.38 4 ASP B C 1
ATOM 2487 O O . ASP B 1 4 ? -13.531 13.75 -14.805 1 95.38 4 ASP B O 1
ATOM 2491 N N . ILE B 1 5 ? -13.164 11.602 -14.266 1 97.88 5 ILE B N 1
ATOM 2492 C CA . ILE B 1 5 ? -11.969 11.906 -13.492 1 97.88 5 ILE B CA 1
ATOM 2493 C C . ILE B 1 5 ? -10.883 12.453 -14.422 1 97.88 5 ILE B C 1
ATOM 2495 O O . ILE B 1 5 ? -10.211 13.43 -14.086 1 97.88 5 ILE B O 1
ATOM 2499 N N . VAL B 1 6 ? -10.695 11.836 -15.594 1 97.88 6 VAL B N 1
ATOM 2500 C CA . VAL B 1 6 ? -9.703 12.312 -16.547 1 97.88 6 VAL B CA 1
ATOM 2501 C C . VAL B 1 6 ? -10.016 13.758 -16.938 1 97.88 6 VAL B C 1
ATOM 2503 O O . VAL B 1 6 ? -9.117 14.602 -16.984 1 97.88 6 VAL B O 1
ATOM 2506 N N . LYS B 1 7 ? -11.305 14.031 -17.172 1 97.62 7 LYS B N 1
ATOM 2507 C CA . LYS B 1 7 ? -11.727 15.375 -17.562 1 97.62 7 LYS B CA 1
ATOM 2508 C C . LYS B 1 7 ? -11.445 16.375 -16.438 1 97.62 7 LYS B C 1
ATOM 2510 O O . LYS B 1 7 ? -10.992 17.484 -16.688 1 97.62 7 LYS B O 1
ATOM 2515 N N . ILE B 1 8 ? -11.773 15.984 -15.242 1 98.38 8 ILE B N 1
ATOM 2516 C CA . ILE B 1 8 ? -11.547 16.844 -14.086 1 98.38 8 ILE B CA 1
ATOM 2517 C C . ILE B 1 8 ? -10.055 17.141 -13.953 1 98.38 8 ILE B C 1
ATOM 2519 O O . ILE B 1 8 ? -9.656 18.297 -13.773 1 98.38 8 ILE B O 1
ATOM 2523 N N . VAL B 1 9 ? -9.203 16.125 -14.094 1 98.56 9 VAL B N 1
ATOM 2524 C CA . VAL B 1 9 ? -7.754 16.266 -13.961 1 98.56 9 VAL B CA 1
ATOM 2525 C C . VAL B 1 9 ? -7.223 17.188 -15.039 1 98.56 9 VAL B C 1
ATOM 2527 O O . VAL B 1 9 ? -6.438 18.109 -14.758 1 98.56 9 VAL B O 1
ATOM 2530 N N . ASP B 1 10 ? -7.68 17 -16.281 1 98.12 10 ASP B N 1
ATOM 2531 C CA . ASP B 1 10 ? -7.246 17.828 -17.391 1 98.12 10 ASP B CA 1
ATOM 2532 C C . ASP B 1 10 ? -7.629 19.297 -17.156 1 98.12 10 ASP B C 1
ATOM 2534 O O . ASP B 1 10 ? -6.828 20.203 -17.391 1 98.12 10 ASP B O 1
ATOM 2538 N N . ARG B 1 11 ? -8.828 19.484 -16.703 1 98.25 11 ARG B N 1
ATOM 2539 C CA . ARG B 1 11 ? -9.289 20.844 -16.438 1 98.25 11 ARG B CA 1
ATOM 2540 C C . ARG B 1 11 ? -8.453 21.5 -15.336 1 98.25 11 ARG B C 1
ATOM 2542 O O . ARG B 1 11 ? -8.062 22.656 -15.461 1 98.25 11 ARG B O 1
ATOM 2549 N N . ILE B 1 12 ? -8.148 20.781 -14.266 1 98.5 12 ILE B N 1
ATOM 2550 C CA . ILE B 1 12 ? -7.367 21.312 -13.156 1 98.5 12 ILE B CA 1
ATOM 2551 C C . ILE B 1 12 ? -5.949 21.641 -13.633 1 98.5 12 ILE B C 1
ATOM 2553 O O . ILE B 1 12 ? -5.391 22.688 -13.266 1 98.5 12 ILE B O 1
ATOM 2557 N N . ILE B 1 13 ? -5.363 20.781 -14.445 1 97.81 13 ILE B N 1
ATOM 2558 C CA . ILE B 1 13 ? -4.023 21 -14.977 1 97.81 13 ILE B CA 1
ATOM 2559 C C . ILE B 1 13 ? -4.004 22.266 -15.828 1 97.81 13 ILE B C 1
ATOM 2561 O O . ILE B 1 13 ? -3.002 22.984 -15.859 1 97.81 13 ILE B O 1
ATOM 2565 N N . GLN B 1 14 ? -5.148 22.625 -16.438 1 97.44 14 GLN B N 1
ATOM 2566 C CA . GLN B 1 14 ? -5.262 23.812 -17.281 1 97.44 14 GLN B CA 1
ATOM 2567 C C . GLN B 1 14 ? -5.645 25.031 -16.453 1 97.44 14 GLN B C 1
ATOM 2569 O O . GLN B 1 14 ? -5.93 26.094 -17 1 97.44 14 GLN B O 1
ATOM 2574 N N . GLY B 1 15 ? -5.73 24.875 -15.141 1 96.88 15 GLY B N 1
ATOM 2575 C CA . GLY B 1 15 ? -5.938 26.016 -14.258 1 96.88 15 GLY B CA 1
ATOM 2576 C C . GLY B 1 15 ? -7.332 26.062 -13.664 1 96.88 15 GLY B C 1
ATOM 2577 O O . GLY B 1 15 ? -7.668 27 -12.93 1 96.88 15 GLY B O 1
ATOM 2578 N N . GLY B 1 16 ? -8.164 25.062 -13.984 1 97.62 16 GLY B N 1
ATOM 2579 C CA . GLY B 1 16 ? -9.5 25 -13.414 1 97.62 16 GLY B CA 1
ATOM 2580 C C . GLY B 1 16 ? -9.5 24.547 -11.969 1 97.62 16 GLY B C 1
ATOM 2581 O O . GLY B 1 16 ? -8.477 24.109 -11.445 1 97.62 16 GLY B O 1
ATOM 2582 N N . ARG B 1 17 ? -10.75 24.719 -11.344 1 97.38 17 ARG B N 1
ATOM 2583 C CA . ARG B 1 17 ? -10.906 24.344 -9.945 1 97.38 17 ARG B CA 1
ATOM 2584 C C . ARG B 1 17 ? -11.93 23.219 -9.797 1 97.38 17 ARG B C 1
ATOM 2586 O O . ARG B 1 17 ? -12.875 23.125 -10.578 1 97.38 17 ARG B O 1
ATOM 2593 N N . LEU B 1 18 ? -11.703 22.406 -8.812 1 98.38 18 LEU B N 1
ATOM 2594 C CA . LEU B 1 18 ? -12.688 21.391 -8.461 1 98.38 18 LEU B CA 1
ATOM 2595 C C . LEU B 1 18 ? -13.961 22.031 -7.922 1 98.38 18 LEU B C 1
ATOM 2597 O O . LEU B 1 18 ? -13.906 22.891 -7.039 1 98.38 18 LEU B O 1
ATOM 2601 N N . SER B 1 19 ? -15.102 21.656 -8.438 1 97.94 19 SER B N 1
ATOM 2602 C CA . SER B 1 19 ? -16.359 22.156 -7.91 1 97.94 19 SER B CA 1
ATOM 2603 C C . SER B 1 19 ? -16.781 21.406 -6.656 1 97.94 19 SER B C 1
ATOM 2605 O O . SER B 1 19 ? -16.266 20.328 -6.375 1 97.94 19 SER B O 1
ATOM 2607 N N . GLU B 1 20 ? -17.672 22.047 -5.941 1 97.69 20 GLU B N 1
ATOM 2608 C CA . GLU B 1 20 ? -18.188 21.391 -4.746 1 97.69 20 GLU B CA 1
ATOM 2609 C C . GLU B 1 20 ? -18.875 20.062 -5.094 1 97.69 20 GLU B C 1
ATOM 2611 O O . GLU B 1 20 ? -18.703 19.062 -4.375 1 97.69 20 GLU B O 1
ATOM 2616 N N . ALA B 1 21 ? -19.594 20.078 -6.172 1 97.75 21 ALA B N 1
ATOM 2617 C CA . ALA B 1 21 ? -20.281 18.859 -6.613 1 97.75 21 ALA B CA 1
ATOM 2618 C C . ALA B 1 21 ? -19.297 17.766 -6.957 1 97.75 21 ALA B C 1
ATOM 2620 O O . ALA B 1 21 ? -19.516 16.594 -6.633 1 97.75 21 ALA B O 1
ATOM 2621 N N . GLU B 1 22 ? -18.266 18.109 -7.656 1 98.19 22 GLU B N 1
ATOM 2622 C CA . GLU B 1 22 ? -17.219 17.141 -7.977 1 98.19 22 GLU B CA 1
ATOM 2623 C C . GLU B 1 22 ? -16.547 16.625 -6.715 1 98.19 22 GLU B C 1
ATOM 2625 O O . GLU B 1 22 ? -16.203 15.445 -6.625 1 98.19 22 GLU B O 1
ATOM 2630 N N . GLY B 1 23 ? -16.281 17.547 -5.719 1 98.31 23 GLY B N 1
ATOM 2631 C CA . GLY B 1 23 ? -15.734 17.109 -4.438 1 98.31 23 GLY B CA 1
ATOM 2632 C C . GLY B 1 23 ? -16.609 16.078 -3.74 1 98.31 23 GLY B C 1
ATOM 2633 O O . GLY B 1 23 ? -16.094 15.102 -3.199 1 98.31 23 GLY B O 1
ATOM 2634 N N . ARG B 1 24 ? -17.906 16.297 -3.809 1 97.62 24 ARG B N 1
ATOM 2635 C CA . ARG B 1 24 ? -18.859 15.359 -3.217 1 97.62 24 ARG B CA 1
ATOM 2636 C C . ARG B 1 24 ? -18.781 14.008 -3.918 1 97.62 24 ARG B C 1
ATOM 2638 O O . ARG B 1 24 ? -18.875 12.961 -3.273 1 97.62 24 ARG B O 1
ATOM 2645 N N . SER B 1 25 ? -18.625 14.062 -5.203 1 96.88 25 SER B N 1
ATOM 2646 C CA . SER B 1 25 ? -18.516 12.82 -5.969 1 96.88 25 SER B CA 1
ATOM 2647 C C . SER B 1 25 ? -17.266 12.039 -5.578 1 96.88 25 SER B C 1
ATOM 2649 O O . SER B 1 25 ? -17.297 10.812 -5.496 1 96.88 25 SER B O 1
ATOM 2651 N N . ILE B 1 26 ? -16.172 12.695 -5.332 1 97.5 26 ILE B N 1
ATOM 2652 C CA . ILE B 1 26 ? -14.922 12.055 -4.902 1 97.5 26 ILE B CA 1
ATOM 2653 C C . ILE B 1 26 ? -15.133 11.383 -3.551 1 97.5 26 ILE B C 1
ATOM 2655 O O . ILE B 1 26 ? -14.672 10.258 -3.338 1 97.5 26 ILE B O 1
ATOM 2659 N N . LEU B 1 27 ? -15.883 11.992 -2.691 1 95.94 27 LEU B N 1
ATOM 2660 C CA . LEU B 1 27 ? -16.125 11.469 -1.351 1 95.94 27 LEU B CA 1
ATOM 2661 C C . LEU B 1 27 ? -17 10.219 -1.401 1 95.94 27 LEU B C 1
ATOM 2663 O O . LEU B 1 27 ? -17.031 9.445 -0.44 1 95.94 27 LEU B O 1
ATOM 2667 N N . GLN B 1 28 ? -17.688 10.023 -2.531 1 95.88 28 GLN B N 1
ATOM 2668 C CA . GLN B 1 28 ? -18.578 8.867 -2.678 1 95.88 28 GLN B CA 1
ATOM 2669 C C . GLN B 1 28 ? -17.875 7.73 -3.418 1 95.88 28 GLN B C 1
ATOM 2671 O O . GLN B 1 28 ? -18.406 6.629 -3.525 1 95.88 28 GLN B O 1
ATOM 2676 N N . ALA B 1 29 ? -16.75 7.969 -3.906 1 96.75 29 ALA B N 1
ATOM 2677 C CA . ALA B 1 29 ? -16.047 6.988 -4.738 1 96.75 29 ALA B CA 1
ATOM 2678 C C . ALA B 1 29 ? -15.602 5.785 -3.91 1 96.75 29 ALA B C 1
ATOM 2680 O O . ALA B 1 29 ? -15.195 5.934 -2.756 1 96.75 29 ALA B O 1
ATOM 2681 N N . GLY B 1 30 ? -15.758 4.57 -4.438 1 96.31 30 GLY B N 1
ATOM 2682 C CA . GLY B 1 30 ? -15.266 3.316 -3.896 1 96.31 30 GLY B CA 1
ATOM 2683 C C . GLY B 1 30 ? -14.773 2.359 -4.965 1 96.31 30 GLY B C 1
ATOM 2684 O O . GLY B 1 30 ? -15.016 2.568 -6.156 1 96.31 30 GLY B O 1
ATOM 2685 N N . GLY B 1 31 ? -14.023 1.351 -4.543 1 96.38 31 GLY B N 1
ATOM 2686 C CA . GLY B 1 31 ? -13.547 0.371 -5.504 1 96.38 31 GLY B CA 1
ATOM 2687 C C . GLY B 1 31 ? -12.766 0.99 -6.648 1 96.38 31 GLY B C 1
ATOM 2688 O O . GLY B 1 31 ? -11.898 1.838 -6.426 1 96.38 31 GLY B O 1
ATOM 2689 N N . ALA B 1 32 ? -13.078 0.592 -7.832 1 97.19 32 ALA B N 1
ATOM 2690 C CA . ALA B 1 32 ? -12.359 1.05 -9.016 1 97.19 32 ALA B CA 1
ATOM 2691 C C . ALA B 1 32 ? -12.516 2.557 -9.211 1 97.19 32 ALA B C 1
ATOM 2693 O O . ALA B 1 32 ? -11.602 3.229 -9.68 1 97.19 32 ALA B O 1
ATOM 2694 N N . SER B 1 33 ? -13.695 3.055 -8.852 1 97.88 33 SER B N 1
ATOM 2695 C CA . SER B 1 33 ? -13.898 4.496 -8.945 1 97.88 33 SER B CA 1
ATOM 2696 C C . SER B 1 33 ? -12.883 5.254 -8.094 1 97.88 33 SER B C 1
ATOM 2698 O O . SER B 1 33 ? -12.336 6.27 -8.531 1 97.88 33 SER B O 1
ATOM 2700 N N . LEU B 1 34 ? -12.625 4.766 -6.906 1 98.19 34 LEU B N 1
ATOM 2701 C CA . LEU B 1 34 ? -11.602 5.379 -6.062 1 98.19 34 LEU B CA 1
ATOM 2702 C C . LEU B 1 34 ? -10.219 5.227 -6.688 1 98.19 34 LEU B C 1
ATOM 2704 O O . LEU B 1 34 ? -9.383 6.121 -6.574 1 98.19 34 LEU B O 1
ATOM 2708 N N . GLY B 1 35 ? -10.008 4.074 -7.328 1 98.38 35 GLY B N 1
ATOM 2709 C CA . GLY B 1 35 ? -8.75 3.893 -8.039 1 98.38 35 GLY B CA 1
ATOM 2710 C C . GLY B 1 35 ? -8.492 4.969 -9.078 1 98.38 35 GLY B C 1
ATOM 2711 O O . GLY B 1 35 ? -7.375 5.484 -9.18 1 98.38 35 GLY B O 1
ATOM 2712 N N . TRP B 1 36 ? -9.5 5.316 -9.812 1 98.62 36 TRP B N 1
ATOM 2713 C CA . TRP B 1 36 ? -9.367 6.367 -10.82 1 98.62 36 TRP B CA 1
ATOM 2714 C C . TRP B 1 36 ? -9.125 7.723 -10.164 1 98.62 36 TRP B C 1
ATOM 2716 O O . TRP B 1 36 ? -8.336 8.531 -10.656 1 98.62 36 TRP B O 1
ATOM 2726 N N . VAL B 1 37 ? -9.836 7.926 -9.055 1 98.69 37 VAL B N 1
ATOM 2727 C CA . VAL B 1 37 ? -9.633 9.164 -8.305 1 98.69 37 VAL B CA 1
ATOM 2728 C C . VAL B 1 37 ? -8.18 9.258 -7.848 1 98.69 37 VAL B C 1
ATOM 2730 O O . VAL B 1 37 ? -7.547 10.312 -7.988 1 98.69 37 VAL B O 1
ATOM 2733 N N . MET B 1 38 ? -7.633 8.195 -7.363 1 98.62 38 MET B N 1
ATOM 2734 C CA . MET B 1 38 ? -6.266 8.18 -6.848 1 98.62 38 MET B CA 1
ATOM 2735 C C . MET B 1 38 ? -5.254 8.375 -7.973 1 98.62 38 MET B C 1
ATOM 2737 O O . MET B 1 38 ? -4.238 9.047 -7.785 1 98.62 38 MET B O 1
ATOM 2741 N N . ALA B 1 39 ? -5.52 7.785 -9.141 1 98.56 39 ALA B N 1
ATOM 2742 C CA . ALA B 1 39 ? -4.648 8.008 -10.289 1 98.56 39 ALA B CA 1
ATOM 2743 C C . ALA B 1 39 ? -4.605 9.484 -10.672 1 98.56 39 ALA B C 1
ATOM 2745 O O . ALA B 1 39 ? -3.537 10.031 -10.961 1 98.56 39 ALA B O 1
ATOM 2746 N N . GLY B 1 40 ? -5.77 10.086 -10.648 1 98.69 40 GLY B N 1
ATOM 2747 C CA . GLY B 1 40 ? -5.832 11.516 -10.914 1 98.69 40 GLY B CA 1
ATOM 2748 C C . GLY B 1 40 ? -5.09 12.344 -9.875 1 98.69 40 GLY B C 1
ATOM 2749 O O . GLY B 1 40 ? -4.395 13.297 -10.227 1 98.69 40 GLY B O 1
ATOM 2750 N N . ALA B 1 41 ? -5.254 11.984 -8.602 1 98.81 41 ALA B N 1
ATOM 2751 C CA . ALA B 1 41 ? -4.566 12.695 -7.531 1 98.81 41 ALA B CA 1
ATOM 2752 C C . ALA B 1 41 ? -3.051 12.609 -7.703 1 98.81 41 ALA B C 1
ATOM 2754 O O . ALA B 1 41 ? -2.342 13.602 -7.52 1 98.81 41 ALA B O 1
ATOM 2755 N N . GLN B 1 42 ? -2.59 11.43 -8.062 1 98.69 42 GLN B N 1
ATOM 2756 C CA . GLN B 1 42 ? -1.161 11.25 -8.289 1 98.69 42 GLN B CA 1
ATOM 2757 C C . GLN B 1 42 ? -0.678 12.102 -9.461 1 98.69 42 GLN B C 1
ATOM 2759 O O . GLN B 1 42 ? 0.399 12.695 -9.398 1 98.69 42 GLN B O 1
ATOM 2764 N N . GLN B 1 43 ? -1.484 12.117 -10.508 1 98.56 43 GLN B N 1
ATOM 2765 C CA . GLN B 1 43 ? -1.157 12.953 -11.664 1 98.56 43 GLN B CA 1
ATOM 2766 C C . GLN B 1 43 ? -1.021 14.414 -11.258 1 98.56 43 GLN B C 1
ATOM 2768 O O . GLN B 1 43 ? -0.065 15.086 -11.648 1 98.56 43 GLN B O 1
ATOM 2773 N N . LEU B 1 44 ? -1.937 14.891 -10.492 1 98.81 44 LEU B N 1
ATOM 2774 C CA . LEU B 1 44 ? -1.906 16.281 -10.039 1 98.81 44 LEU B CA 1
ATOM 2775 C C . LEU B 1 44 ? -0.694 16.531 -9.148 1 98.81 44 LEU B C 1
ATOM 2777 O O . LEU B 1 44 ? -0.021 17.562 -9.289 1 98.81 44 LEU B O 1
ATOM 2781 N N . ARG B 1 45 ? -0.441 15.617 -8.242 1 98.56 45 ARG B N 1
ATOM 2782 C CA . ARG B 1 45 ? 0.718 15.758 -7.363 1 98.56 45 ARG B CA 1
ATOM 2783 C C . ARG B 1 45 ? 2.006 15.859 -8.172 1 98.56 45 ARG B C 1
ATOM 2785 O O . ARG B 1 45 ? 2.83 16.75 -7.926 1 98.56 45 ARG B O 1
ATOM 2792 N N . GLU B 1 46 ? 2.193 14.984 -9.133 1 97.94 46 GLU B N 1
ATOM 2793 C CA . GLU B 1 46 ? 3.414 14.984 -9.938 1 97.94 46 GLU B CA 1
ATOM 2794 C C . GLU B 1 46 ? 3.52 16.25 -10.781 1 97.94 46 GLU B C 1
ATOM 2796 O O . GLU B 1 46 ? 4.609 16.797 -10.945 1 97.94 46 GLU B O 1
ATOM 2801 N N . THR B 1 47 ? 2.402 16.672 -11.312 1 98.19 47 THR B N 1
ATOM 2802 C CA . THR B 1 47 ? 2.381 17.844 -12.164 1 98.19 47 THR B CA 1
ATOM 2803 C C . THR B 1 47 ? 2.773 19.094 -11.383 1 98.19 47 THR B C 1
ATOM 2805 O O . THR B 1 47 ? 3.57 19.906 -11.852 1 98.19 47 THR B O 1
ATOM 2808 N N . TYR B 1 48 ? 2.311 19.203 -10.141 1 98 48 TYR B N 1
ATOM 2809 C CA . TYR B 1 48 ? 2.439 20.469 -9.43 1 98 48 TYR B CA 1
ATOM 2810 C C . TYR B 1 48 ? 3.537 20.391 -8.375 1 98 48 TYR B C 1
ATOM 2812 O O . TYR B 1 48 ? 4.145 21.406 -8.031 1 98 48 TYR B O 1
ATOM 2820 N N . CYS B 1 49 ? 3.787 19.188 -7.836 1 96.44 49 CYS B N 1
ATOM 2821 C CA . CYS B 1 49 ? 4.711 19.094 -6.715 1 96.44 49 CYS B CA 1
ATOM 2822 C C . CYS B 1 49 ? 5.949 18.281 -7.094 1 96.44 49 CYS B C 1
ATOM 2824 O O . CYS B 1 49 ? 6.922 18.234 -6.34 1 96.44 49 CYS B O 1
ATOM 2826 N N . GLY B 1 50 ? 5.914 17.578 -8.18 1 96.44 50 GLY B N 1
ATOM 2827 C CA . GLY B 1 50 ? 7.051 16.781 -8.609 1 96.44 50 GLY B CA 1
ATOM 2828 C C . GLY B 1 50 ? 7.176 15.469 -7.863 1 96.44 50 GLY B C 1
ATOM 2829 O O . GLY B 1 50 ? 6.176 14.898 -7.422 1 96.44 50 GLY B O 1
ATOM 2830 N N . ASP B 1 51 ? 8.352 14.945 -7.773 1 94.69 51 ASP B N 1
ATOM 2831 C CA . ASP B 1 51 ? 8.57 13.617 -7.211 1 94.69 51 ASP B CA 1
ATOM 2832 C C . ASP B 1 51 ? 9.203 13.703 -5.824 1 94.69 51 ASP B C 1
ATOM 2834 O O . ASP B 1 51 ? 9.492 12.68 -5.203 1 94.69 51 ASP B O 1
ATOM 2838 N N . GLY B 1 52 ? 9.406 14.875 -5.383 1 95.31 52 GLY B N 1
ATOM 2839 C CA . GLY B 1 52 ? 10 15.047 -4.066 1 95.31 52 GLY B CA 1
ATOM 2840 C C . GLY B 1 52 ? 8.977 14.992 -2.943 1 95.31 52 GLY B C 1
ATOM 2841 O O . GLY B 1 52 ? 7.906 15.594 -3.041 1 95.31 52 GLY B O 1
ATOM 2842 N N . VAL B 1 53 ? 9.305 14.25 -1.909 1 96.69 53 VAL B N 1
ATOM 2843 C CA . VAL B 1 53 ? 8.469 14.148 -0.718 1 96.69 53 VAL B CA 1
ATOM 2844 C C . VAL B 1 53 ? 9.094 14.938 0.425 1 96.69 53 VAL B C 1
ATOM 2846 O O . VAL B 1 53 ? 10.234 14.68 0.819 1 96.69 53 VAL B O 1
ATOM 2849 N N . GLY B 1 54 ? 8.398 15.938 0.892 1 95.81 54 GLY B N 1
ATOM 2850 C CA . GLY B 1 54 ? 8.883 16.703 2.033 1 95.81 54 GLY B CA 1
ATOM 2851 C C . GLY B 1 54 ? 8.734 15.961 3.35 1 95.81 54 GLY B C 1
ATOM 2852 O O . GLY B 1 54 ? 7.633 15.531 3.707 1 95.81 54 GLY B O 1
ATOM 2853 N N . LEU B 1 55 ? 9.844 15.805 4.023 1 95.81 55 LEU B N 1
ATOM 2854 C CA . LEU B 1 55 ? 9.82 15.18 5.344 1 95.81 55 LEU B CA 1
ATOM 2855 C C . LEU B 1 55 ? 9.727 16.234 6.441 1 95.81 55 LEU B C 1
ATOM 2857 O O . LEU B 1 55 ? 10.523 17.172 6.473 1 95.81 55 LEU B O 1
ATOM 2861 N N . CYS B 1 56 ? 8.742 16.062 7.23 1 94.88 56 CYS B N 1
ATOM 2862 C CA . CYS B 1 56 ? 8.539 16.984 8.336 1 94.88 56 CYS B CA 1
ATOM 2863 C C . CYS B 1 56 ? 8.797 16.312 9.672 1 94.88 56 CYS B C 1
ATOM 2865 O O . CYS B 1 56 ? 8.328 15.195 9.914 1 94.88 56 CYS B O 1
ATOM 2867 N N . MET B 1 57 ? 9.602 16.984 10.523 1 95 57 MET B N 1
ATOM 2868 C CA . MET B 1 57 ? 9.844 16.516 11.883 1 95 57 MET B CA 1
ATOM 2869 C C . MET B 1 57 ? 9.453 17.594 12.898 1 95 57 MET B C 1
ATOM 2871 O O . MET B 1 57 ? 9.43 18.781 12.562 1 95 57 MET B O 1
ATOM 2875 N N . ILE B 1 58 ? 9.109 17.125 14.047 1 96.62 58 ILE B N 1
ATOM 2876 C CA . ILE B 1 58 ? 8.727 18.094 15.07 1 96.62 58 ILE B CA 1
ATOM 2877 C C . ILE B 1 58 ? 9.43 17.75 16.391 1 96.62 58 ILE B C 1
ATOM 2879 O O . ILE B 1 58 ? 9.938 16.641 16.562 1 96.62 58 ILE B O 1
ATOM 2883 N N . VAL B 1 59 ? 9.484 18.672 17.234 1 96.5 59 VAL B N 1
ATOM 2884 C CA . VAL B 1 59 ? 9.844 18.453 18.625 1 96.5 59 VAL B CA 1
ATOM 2885 C C . VAL B 1 59 ? 8.672 18.859 19.531 1 96.5 59 VAL B C 1
ATOM 2887 O O . VAL B 1 59 ? 8.055 19.906 19.328 1 96.5 59 VAL B O 1
ATOM 2890 N N . ASN B 1 60 ? 8.305 17.922 20.375 1 96.62 60 ASN B N 1
ATOM 2891 C CA . ASN B 1 60 ? 7.438 18.312 21.484 1 96.62 60 ASN B CA 1
ATOM 2892 C C . ASN B 1 60 ? 8.18 19.172 22.516 1 96.62 60 ASN B C 1
ATOM 2894 O O . ASN B 1 60 ? 8.766 18.641 23.453 1 96.62 60 ASN B O 1
ATOM 2898 N N . ALA B 1 61 ? 8.117 20.469 22.328 1 97.88 61 ALA B N 1
ATOM 2899 C CA . ALA B 1 61 ? 8.984 21.375 23.062 1 97.88 61 ALA B CA 1
ATOM 2900 C C . ALA B 1 61 ? 8.422 21.656 24.453 1 97.88 61 ALA B C 1
ATOM 2902 O O . ALA B 1 61 ? 9.164 22.016 25.375 1 97.88 61 ALA B O 1
ATOM 2903 N N . LYS B 1 62 ? 7.191 21.625 24.594 1 97.56 62 LYS B N 1
ATOM 2904 C CA . LYS B 1 62 ? 6.449 21.75 25.844 1 97.56 62 LYS B CA 1
ATOM 2905 C C . LYS B 1 62 ? 5.227 20.828 25.844 1 97.56 62 LYS B C 1
ATOM 2907 O O . LYS B 1 62 ? 4.457 20.812 24.891 1 97.56 62 LYS B O 1
ATOM 2912 N N . SER B 1 63 ? 5.043 20.094 26.953 1 96.81 63 SER B N 1
ATOM 2913 C CA . SER B 1 63 ? 4.035 19.047 26.906 1 96.81 63 SER B CA 1
ATOM 2914 C C . SER B 1 63 ? 3.104 19.109 28.109 1 96.81 63 SER B C 1
ATOM 2916 O O . SER B 1 63 ? 3.549 19.359 29.234 1 96.81 63 SER B O 1
ATOM 2918 N N . GLY B 1 64 ? 1.833 18.922 27.797 1 95 64 GLY B N 1
ATOM 2919 C CA . GLY B 1 64 ? 0.842 18.719 28.844 1 95 64 GLY B CA 1
ATOM 2920 C C . GLY B 1 64 ? 0.228 20.016 29.344 1 95 64 GLY B C 1
ATOM 2921 O O . GLY B 1 64 ? 0.56 21.094 28.844 1 95 64 GLY B O 1
ATOM 2922 N N . HIS B 1 65 ? -0.844 19.875 30.094 1 93.94 65 HIS B N 1
ATOM 2923 C CA . HIS B 1 65 ? -1.547 20.906 30.828 1 93.94 65 HIS B CA 1
ATOM 2924 C C . HIS B 1 65 ? -2.088 21.984 29.891 1 93.94 65 HIS B C 1
ATOM 2926 O O . HIS B 1 65 ? -2.092 23.172 30.219 1 93.94 65 HIS B O 1
ATOM 2932 N N . CYS B 1 66 ? -2.408 21.562 28.719 1 96.56 66 CYS B N 1
ATOM 2933 C CA . CYS B 1 66 ? -3.037 22.516 27.812 1 96.56 66 CYS B CA 1
ATOM 2934 C C . CYS B 1 66 ? -4.406 22.938 28.328 1 96.56 66 CYS B C 1
ATOM 2936 O O . CYS B 1 66 ? -5.215 22.094 28.719 1 96.56 66 CYS B O 1
ATOM 2938 N N . SER B 1 67 ? -4.684 24.188 28.328 1 96.94 67 SER B N 1
ATOM 2939 C CA . SER B 1 67 ? -5.914 24.734 28.906 1 96.94 67 SER B CA 1
ATOM 2940 C C . SER B 1 67 ? -7.109 24.469 27.984 1 96.94 67 SER B C 1
ATOM 2942 O O . SER B 1 67 ? -8.258 24.672 28.391 1 96.94 67 SER B O 1
ATOM 2944 N N . GLU B 1 68 ? -6.906 24 26.766 1 97.69 68 GLU B N 1
ATOM 2945 C CA . GLU B 1 68 ? -7.973 23.766 25.797 1 97.69 68 GLU B CA 1
ATOM 2946 C C . GLU B 1 68 ? -8.641 22.406 26.031 1 97.69 68 GLU B C 1
ATOM 2948 O O . GLU B 1 68 ? -8.016 21.484 26.562 1 97.69 68 GLU B O 1
ATOM 2953 N N . ASP B 1 69 ? -9.875 22.281 25.641 1 98.19 69 ASP B N 1
ATOM 2954 C CA . ASP B 1 69 ? -10.633 21.062 25.906 1 98.19 69 ASP B CA 1
ATOM 2955 C C . ASP B 1 69 ? -10.859 20.25 24.641 1 98.19 69 ASP B C 1
ATOM 2957 O O . ASP B 1 69 ? -11.914 19.641 24.469 1 98.19 69 ASP B O 1
ATOM 2961 N N . CYS B 1 70 ? -9.93 20.422 23.672 1 97.94 70 CYS B N 1
ATOM 2962 C CA . CYS B 1 70 ? -10.07 19.609 22.469 1 97.94 70 CYS B CA 1
ATOM 2963 C C . CYS B 1 70 ? -10.289 18.141 22.812 1 97.94 70 CYS B C 1
ATOM 2965 O O . CYS B 1 70 ? -9.469 17.547 23.516 1 97.94 70 CYS B O 1
ATOM 2967 N N . ARG B 1 71 ? -11.227 17.5 22.297 1 98 71 ARG B N 1
ATOM 2968 C CA . ARG B 1 71 ? -11.758 16.219 22.766 1 98 71 ARG B CA 1
ATOM 2969 C C . ARG B 1 71 ? -10.828 15.07 22.391 1 98 71 ARG B C 1
ATOM 2971 O O . ARG B 1 71 ? -10.961 13.961 22.906 1 98 71 ARG B O 1
ATOM 2978 N N . PHE B 1 72 ? -9.906 15.312 21.469 1 97.19 72 PHE B N 1
ATOM 2979 C CA . PHE B 1 72 ? -9 14.273 20.984 1 97.19 72 PHE B CA 1
ATOM 2980 C C . PHE B 1 72 ? -7.641 14.398 21.656 1 97.19 72 PHE B C 1
ATOM 2982 O O . PHE B 1 72 ? -6.793 13.508 21.516 1 97.19 72 PHE B O 1
ATOM 2989 N N . CYS B 1 73 ? -7.305 15.398 22.344 1 96.5 73 CYS B N 1
ATOM 2990 C CA . CYS B 1 73 ? -5.926 15.758 22.656 1 96.5 73 CYS B CA 1
ATOM 2991 C C . CYS B 1 73 ? -5.492 15.18 23.984 1 96.5 73 CYS B C 1
ATOM 2993 O O . CYS B 1 73 ? -6.066 15.508 25.031 1 96.5 73 CYS B O 1
ATOM 2995 N N . ALA B 1 74 ? -4.418 14.484 23.984 1 95.12 74 ALA B N 1
ATOM 2996 C CA . ALA B 1 74 ? -3.869 13.852 25.188 1 95.12 74 ALA B CA 1
ATOM 2997 C C . ALA B 1 74 ? -3.295 14.891 26.141 1 95.12 74 ALA B C 1
ATOM 2999 O O . ALA B 1 74 ? -3.09 14.609 27.328 1 95.12 74 ALA B O 1
ATOM 3000 N N . GLN B 1 75 ? -3.021 16.047 25.625 1 95.88 75 GLN B N 1
ATOM 3001 C CA . GLN B 1 75 ? -2.307 17.031 26.422 1 95.88 75 GLN B CA 1
ATOM 3002 C C . GLN B 1 75 ? -3.277 17.969 27.141 1 95.88 75 GLN B C 1
ATOM 3004 O O . GLN B 1 75 ? -2.855 18.859 27.891 1 95.88 75 GLN B O 1
ATOM 3009 N N . SER B 1 76 ? -4.559 17.844 26.875 1 96.75 76 SER B N 1
ATOM 3010 C CA . SER B 1 76 ? -5.562 18.703 27.516 1 96.75 76 SER B CA 1
ATOM 3011 C C . SER B 1 76 ? -5.605 18.469 29.016 1 96.75 76 SER B C 1
ATOM 3013 O O . SER B 1 76 ? -5.656 17.328 29.484 1 96.75 76 SER B O 1
ATOM 3015 N N . SER B 1 77 ? -5.656 19.531 29.734 1 96.44 77 SER B N 1
ATOM 3016 C CA . SER B 1 77 ? -5.738 19.438 31.188 1 96.44 77 SER B CA 1
ATOM 3017 C C . SER B 1 77 ? -7.137 19.031 31.641 1 96.44 77 SER B C 1
ATOM 3019 O O . SER B 1 77 ? -7.355 18.719 32.812 1 96.44 77 SER B O 1
ATOM 3021 N N . HIS B 1 78 ? -8.039 18.984 30.75 1 97.31 78 HIS B N 1
ATOM 3022 C CA . HIS B 1 78 ? -9.414 18.609 31.047 1 97.31 78 HIS B CA 1
ATOM 3023 C C . HIS B 1 78 ? -9.57 17.094 31.141 1 97.31 78 HIS B C 1
ATOM 3025 O O . HIS B 1 78 ? -10.586 16.594 31.625 1 97.31 78 HIS B O 1
ATOM 3031 N N . TYR B 1 79 ? -8.578 16.406 30.672 1 96.5 79 TYR B N 1
ATOM 3032 C CA . TYR B 1 79 ? -8.648 14.953 30.641 1 96.5 79 TYR B CA 1
ATOM 3033 C C . TYR B 1 79 ? -7.461 14.328 31.359 1 96.5 79 TYR B C 1
ATOM 3035 O O . TYR B 1 79 ? -6.434 14.984 31.547 1 96.5 79 TYR B O 1
ATOM 3043 N N . HIS B 1 80 ? -7.699 13.102 31.797 1 94.5 80 HIS B N 1
ATOM 3044 C CA . HIS B 1 80 ? -6.641 12.344 32.469 1 94.5 80 HIS B CA 1
ATOM 3045 C C . HIS B 1 80 ? -6.043 11.305 31.531 1 94.5 80 HIS B C 1
ATOM 3047 O O . HIS B 1 80 ? -6.609 10.227 31.344 1 94.5 80 HIS B O 1
ATOM 3053 N N . THR B 1 81 ? -4.945 11.789 31.031 1 93.25 81 THR B N 1
ATOM 3054 C CA . THR B 1 81 ? -4.289 10.93 30.062 1 93.25 81 THR B CA 1
ATOM 3055 C C . THR B 1 81 ? -2.873 10.578 30.516 1 93.25 81 THR B C 1
ATOM 3057 O O . THR B 1 81 ? -2.418 11.047 31.562 1 93.25 81 THR B O 1
ATOM 3060 N N . GLY B 1 82 ? -2.115 9.664 29.938 1 90.25 82 GLY B N 1
ATOM 3061 C CA . GLY B 1 82 ? -0.74 9.312 30.266 1 90.25 82 GLY B CA 1
ATOM 3062 C C . GLY B 1 82 ? 0.276 10.141 29.5 1 90.25 82 GLY B C 1
ATOM 3063 O O . GLY B 1 82 ? 1.449 9.773 29.406 1 90.25 82 GLY B O 1
ATOM 3064 N N . ALA B 1 83 ? -0.151 11.281 28.969 1 91.81 83 ALA B N 1
ATOM 3065 C CA . ALA B 1 83 ? 0.763 12.125 28.203 1 91.81 83 ALA B CA 1
ATOM 3066 C C . ALA B 1 83 ? 1.835 12.734 29.094 1 91.81 83 ALA B C 1
ATOM 3068 O O . ALA B 1 83 ? 1.552 13.133 30.234 1 91.81 83 ALA B O 1
ATOM 3069 N N . PRO B 1 84 ? 3.039 12.797 28.625 1 93.75 84 PRO B N 1
ATOM 3070 C CA . PRO B 1 84 ? 4.105 13.383 29.438 1 93.75 84 PRO B CA 1
ATOM 3071 C C . PRO B 1 84 ? 3.875 14.867 29.734 1 93.75 84 PRO B C 1
ATOM 3073 O O . PRO B 1 84 ? 3.33 15.586 28.891 1 93.75 84 PRO B O 1
ATOM 3076 N N . VAL B 1 85 ? 4.324 15.219 30.891 1 96.06 85 VAL B N 1
ATOM 3077 C CA . VAL B 1 85 ? 4.234 16.609 31.281 1 96.06 85 VAL B CA 1
ATOM 3078 C C . VAL B 1 85 ? 5.629 17.156 31.594 1 96.06 85 VAL B C 1
ATOM 3080 O O . VAL B 1 85 ? 6.32 16.641 32.469 1 96.06 85 VAL B O 1
ATOM 3083 N N . PHE B 1 86 ? 6.07 18.172 30.875 1 97.06 86 PHE B N 1
ATOM 3084 C CA . PHE B 1 86 ? 7.352 18.812 31.141 1 97.06 86 PHE B CA 1
ATOM 3085 C C . PHE B 1 86 ? 7.348 20.25 30.625 1 97.06 86 PHE B C 1
ATOM 3087 O O . PHE B 1 86 ? 6.582 20.594 29.719 1 97.06 86 PHE B O 1
ATOM 3094 N N . PRO B 1 87 ? 8.133 21.109 31.266 1 96.94 87 PRO B N 1
ATOM 3095 C CA . PRO B 1 87 ? 8.203 22.516 30.828 1 96.94 87 PRO B CA 1
ATOM 3096 C C . PRO B 1 87 ? 8.922 22.672 29.5 1 96.94 87 PRO B C 1
ATOM 3098 O O . PRO B 1 87 ? 9.391 21.688 28.922 1 96.94 87 PRO B O 1
ATOM 3101 N N . LEU B 1 88 ? 8.977 23.891 29.016 1 98.12 88 LEU B N 1
ATOM 3102 C CA . LEU B 1 88 ? 9.609 24.172 27.734 1 98.12 88 LEU B CA 1
ATOM 3103 C C . LEU B 1 88 ? 11.062 23.719 27.734 1 98.12 88 LEU B C 1
ATOM 3105 O O . LEU B 1 88 ? 11.82 24.031 28.656 1 98.12 88 LEU B O 1
ATOM 3109 N N . LYS B 1 89 ? 11.406 22.984 26.719 1 97.62 89 LYS B N 1
ATOM 3110 C CA . LYS B 1 89 ? 12.812 22.656 26.5 1 97.62 89 LYS B CA 1
ATOM 3111 C C . LYS B 1 89 ? 13.648 23.906 26.328 1 97.62 89 LYS B C 1
ATOM 3113 O O . LYS B 1 89 ? 13.148 24.938 25.859 1 97.62 89 LYS B O 1
ATOM 3118 N N . THR B 1 90 ? 14.883 23.766 26.672 1 97.5 90 THR B N 1
ATOM 3119 C CA . THR B 1 90 ? 15.766 24.922 26.484 1 97.5 90 THR B CA 1
ATOM 3120 C C . THR B 1 90 ? 16.031 25.172 25 1 97.5 90 THR B C 1
ATOM 3122 O O . THR B 1 90 ? 15.844 24.266 24.172 1 97.5 90 THR B O 1
ATOM 3125 N N . ALA B 1 91 ? 16.438 26.422 24.75 1 98 91 ALA B N 1
ATOM 3126 C CA . ALA B 1 91 ? 16.797 26.734 23.359 1 98 91 ALA B CA 1
ATOM 3127 C C . ALA B 1 91 ? 17.844 25.781 22.828 1 98 91 ALA B C 1
ATOM 3129 O O . ALA B 1 91 ? 17.781 25.344 21.672 1 98 91 ALA B O 1
ATOM 3130 N N . GLU B 1 92 ? 18.766 25.438 23.703 1 97.88 92 GLU B N 1
ATOM 3131 C CA . GLU B 1 92 ? 19.844 24.531 23.312 1 97.88 92 GLU B CA 1
ATOM 3132 C C . GLU B 1 92 ? 19.312 23.156 22.938 1 97.88 92 GLU B C 1
ATOM 3134 O O . GLU B 1 92 ? 19.75 22.547 21.969 1 97.88 92 GLU B O 1
ATOM 3139 N N . GLN B 1 93 ? 18.422 22.672 23.688 1 97.94 93 GLN B N 1
ATOM 3140 C CA . GLN B 1 93 ? 17.828 21.375 23.438 1 97.94 93 GLN B CA 1
ATOM 3141 C C . GLN B 1 93 ? 17.047 21.375 22.125 1 97.94 93 GLN B C 1
ATOM 3143 O O . GLN B 1 93 ? 17.141 20.422 21.344 1 97.94 93 GLN B O 1
ATOM 3148 N N . ILE B 1 94 ? 16.297 22.422 21.875 1 98.25 94 ILE B N 1
ATOM 3149 C CA . ILE B 1 94 ? 15.5 22.547 20.656 1 98.25 94 ILE B CA 1
ATOM 3150 C C . ILE B 1 94 ? 16.422 22.594 19.438 1 98.25 94 ILE B C 1
ATOM 3152 O O . ILE B 1 94 ? 16.188 21.906 18.438 1 98.25 94 ILE B O 1
ATOM 3156 N N . VAL B 1 95 ? 17.469 23.359 19.562 1 98.19 95 VAL B N 1
ATOM 3157 C CA . VAL B 1 95 ? 18.422 23.5 18.453 1 98.19 95 VAL B CA 1
ATOM 3158 C C . VAL B 1 95 ? 19.078 22.156 18.172 1 98.19 95 VAL B C 1
ATOM 3160 O O . VAL B 1 95 ? 19.266 21.781 17 1 98.19 95 VAL B O 1
ATOM 3163 N N . ALA B 1 96 ? 19.422 21.422 19.219 1 97.75 96 ALA B N 1
ATOM 3164 C CA . ALA B 1 96 ? 20.047 20.109 19.047 1 97.75 96 ALA B CA 1
ATOM 3165 C C . ALA B 1 96 ? 19.125 19.172 18.281 1 97.75 96 ALA B C 1
ATOM 3167 O O . ALA B 1 96 ? 19.578 18.406 17.422 1 97.75 96 ALA B O 1
ATOM 3168 N N . GLU B 1 97 ? 17.906 19.219 18.594 1 96.44 97 GLU B N 1
ATOM 3169 C CA . GLU B 1 97 ? 16.938 18.375 17.922 1 96.44 97 GLU B CA 1
ATOM 3170 C C . GLU B 1 97 ? 16.766 18.797 16.469 1 96.44 97 GLU B C 1
ATOM 3172 O O . GLU B 1 97 ? 16.578 17.953 15.586 1 96.44 97 GLU B O 1
ATOM 3177 N N . ALA B 1 98 ? 16.766 20.047 16.234 1 96.69 98 ALA B N 1
ATOM 3178 C CA . ALA B 1 98 ? 16.688 20.547 14.867 1 96.69 98 ALA B CA 1
ATOM 3179 C C . ALA B 1 98 ? 17.891 20.094 14.047 1 96.69 98 ALA B C 1
ATOM 3181 O O . ALA B 1 98 ? 17.75 19.734 12.875 1 96.69 98 ALA B O 1
ATOM 3182 N N . GLN B 1 99 ? 19.047 20.172 14.672 1 96.56 99 GLN B N 1
ATOM 3183 C CA . GLN B 1 99 ? 20.266 19.734 14 1 96.56 99 GLN B CA 1
ATOM 3184 C C . GLN B 1 99 ? 20.203 18.234 13.664 1 96.56 99 GLN B C 1
ATOM 3186 O O . GLN B 1 99 ? 20.625 17.828 12.586 1 96.56 99 GLN B O 1
ATOM 3191 N N . CYS B 1 100 ? 19.656 17.531 14.555 1 94.31 100 CYS B N 1
ATOM 3192 C CA . CYS B 1 100 ? 19.438 16.109 14.305 1 94.31 100 CYS B CA 1
ATOM 3193 C C . CYS B 1 100 ? 18.484 15.891 13.148 1 94.31 100 CYS B C 1
ATOM 3195 O O . CYS B 1 100 ? 18.75 15.086 12.258 1 94.31 100 CYS B O 1
ATOM 3197 N N . ALA B 1 101 ? 17.391 16.578 13.156 1 93.69 101 ALA B N 1
ATOM 3198 C CA . ALA B 1 101 ? 16.406 16.5 12.078 1 93.69 101 ALA B CA 1
ATOM 3199 C C . ALA B 1 101 ? 17.047 16.859 10.734 1 93.69 101 ALA B C 1
ATOM 3201 O O . ALA B 1 101 ? 16.797 16.203 9.727 1 93.69 101 ALA B O 1
ATOM 3202 N N . ASP B 1 102 ? 17.859 17.844 10.75 1 93.5 102 ASP B N 1
ATOM 3203 C CA . ASP B 1 102 ? 18.562 18.281 9.547 1 93.5 102 ASP B CA 1
ATOM 3204 C C . ASP B 1 102 ? 19.469 17.188 9 1 93.5 102 ASP B C 1
ATOM 3206 O O . ASP B 1 102 ? 19.469 16.922 7.797 1 93.5 102 ASP B O 1
ATOM 3210 N N . SER B 1 103 ? 20.172 16.594 9.891 1 91.12 103 SER B N 1
ATOM 3211 C CA . SER B 1 103 ? 21.109 15.547 9.477 1 91.12 103 SER B CA 1
ATOM 3212 C C . SER B 1 103 ? 20.359 14.336 8.906 1 91.12 103 SER B C 1
ATOM 3214 O O . SER B 1 103 ? 20.938 13.547 8.156 1 91.12 103 SER B O 1
ATOM 3216 N N . ARG B 1 104 ? 19.141 14.305 9.227 1 88.81 104 ARG B N 1
ATOM 3217 C CA . ARG B 1 104 ? 18.328 13.164 8.797 1 88.81 104 ARG B CA 1
ATOM 3218 C C . ARG B 1 104 ? 17.562 13.492 7.52 1 88.81 104 ARG B C 1
ATOM 3220 O O . ARG B 1 104 ? 16.797 12.664 7.023 1 88.81 104 ARG B O 1
ATOM 3227 N N . GLY B 1 105 ? 17.656 14.648 7.074 1 88.31 105 GLY B N 1
ATOM 3228 C CA . GLY B 1 105 ? 17.109 15 5.773 1 88.31 105 GLY B CA 1
ATOM 3229 C C . GLY B 1 105 ? 15.742 15.664 5.855 1 88.31 105 GLY B C 1
ATOM 3230 O O . GLY B 1 105 ? 15.031 15.758 4.852 1 88.31 105 GLY B O 1
ATOM 3231 N N . ALA B 1 106 ? 15.367 16.141 7.012 1 91.5 106 ALA B N 1
ATOM 3232 C CA . ALA B 1 106 ? 14.078 16.812 7.168 1 91.5 106 ALA B CA 1
ATOM 3233 C C . ALA B 1 106 ? 14.062 18.156 6.438 1 91.5 106 ALA B C 1
ATOM 3235 O O . ALA B 1 106 ? 15.047 18.891 6.461 1 91.5 106 ALA B O 1
ATOM 3236 N N . ARG B 1 107 ? 12.977 18.359 5.844 1 89.38 107 ARG B N 1
ATOM 3237 C CA . ARG B 1 107 ? 12.781 19.641 5.176 1 89.38 107 ARG B CA 1
ATOM 3238 C C . ARG B 1 107 ? 12.359 20.719 6.172 1 89.38 107 ARG B C 1
ATOM 3240 O O . ARG B 1 107 ? 12.82 21.859 6.09 1 89.38 107 ARG B O 1
ATOM 3247 N N . CYS B 1 108 ? 11.555 20.328 6.996 1 93 108 CYS B N 1
ATOM 3248 C CA . CYS B 1 108 ? 11.023 21.266 7.969 1 93 108 CYS B CA 1
ATOM 3249 C C . CYS B 1 108 ? 11.062 20.688 9.375 1 93 108 CYS B C 1
ATOM 3251 O O . CYS B 1 108 ? 11.055 19.469 9.547 1 93 108 CYS B O 1
ATOM 3253 N N . PHE B 1 109 ? 11.164 21.609 10.32 1 95.56 109 PHE B N 1
ATOM 3254 C CA . PHE B 1 109 ? 11.227 21.266 11.742 1 95.56 109 PHE B CA 1
ATOM 3255 C C . PHE B 1 109 ? 10.305 22.172 12.555 1 95.56 109 PHE B C 1
ATOM 3257 O O . PHE B 1 109 ? 10.477 23.391 12.555 1 95.56 109 PHE B O 1
ATOM 3264 N N . GLY B 1 110 ? 9.391 21.5 13.219 1 97.56 110 GLY B N 1
ATOM 3265 C CA . GLY B 1 110 ? 8.406 22.297 13.945 1 97.56 110 GLY B CA 1
ATOM 3266 C C . GLY B 1 110 ? 8.625 22.281 15.445 1 97.56 110 GLY B C 1
ATOM 3267 O O . GLY B 1 110 ? 8.805 21.219 16.047 1 97.56 110 GLY B O 1
ATOM 3268 N N . ILE B 1 111 ? 8.656 23.422 16.031 1 98.31 111 ILE B N 1
ATOM 3269 C CA . ILE B 1 111 ? 8.641 23.594 17.469 1 98.31 111 ILE B CA 1
ATOM 3270 C C . ILE B 1 111 ? 7.191 23.641 17.969 1 98.31 111 ILE B C 1
ATOM 3272 O O . ILE B 1 111 ? 6.48 24.609 17.703 1 98.31 111 ILE B O 1
ATOM 3276 N N . VAL B 1 112 ? 6.77 22.641 18.672 1 98.12 112 VAL B N 1
ATOM 3277 C CA . VAL B 1 112 ? 5.367 22.531 19.047 1 98.12 112 VAL B CA 1
ATOM 3278 C C . VAL B 1 112 ? 5.234 22.641 20.562 1 98.12 112 VAL B C 1
ATOM 3280 O O . VAL B 1 112 ? 5.945 21.953 21.312 1 98.12 112 VAL B O 1
ATOM 3283 N N . THR B 1 113 ? 4.375 23.453 21.031 1 97.75 113 THR B N 1
ATOM 3284 C CA . THR B 1 113 ? 4.145 23.594 22.453 1 97.75 113 THR B CA 1
ATOM 3285 C C . THR B 1 113 ? 2.688 23.281 22.797 1 97.75 113 THR B C 1
ATOM 3287 O O . THR B 1 113 ? 1.782 23.609 22.031 1 97.75 113 THR B O 1
ATOM 3290 N N . SER B 1 114 ? 2.51 22.703 23.922 1 96.75 114 SER B N 1
ATOM 3291 C CA . SER B 1 114 ? 1.159 22.609 24.469 1 96.75 114 SER B CA 1
ATOM 3292 C C . SER B 1 114 ? 0.674 23.953 25 1 96.75 114 SER B C 1
ATOM 3294 O O . SER B 1 114 ? 1.481 24.812 25.359 1 96.75 114 SER B O 1
ATOM 3296 N N . GLY B 1 115 ? -0.639 24.125 24.953 1 95 115 GLY B N 1
ATOM 3297 C CA . GLY B 1 115 ? -1.226 25.344 25.484 1 95 115 GLY B CA 1
ATOM 3298 C C . GLY B 1 115 ? -2.014 26.125 24.453 1 95 115 GLY B C 1
ATOM 3299 O O . GLY B 1 115 ? -1.863 25.906 23.25 1 95 115 GLY B O 1
ATOM 3300 N N . ALA B 1 116 ? -2.756 27.094 24.938 1 95.75 116 ALA B N 1
ATOM 3301 C CA . ALA B 1 116 ? -3.613 27.891 24.062 1 95.75 116 ALA B CA 1
ATOM 3302 C C . ALA B 1 116 ? -2.797 28.922 23.281 1 95.75 116 ALA B C 1
ATOM 3304 O O . ALA B 1 116 ? -3.166 29.297 22.172 1 95.75 116 ALA B O 1
ATOM 3305 N N . ARG B 1 117 ? -1.753 29.438 23.875 1 95.75 117 ARG B N 1
ATOM 3306 C CA . ARG B 1 117 ? -0.843 30.406 23.266 1 95.75 117 ARG B CA 1
ATOM 3307 C C . ARG B 1 117 ? 0.43 30.547 24.094 1 95.75 117 ARG B C 1
ATOM 3309 O O . ARG B 1 117 ? 0.47 30.141 25.25 1 95.75 117 ARG B O 1
ATOM 3316 N N . VAL B 1 118 ? 1.441 31.062 23.516 1 94.69 118 VAL B N 1
ATOM 3317 C CA . VAL B 1 118 ? 2.648 31.484 24.219 1 94.69 118 VAL B CA 1
ATOM 3318 C C . VAL B 1 118 ? 2.65 33 24.391 1 94.69 118 VAL B C 1
ATOM 3320 O O . VAL B 1 118 ? 2.602 33.75 23.406 1 94.69 118 VAL B O 1
ATOM 3323 N N . LEU B 1 119 ? 2.723 33.438 25.594 1 93.31 119 LEU B N 1
ATOM 3324 C CA . LEU B 1 119 ? 2.689 34.875 25.891 1 93.31 119 LEU B CA 1
ATOM 3325 C C . LEU B 1 119 ? 4.094 35.438 25.859 1 93.31 119 LEU B C 1
ATOM 3327 O O . LEU B 1 119 ? 5.082 34.719 26 1 93.31 119 LEU B O 1
ATOM 3331 N N . PRO B 1 120 ? 4.117 36.812 25.609 1 94.38 120 PRO B N 1
ATOM 3332 C CA . PRO B 1 120 ? 5.43 37.438 25.734 1 94.38 120 PRO B CA 1
ATOM 3333 C C . PRO B 1 120 ? 6.098 37.156 27.078 1 94.38 120 PRO B C 1
ATOM 3335 O O . PRO B 1 120 ? 5.434 37.156 28.109 1 94.38 120 PRO B O 1
ATOM 3338 N N . GLY B 1 121 ? 7.355 36.844 27.016 1 95.88 121 GLY B N 1
ATOM 3339 C CA . GLY B 1 121 ? 8.117 36.469 28.203 1 95.88 121 GLY B CA 1
ATOM 3340 C C . GLY B 1 121 ? 9.242 35.5 27.906 1 95.88 121 GLY B C 1
ATOM 3341 O O . GLY B 1 121 ? 9.75 35.438 26.797 1 95.88 121 GLY B O 1
ATOM 3342 N N . ALA B 1 122 ? 9.633 34.812 28.969 1 96.62 122 ALA B N 1
ATOM 3343 C CA . ALA B 1 122 ? 10.828 33.969 28.906 1 96.62 122 ALA B CA 1
ATOM 3344 C C . ALA B 1 122 ? 10.656 32.844 27.891 1 96.62 122 ALA B C 1
ATOM 3346 O O . ALA B 1 122 ? 11.586 32.531 27.156 1 96.62 122 ALA B O 1
ATOM 3347 N N . GLU B 1 123 ? 9.523 32.281 27.891 1 97.12 123 GLU B N 1
ATOM 3348 C CA . GLU B 1 123 ? 9.289 31.172 26.984 1 97.12 123 GLU B CA 1
ATOM 3349 C C . GLU B 1 123 ? 9.383 31.609 25.531 1 97.12 123 GLU B C 1
ATOM 3351 O O . GLU B 1 123 ? 10.07 30.969 24.719 1 97.12 123 GLU B O 1
ATOM 3356 N N . LEU B 1 124 ? 8.672 32.656 25.219 1 98.06 124 LEU B N 1
ATOM 3357 C CA . LEU B 1 124 ? 8.711 33.156 23.859 1 98.06 124 LEU B CA 1
ATOM 3358 C C . LEU B 1 124 ? 10.141 33.562 23.469 1 98.06 124 LEU B C 1
ATOM 3360 O O . LEU B 1 124 ? 10.586 33.219 22.359 1 98.06 124 LEU B O 1
ATOM 3364 N N . GLU B 1 125 ? 10.805 34.219 24.375 1 98.06 125 GLU B N 1
ATOM 3365 C CA . GLU B 1 125 ? 12.172 34.625 24.078 1 98.06 125 GLU B CA 1
ATOM 3366 C C . GLU B 1 125 ? 13.07 33.438 23.797 1 98.06 125 GLU B C 1
ATOM 3368 O O . GLU B 1 125 ? 13.945 33.5 22.938 1 98.06 125 GLU B O 1
ATOM 3373 N N . SER B 1 126 ? 12.859 32.406 24.547 1 98.19 126 SER B N 1
ATOM 3374 C CA . SER B 1 126 ? 13.633 31.203 24.328 1 98.19 126 SER B CA 1
ATOM 3375 C C . SER B 1 126 ? 13.344 30.594 22.969 1 98.19 126 SER B C 1
ATOM 3377 O O . SER B 1 126 ? 14.258 30.125 22.281 1 98.19 126 SER B O 1
ATOM 3379 N N . ILE B 1 127 ? 12.133 30.562 22.578 1 98.56 127 ILE B N 1
ATOM 3380 C CA . ILE B 1 127 ? 11.734 30.031 21.281 1 98.56 127 ILE B CA 1
ATOM 3381 C C . ILE B 1 127 ? 12.32 30.875 20.172 1 98.56 127 ILE B C 1
ATOM 3383 O O . ILE B 1 127 ? 12.844 30.344 19.188 1 98.56 127 ILE B O 1
ATOM 3387 N N . LEU B 1 128 ? 12.266 32.25 20.328 1 98.69 128 LEU B N 1
ATOM 3388 C CA . LEU B 1 128 ? 12.828 33.156 19.344 1 98.69 128 LEU B CA 1
ATOM 3389 C C . LEU B 1 128 ? 14.336 32.906 19.188 1 98.69 128 LEU B C 1
ATOM 3391 O O . LEU B 1 128 ? 14.859 32.906 18.078 1 98.69 128 LEU B O 1
ATOM 3395 N N . ALA B 1 129 ? 14.969 32.719 20.312 1 98.44 129 ALA B N 1
ATOM 3396 C CA . ALA B 1 129 ? 16.406 32.438 20.297 1 98.44 129 ALA B CA 1
ATOM 3397 C C . ALA B 1 129 ? 16.688 31.125 19.547 1 98.44 129 ALA B C 1
ATOM 3399 O O . ALA B 1 129 ? 17.656 31.062 18.766 1 98.44 129 ALA B O 1
ATOM 3400 N N . ALA B 1 130 ? 15.906 30.156 19.797 1 98.5 130 ALA B N 1
ATOM 3401 C CA . ALA B 1 130 ? 16.078 28.875 19.125 1 98.5 130 ALA B CA 1
ATOM 3402 C C . ALA B 1 130 ? 15.891 29.016 17.625 1 98.5 130 ALA B C 1
ATOM 3404 O O . ALA B 1 130 ? 16.672 28.484 16.828 1 98.5 130 ALA B O 1
ATOM 3405 N N . LEU B 1 131 ? 14.875 29.75 17.234 1 98.69 131 LEU B N 1
ATOM 3406 C CA . LEU B 1 131 ? 14.586 29.969 15.812 1 98.69 131 LEU B CA 1
ATOM 3407 C C . LEU B 1 131 ? 15.773 30.625 15.117 1 98.69 131 LEU B C 1
ATOM 3409 O O . LEU B 1 131 ? 16.203 30.172 14.047 1 98.69 131 LEU B O 1
ATOM 3413 N N . ARG B 1 132 ? 16.281 31.656 15.711 1 98.44 132 ARG B N 1
ATOM 3414 C CA . ARG B 1 132 ? 17.422 32.375 15.141 1 98.44 132 ARG B CA 1
ATOM 3415 C C . ARG B 1 132 ? 18.625 31.438 14.969 1 98.44 132 ARG B C 1
ATOM 3417 O O . ARG B 1 132 ? 19.266 31.422 13.914 1 98.44 132 ARG B O 1
ATOM 3424 N N . GLU B 1 133 ? 18.828 30.656 15.992 1 98.12 133 GLU B N 1
ATOM 3425 C CA . GLU B 1 133 ? 19.969 29.766 15.961 1 98.12 133 GLU B CA 1
ATOM 3426 C C . GLU B 1 133 ? 19.781 28.656 14.938 1 98.12 133 GLU B C 1
ATOM 3428 O O . GLU B 1 133 ? 20.719 28.234 14.258 1 98.12 133 GLU B O 1
ATOM 3433 N N . ILE B 1 134 ? 18.625 28.109 14.797 1 98.06 134 ILE B N 1
ATOM 3434 C CA . ILE B 1 134 ? 18.312 27.078 13.805 1 98.06 134 ILE B CA 1
ATOM 3435 C C . ILE B 1 134 ? 18.594 27.625 12.398 1 98.06 134 ILE B C 1
ATOM 3437 O O . ILE B 1 134 ? 19.219 26.953 11.578 1 98.06 134 ILE B O 1
ATOM 3441 N N . ARG B 1 135 ? 18.156 28.859 12.164 1 97.25 135 ARG B N 1
ATOM 3442 C CA . ARG B 1 135 ? 18.359 29.484 10.867 1 97.25 135 ARG B CA 1
ATOM 3443 C C . ARG B 1 135 ? 19.844 29.656 10.578 1 97.25 135 ARG B C 1
ATOM 3445 O O . ARG B 1 135 ? 20.281 29.562 9.43 1 97.25 135 ARG B O 1
ATOM 3452 N N . GLU B 1 136 ? 20.562 29.812 11.57 1 96.62 136 GLU B N 1
ATOM 3453 C CA . GLU B 1 136 ? 22 30.078 11.414 1 96.62 136 GLU B CA 1
ATOM 3454 C C . GLU B 1 136 ? 22.781 28.781 11.266 1 96.62 136 GLU B C 1
ATOM 3456 O O . GLU B 1 136 ? 23.797 28.75 10.57 1 96.62 136 GLU B O 1
ATOM 3461 N N . THR B 1 137 ? 22.266 27.703 11.836 1 95.94 137 THR B N 1
ATOM 3462 C CA . THR B 1 137 ? 23.141 26.562 12 1 95.94 137 THR B CA 1
ATOM 3463 C C . THR B 1 137 ? 22.641 25.375 11.188 1 95.94 137 THR B C 1
ATOM 3465 O O . THR B 1 137 ? 23.297 24.328 11.109 1 95.94 137 THR B O 1
ATOM 3468 N N . THR B 1 138 ? 21.453 25.469 10.688 1 95.19 138 THR B N 1
ATOM 3469 C CA . THR B 1 138 ? 20.891 24.359 9.93 1 95.19 138 THR B CA 1
ATOM 3470 C C . THR B 1 138 ? 20.359 24.844 8.578 1 95.19 138 THR B C 1
ATOM 3472 O O . THR B 1 138 ? 20.328 26.047 8.312 1 95.19 138 THR B O 1
ATOM 3475 N N . ARG B 1 139 ? 20.141 23.984 7.68 1 92.19 139 ARG B N 1
ATOM 3476 C CA . ARG B 1 139 ? 19.531 24.281 6.387 1 92.19 139 ARG B CA 1
ATOM 3477 C C . ARG B 1 139 ? 18.016 24.078 6.438 1 92.19 139 ARG B C 1
ATOM 3479 O O . ARG B 1 139 ? 17.312 24.344 5.457 1 92.19 139 ARG B O 1
ATOM 3486 N N . ILE B 1 140 ? 17.406 23.672 7.648 1 93.25 140 ILE B N 1
ATOM 3487 C CA . ILE B 1 140 ? 16 23.312 7.766 1 93.25 140 ILE B CA 1
ATOM 3488 C C . ILE B 1 140 ? 15.148 24.578 7.867 1 93.25 140 ILE B C 1
ATOM 3490 O O . ILE B 1 140 ? 15.617 25.609 8.344 1 93.25 140 ILE B O 1
ATOM 3494 N N . ALA B 1 141 ? 13.969 24.484 7.34 1 94.06 141 ALA B N 1
ATOM 3495 C CA . ALA B 1 141 ? 13 25.562 7.516 1 94.06 141 ALA B CA 1
ATOM 3496 C C . ALA B 1 141 ? 12.258 25.422 8.836 1 94.06 141 ALA B C 1
ATOM 3498 O O . ALA B 1 141 ? 11.383 24.547 8.984 1 94.06 141 ALA B O 1
ATOM 3499 N N . PRO B 1 142 ? 12.508 26.281 9.781 1 96.94 142 PRO B N 1
ATOM 3500 C CA . PRO B 1 142 ? 11.852 26.094 11.078 1 96.94 142 PRO B CA 1
ATOM 3501 C C . PRO B 1 142 ? 10.398 26.562 11.078 1 96.94 142 PRO B C 1
ATOM 3503 O O . PRO B 1 142 ? 10.062 27.547 10.414 1 96.94 142 PRO B O 1
ATOM 3506 N N . SER B 1 143 ? 9.625 25.859 11.727 1 97.81 143 SER B N 1
ATOM 3507 C CA . SER B 1 143 ? 8.211 26.172 11.93 1 97.81 143 SER B CA 1
ATOM 3508 C C . SER B 1 143 ? 7.852 26.188 13.406 1 97.81 143 SER B C 1
ATOM 3510 O O . SER B 1 143 ? 8.625 25.719 14.242 1 97.81 143 SER B O 1
ATOM 3512 N N . ALA B 1 144 ? 6.75 26.781 13.695 1 98.44 144 ALA B N 1
ATOM 3513 C CA . ALA B 1 144 ? 6.285 26.844 15.078 1 98.44 144 ALA B CA 1
ATOM 3514 C C . ALA B 1 144 ? 4.785 26.578 15.164 1 98.44 144 ALA B C 1
ATOM 3516 O O . ALA B 1 144 ? 4.027 26.984 14.281 1 98.44 144 ALA B O 1
ATOM 3517 N N . SER B 1 145 ? 4.387 25.875 16.125 1 98.06 145 SER B N 1
ATOM 3518 C CA . SER B 1 145 ? 3 25.656 16.531 1 98.06 145 SER B CA 1
ATOM 3519 C C . SER B 1 145 ? 2.799 25.984 18 1 98.06 145 SER B C 1
ATOM 3521 O O . SER B 1 145 ? 2.934 25.125 18.859 1 98.06 145 SER B O 1
ATOM 3523 N N . LEU B 1 146 ? 2.414 27.234 18.25 1 98.19 146 LEU B N 1
ATOM 3524 C CA . LEU B 1 146 ? 2.424 27.75 19.625 1 98.19 146 LEU B CA 1
ATOM 3525 C C . LEU B 1 146 ? 1.017 28.141 20.062 1 98.19 146 LEU B C 1
ATOM 3527 O O . LEU B 1 146 ? 0.848 28.844 21.062 1 98.19 146 LEU B O 1
ATOM 3531 N N . GLY B 1 147 ? 0.025 27.812 19.266 1 97.62 147 GLY B N 1
ATOM 3532 C CA . GLY B 1 147 ? -1.351 28.156 19.594 1 97.62 147 GLY B CA 1
ATOM 3533 C C . GLY B 1 147 ? -1.816 29.438 18.953 1 97.62 147 GLY B C 1
ATOM 3534 O O . GLY B 1 147 ? -1.384 29.781 17.844 1 97.62 147 GLY B O 1
ATOM 3535 N N . LEU B 1 148 ? -2.74 30.094 19.578 1 97.81 148 LEU B N 1
ATOM 3536 C CA . LEU B 1 148 ? -3.303 31.344 19.062 1 97.81 148 LEU B CA 1
ATOM 3537 C C . LEU B 1 148 ? -2.24 32.438 18.984 1 97.81 148 LEU B C 1
ATOM 3539 O O . LEU B 1 148 ? -1.393 32.531 19.875 1 97.81 148 LEU B O 1
ATOM 3543 N N . LEU B 1 149 ? -2.332 33.125 17.953 1 96.88 149 LEU B N 1
ATOM 3544 C CA . LEU B 1 149 ? -1.292 34.125 17.656 1 96.88 149 LEU B CA 1
ATOM 3545 C C . LEU B 1 149 ? -1.876 35.531 17.578 1 96.88 149 LEU B C 1
ATOM 3547 O O . LEU B 1 149 ? -2.928 35.719 16.969 1 96.88 149 LEU B O 1
ATOM 3551 N N . ASP B 1 150 ? -1.196 36.531 18.172 1 96.56 150 ASP B N 1
ATOM 3552 C CA . ASP B 1 150 ? -1.495 37.938 17.922 1 96.56 150 ASP B CA 1
ATOM 3553 C C . ASP B 1 150 ? -0.459 38.531 16.984 1 96.56 150 ASP B C 1
ATOM 3555 O O . ASP B 1 150 ? 0.529 37.906 16.625 1 96.56 150 ASP B O 1
ATOM 3559 N N . GLU B 1 151 ? -0.714 39.688 16.562 1 97.81 151 GLU B N 1
ATOM 3560 C CA . GLU B 1 151 ? 0.104 40.344 15.547 1 97.81 151 GLU B CA 1
ATOM 3561 C C . GLU B 1 151 ? 1.539 40.531 16.031 1 97.81 151 GLU B C 1
ATOM 3563 O O . GLU B 1 151 ? 2.488 40.312 15.273 1 97.81 151 GLU B O 1
ATOM 3568 N N . GLU B 1 152 ? 1.662 40.938 17.219 1 97.69 152 GLU B N 1
ATOM 3569 C CA . GLU B 1 152 ? 2.986 41.219 17.766 1 97.69 152 GLU B CA 1
ATOM 3570 C C . GLU B 1 152 ? 3.838 39.969 17.828 1 97.69 152 GLU B C 1
ATOM 3572 O O . GLU B 1 152 ? 4.992 39.969 17.391 1 97.69 152 GLU B O 1
ATOM 3577 N N . THR B 1 153 ? 3.279 38.969 18.359 1 98.12 153 THR B N 1
ATOM 3578 C CA . THR B 1 153 ? 3.99 37.688 18.438 1 98.12 153 THR B CA 1
ATOM 3579 C C . THR B 1 153 ? 4.289 37.156 17.047 1 98.12 153 THR B C 1
ATOM 3581 O O . THR B 1 153 ? 5.367 36.594 16.812 1 98.12 153 THR B O 1
ATOM 3584 N N . ALA B 1 154 ? 3.369 37.281 16.125 1 98.56 154 ALA B N 1
ATOM 3585 C CA . ALA B 1 154 ? 3.566 36.844 14.75 1 98.56 154 ALA B CA 1
ATOM 3586 C C . ALA B 1 154 ? 4.766 37.531 14.109 1 98.56 154 ALA B C 1
ATOM 3588 O O . ALA B 1 154 ? 5.602 36.875 13.477 1 98.56 154 ALA B O 1
ATOM 3589 N N . ARG B 1 155 ? 4.855 38.781 14.281 1 98.31 155 ARG B N 1
ATOM 3590 C CA . ARG B 1 155 ? 5.965 39.531 13.719 1 98.31 155 ARG B CA 1
ATOM 3591 C C . ARG B 1 155 ? 7.289 39.125 14.344 1 98.31 155 ARG B C 1
ATOM 3593 O O . ARG B 1 155 ? 8.297 39 13.648 1 98.31 155 ARG B O 1
ATOM 3600 N N . ALA B 1 156 ? 7.238 38.938 15.648 1 98.44 156 ALA B N 1
ATOM 3601 C CA . ALA B 1 156 ? 8.445 38.5 16.344 1 98.44 156 ALA B CA 1
ATOM 3602 C C . ALA B 1 156 ? 8.938 37.156 15.812 1 98.44 156 ALA B C 1
ATOM 3604 O O . ALA B 1 156 ? 10.141 36.969 15.609 1 98.44 156 ALA B O 1
ATOM 3605 N N . LEU B 1 157 ? 8.016 36.25 15.609 1 98.75 157 LEU B N 1
ATOM 3606 C CA . LEU B 1 157 ? 8.352 34.938 15.078 1 98.75 157 LEU B CA 1
ATOM 3607 C C . LEU B 1 157 ? 8.93 35.031 13.672 1 98.75 157 LEU B C 1
ATOM 3609 O O . LEU B 1 157 ? 9.961 34.438 13.375 1 98.75 157 LEU B O 1
ATOM 3613 N N . ALA B 1 158 ? 8.266 35.781 12.82 1 98.69 158 ALA B N 1
ATOM 3614 C CA . ALA B 1 158 ? 8.734 36 11.453 1 98.69 158 ALA B CA 1
ATOM 3615 C C . ALA B 1 158 ? 10.141 36.594 11.438 1 98.69 158 ALA B C 1
ATOM 3617 O O . ALA B 1 158 ? 11.016 36.125 10.711 1 98.69 158 ALA B O 1
ATOM 3618 N N . ASP B 1 159 ? 10.328 37.594 12.273 1 98.38 159 ASP B N 1
ATOM 3619 C CA . ASP B 1 159 ? 11.617 38.281 12.344 1 98.38 159 ASP B CA 1
ATOM 3620 C C . ASP B 1 159 ? 12.719 37.344 12.828 1 98.38 159 ASP B C 1
ATOM 3622 O O . ASP B 1 159 ? 13.875 37.5 12.445 1 98.38 159 ASP B O 1
ATOM 3626 N N . ALA B 1 160 ? 12.281 36.406 13.648 1 98.44 160 ALA B N 1
ATOM 3627 C CA . ALA B 1 160 ? 13.25 35.469 14.219 1 98.44 160 ALA B CA 1
ATOM 3628 C C . ALA B 1 160 ? 13.594 34.375 13.227 1 98.44 160 ALA B C 1
ATOM 3630 O O . ALA B 1 160 ? 14.5 33.562 13.469 1 98.44 160 ALA B O 1
ATOM 3631 N N . GLY B 1 161 ? 12.812 34.281 12.133 1 98.12 161 GLY B N 1
ATOM 3632 C CA . GLY B 1 161 ? 13.164 33.312 11.102 1 98.12 161 GLY B CA 1
ATOM 3633 C C . GLY B 1 161 ? 12.172 32.156 10.977 1 98.12 161 GLY B C 1
ATOM 3634 O O . GLY B 1 161 ? 12.422 31.188 10.266 1 98.12 161 GLY B O 1
ATOM 3635 N N . CYS B 1 162 ? 11.062 32.25 11.672 1 98.5 162 CYS B N 1
ATOM 3636 C CA . CYS B 1 162 ? 10.008 31.25 11.492 1 98.5 162 CYS B CA 1
ATOM 3637 C C . CYS B 1 162 ? 9.469 31.281 10.07 1 98.5 162 CYS B C 1
ATOM 3639 O O . CYS B 1 162 ? 8.883 32.281 9.648 1 98.5 162 CYS B O 1
ATOM 3641 N N . VAL B 1 163 ? 9.641 30.203 9.359 1 98.06 163 VAL B N 1
ATOM 3642 C CA . VAL B 1 163 ? 9.258 30.172 7.949 1 98.06 163 VAL B CA 1
ATOM 3643 C C . VAL B 1 163 ? 7.766 29.859 7.824 1 98.06 163 VAL B C 1
ATOM 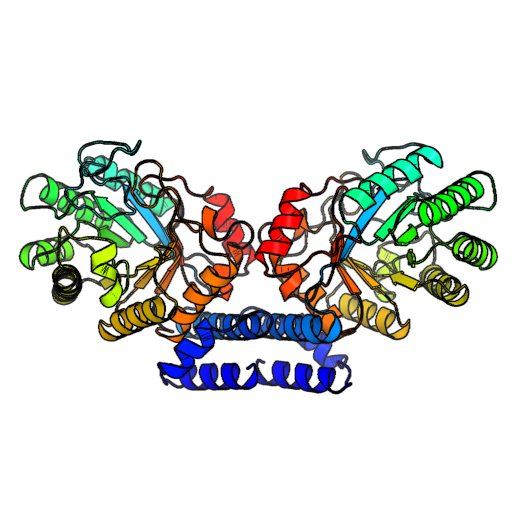3645 O O . VAL B 1 163 ? 7.062 30.469 7.016 1 98.06 163 VAL B O 1
ATOM 3648 N N . THR B 1 164 ? 7.352 28.891 8.617 1 98.38 164 THR B N 1
ATOM 3649 C CA . THR B 1 164 ? 5.969 28.438 8.547 1 98.38 164 THR B CA 1
ATOM 3650 C C . THR B 1 164 ? 5.344 28.406 9.945 1 98.38 164 THR B C 1
ATOM 3652 O O . THR B 1 164 ? 5.98 27.984 10.906 1 98.38 164 THR B O 1
ATOM 3655 N N . TYR B 1 165 ? 4.199 28.969 10.062 1 98.69 165 TYR B N 1
ATOM 3656 C CA . TYR B 1 165 ? 3.426 28.797 11.289 1 98.69 165 TYR B CA 1
ATOM 3657 C C . TYR B 1 165 ? 2.334 27.75 11.109 1 98.69 165 TYR B C 1
ATOM 3659 O O . TYR B 1 165 ? 1.558 27.812 10.156 1 98.69 165 TYR B O 1
ATOM 3667 N N . HIS B 1 166 ? 2.334 26.781 11.992 1 98.19 166 HIS B N 1
ATOM 3668 C CA . HIS B 1 166 ? 1.334 25.719 11.953 1 98.19 166 HIS B CA 1
ATOM 3669 C C . HIS B 1 166 ? 0.184 26.016 12.914 1 98.19 166 HIS B C 1
ATOM 3671 O O . HIS B 1 166 ? 0.405 26.25 14.102 1 98.19 166 HIS B O 1
ATOM 3677 N N . HIS B 1 167 ? -0.972 25.969 12.414 1 98.5 167 HIS B N 1
ATOM 3678 C CA . HIS B 1 167 ? -2.188 26.109 13.203 1 98.5 167 HIS B CA 1
ATOM 3679 C C . HIS B 1 167 ? -3.387 25.5 12.492 1 98.5 167 HIS B C 1
ATOM 3681 O O . HIS B 1 167 ? -3.943 26.094 11.57 1 98.5 167 HIS B O 1
ATOM 3687 N N . ASN B 1 168 ? -3.867 24.359 12.969 1 98.25 168 ASN B N 1
ATOM 3688 C CA . ASN B 1 168 ? -4.965 23.656 12.32 1 98.25 168 ASN B CA 1
ATOM 3689 C C . ASN B 1 168 ? -6.312 24.297 12.641 1 98.25 168 ASN B C 1
ATOM 3691 O O . ASN B 1 168 ? -6.508 24.812 13.742 1 98.25 168 ASN B O 1
ATOM 3695 N N . LEU B 1 169 ? -7.176 24.156 11.648 1 98.69 169 LEU B N 1
ATOM 3696 C CA . LEU B 1 169 ? -8.586 24.375 11.953 1 98.69 169 LEU B CA 1
ATOM 3697 C C . LEU B 1 169 ? -9.211 23.109 12.547 1 98.69 169 LEU B C 1
ATOM 3699 O O . LEU B 1 169 ? -10.305 23.156 13.102 1 98.69 169 LEU B O 1
ATOM 3703 N N . GLU B 1 170 ? -8.594 22.047 12.461 1 97.94 170 GLU B N 1
ATOM 3704 C CA . GLU B 1 170 ? -8.906 20.734 13.008 1 97.94 170 GLU B CA 1
ATOM 3705 C C . GLU B 1 170 ? -10.07 20.094 12.266 1 97.94 170 GLU B C 1
ATOM 3707 O O . GLU B 1 170 ? -9.977 18.938 11.852 1 97.94 170 GLU B O 1
ATOM 3712 N N . THR B 1 171 ? -11.141 20.734 12.172 1 98.69 171 THR B N 1
ATOM 3713 C CA . THR B 1 171 ? -12.328 20.234 11.492 1 98.69 171 THR B CA 1
ATOM 3714 C C . THR B 1 171 ? -13.148 21.375 10.914 1 98.69 171 THR B C 1
ATOM 3716 O O . THR B 1 171 ? -12.734 22.531 10.969 1 98.69 171 THR B O 1
ATOM 3719 N N . ALA B 1 172 ? -14.242 21.078 10.234 1 98.75 172 ALA B N 1
ATOM 3720 C CA . ALA B 1 172 ? -15.133 22.078 9.648 1 98.75 172 ALA B CA 1
ATOM 3721 C C . ALA B 1 172 ? -15.711 22.984 10.734 1 98.75 172 ALA B C 1
ATOM 3723 O O . ALA B 1 172 ? -15.93 22.547 11.867 1 98.75 172 ALA B O 1
ATOM 3724 N N . ARG B 1 173 ? -16 24.203 10.297 1 98.62 173 ARG B N 1
ATOM 3725 C CA . ARG B 1 173 ? -16.656 25.141 11.203 1 98.62 173 ARG B CA 1
ATOM 3726 C C . ARG B 1 173 ? -17.922 24.531 11.797 1 98.62 173 ARG B C 1
ATOM 3728 O O . ARG B 1 173 ? -18.203 24.688 12.984 1 98.62 173 ARG B O 1
ATOM 3735 N N . SER B 1 174 ? -18.688 23.797 10.984 1 98.75 174 SER B N 1
ATOM 3736 C CA . SER B 1 174 ? -19.984 23.266 11.383 1 98.75 174 SER B CA 1
ATOM 3737 C C . SER B 1 174 ? -19.844 22.172 12.43 1 98.75 174 SER B C 1
ATOM 3739 O O . SER B 1 174 ? -20.812 21.828 13.125 1 98.75 174 SER B O 1
ATOM 3741 N N . TYR B 1 175 ? -18.656 21.578 12.547 1 98.69 175 TYR B N 1
ATOM 3742 C CA . TYR B 1 175 ? -18.484 20.469 13.469 1 98.69 175 TYR B CA 1
ATOM 3743 C C . TYR B 1 175 ? -17.609 20.875 14.648 1 98.69 175 TYR B C 1
ATOM 3745 O O . TYR B 1 175 ? -17.562 20.188 15.672 1 98.69 175 TYR B O 1
ATOM 3753 N N . PHE B 1 176 ? -16.969 22.016 14.594 1 98.62 176 PHE B N 1
ATOM 3754 C CA . PHE B 1 176 ? -15.922 22.438 15.516 1 98.62 176 PHE B CA 1
ATOM 3755 C C . PHE B 1 176 ? -16.453 22.516 16.938 1 98.62 176 PHE B C 1
ATOM 3757 O O . PHE B 1 176 ? -15.789 22.094 17.891 1 98.62 176 PHE B O 1
ATOM 3764 N N . PRO B 1 177 ? -17.672 22.938 17.203 1 98.19 177 PRO B N 1
ATOM 3765 C CA . PRO B 1 177 ? -18.172 23.016 18.562 1 98.19 177 PRO B CA 1
ATOM 3766 C C . PRO B 1 177 ? -18.266 21.656 19.25 1 98.19 177 PRO B C 1
ATOM 3768 O O . PRO B 1 177 ? -18.297 21.578 20.484 1 98.19 177 PRO B O 1
ATOM 3771 N N . HIS B 1 178 ? -18.297 20.609 18.516 1 98.12 178 HIS B N 1
ATOM 3772 C CA . HIS B 1 178 ? -18.344 19.266 19.078 1 98.12 178 HIS B CA 1
ATOM 3773 C C . HIS B 1 178 ? -16.953 18.781 19.469 1 98.12 178 HIS B C 1
ATOM 3775 O O . HIS B 1 178 ? -16.812 17.75 20.125 1 98.12 178 HIS B O 1
ATOM 3781 N N . ILE B 1 179 ? -15.938 19.531 19.109 1 98.31 179 ILE B N 1
ATOM 3782 C CA . ILE B 1 179 ? -14.562 19.078 19.312 1 98.31 179 ILE B CA 1
ATOM 3783 C C . ILE B 1 179 ? -13.875 19.969 20.344 1 98.31 179 ILE B C 1
ATOM 3785 O O . ILE B 1 179 ? -13.117 19.469 21.188 1 98.31 179 ILE B O 1
ATOM 3789 N N . CYS B 1 180 ? -14.156 21.203 20.312 1 98.25 180 CYS B N 1
ATOM 3790 C CA . CYS B 1 180 ? -13.539 22.172 21.203 1 98.25 180 CYS B CA 1
ATOM 3791 C C . CYS B 1 180 ? -14.516 23.297 21.547 1 98.25 180 CYS B C 1
ATOM 3793 O O . CYS B 1 180 ? -15.242 23.781 20.688 1 98.25 180 CYS B O 1
ATOM 3795 N N . THR B 1 181 ? -14.523 23.719 22.859 1 97.88 181 THR B N 1
ATOM 3796 C CA . THR B 1 181 ? -15.438 24.781 23.281 1 97.88 181 THR B CA 1
ATOM 3797 C C . THR B 1 181 ? -14.672 25.906 23.969 1 97.88 181 THR B C 1
ATOM 3799 O O . THR B 1 181 ? -15.242 26.969 24.25 1 97.88 181 THR B O 1
ATOM 3802 N N . THR B 1 182 ? -13.438 25.719 24.219 1 97.75 182 THR B N 1
ATOM 3803 C CA . THR B 1 182 ? -12.68 26.656 25.016 1 97.75 182 THR B CA 1
ATOM 3804 C C . THR B 1 182 ? -12.25 27.859 24.172 1 97.75 182 THR B C 1
ATOM 3806 O O . THR B 1 182 ? -11.883 28.906 24.719 1 97.75 182 THR B O 1
ATOM 3809 N N . HIS B 1 183 ? -12.227 27.766 22.875 1 95.88 183 HIS B N 1
ATOM 3810 C CA . HIS B 1 183 ? -12.031 28.906 21.984 1 95.88 183 HIS B CA 1
ATOM 3811 C C . HIS B 1 183 ? -12.922 28.812 20.75 1 95.88 183 HIS B C 1
ATOM 3813 O O . HIS B 1 183 ? -13.445 27.734 20.438 1 95.88 183 HIS B O 1
ATOM 3819 N N . ASP B 1 184 ? -13.023 29.938 20.094 1 96.62 184 ASP B N 1
ATOM 3820 C CA . ASP B 1 184 ? -13.914 30 18.938 1 96.62 184 ASP B CA 1
ATOM 3821 C C . ASP B 1 184 ? -13.156 29.672 17.641 1 96.62 184 ASP B C 1
ATOM 3823 O O . ASP B 1 184 ? -11.969 29.984 17.516 1 96.62 184 ASP B O 1
ATOM 3827 N N . TYR B 1 185 ? -13.922 29.125 16.719 1 98.44 185 TYR B N 1
ATOM 3828 C CA . TYR B 1 185 ? -13.383 28.812 15.406 1 98.44 185 TYR B CA 1
ATOM 3829 C C . TYR B 1 185 ? -12.781 30.062 14.758 1 98.44 185 TYR B C 1
ATOM 3831 O O . TYR B 1 185 ? -11.75 29.984 14.086 1 98.44 185 TYR B O 1
ATOM 3839 N N . ASP B 1 186 ? -13.336 31.203 14.984 1 98.38 186 ASP B N 1
ATOM 3840 C CA . ASP B 1 186 ? -12.883 32.469 14.391 1 98.38 186 ASP B CA 1
ATOM 3841 C C . ASP B 1 186 ? -11.5 32.844 14.914 1 98.38 186 ASP B C 1
ATOM 3843 O O . ASP B 1 186 ? -10.734 33.5 14.211 1 98.38 186 ASP B O 1
ATOM 3847 N N . GLN B 1 187 ? -11.195 32.438 16.109 1 98.19 187 GLN B N 1
ATOM 3848 C CA . GLN B 1 187 ? -9.859 32.719 16.625 1 98.19 187 GLN B CA 1
ATOM 3849 C C . GLN B 1 187 ? -8.797 31.938 15.852 1 98.19 187 GLN B C 1
ATOM 3851 O O . GLN B 1 187 ? -7.688 32.438 15.648 1 98.19 187 GLN B O 1
ATOM 3856 N N . ASP B 1 188 ? -9.172 30.719 15.523 1 98.44 188 ASP B N 1
ATOM 3857 C CA . ASP B 1 188 ? -8.273 29.922 14.68 1 98.44 188 ASP B CA 1
ATOM 3858 C C . ASP B 1 188 ? -8.07 30.594 13.32 1 98.44 188 ASP B C 1
ATOM 3860 O O . ASP B 1 188 ? -6.941 30.703 12.844 1 98.44 188 ASP B O 1
ATOM 3864 N N . LEU B 1 189 ? -9.172 31.031 12.688 1 98.69 189 LEU B N 1
ATOM 3865 C CA . LEU B 1 189 ? -9.102 31.719 11.398 1 98.69 189 LEU B CA 1
ATOM 3866 C C . LEU B 1 189 ? -8.242 32.969 11.5 1 98.69 189 LEU B C 1
ATOM 3868 O O . LEU B 1 189 ? -7.43 33.25 10.609 1 98.69 189 LEU B O 1
ATOM 3872 N N . GLU B 1 190 ? -8.445 33.688 12.555 1 98.44 190 GLU B N 1
ATOM 3873 C CA . GLU B 1 190 ? -7.695 34.906 12.758 1 98.44 190 GLU B CA 1
ATOM 3874 C C . GLU B 1 190 ? -6.207 34.625 12.93 1 98.44 190 GLU B C 1
ATOM 3876 O O . GLU B 1 190 ? -5.363 35.406 12.445 1 98.44 190 GLU B O 1
ATOM 3881 N N . THR B 1 191 ? -5.914 33.594 13.68 1 98.62 191 THR B N 1
ATOM 3882 C CA . THR B 1 191 ? -4.523 33.188 13.859 1 98.62 191 THR B CA 1
ATOM 3883 C C . THR B 1 191 ? -3.852 32.938 12.516 1 98.62 191 THR B C 1
ATOM 3885 O O . THR B 1 191 ? -2.723 33.375 12.289 1 98.62 191 THR B O 1
ATOM 3888 N N . VAL B 1 192 ? -4.531 32.25 11.609 1 98.69 192 VAL B N 1
ATOM 3889 C CA . VAL B 1 192 ? -4.023 31.969 10.273 1 98.69 192 VAL B CA 1
ATOM 3890 C C . VAL B 1 192 ? -3.762 33.281 9.523 1 98.69 192 VAL B C 1
ATOM 3892 O O . VAL B 1 192 ? -2.691 33.469 8.938 1 98.69 192 VAL B O 1
ATOM 3895 N N . ARG B 1 193 ? -4.676 34.219 9.602 1 98.44 193 ARG B N 1
ATOM 3896 C CA . ARG B 1 193 ? -4.562 35.5 8.883 1 98.44 193 ARG B CA 1
ATOM 3897 C C . ARG B 1 193 ? -3.408 36.344 9.43 1 98.44 193 ARG B C 1
ATOM 3899 O O . ARG B 1 193 ? -2.658 36.938 8.664 1 98.44 193 ARG B O 1
ATOM 3906 N N . VAL B 1 194 ? -3.277 36.312 10.734 1 98.38 194 VAL B N 1
ATOM 3907 C CA . VAL B 1 194 ? -2.232 37.094 11.406 1 98.38 194 VAL B CA 1
ATOM 3908 C C . VAL B 1 194 ? -0.86 36.531 11.016 1 98.38 194 VAL B C 1
ATOM 3910 O O . VAL B 1 194 ? 0.065 37.312 10.742 1 98.38 194 VAL B O 1
ATOM 3913 N N . ALA B 1 195 ? -0.735 35.188 11.016 1 98.69 195 ALA B N 1
ATOM 3914 C CA . ALA B 1 195 ? 0.525 34.562 10.625 1 98.69 195 ALA B CA 1
ATOM 3915 C C . ALA B 1 195 ? 0.896 34.938 9.188 1 98.69 195 ALA B C 1
ATOM 3917 O O . ALA B 1 195 ? 2.041 35.312 8.906 1 98.69 195 ALA B O 1
ATOM 3918 N N . LYS B 1 196 ? -0.073 34.875 8.289 1 98.31 196 LYS B N 1
ATOM 3919 C CA . LYS B 1 196 ? 0.163 35.25 6.891 1 98.31 196 LYS B CA 1
ATOM 3920 C C . LYS B 1 196 ? 0.53 36.719 6.742 1 98.31 196 LYS B C 1
ATOM 3922 O O . LYS B 1 196 ? 1.438 37.062 5.984 1 98.31 196 LYS B O 1
ATOM 3927 N N . ALA B 1 197 ? -0.158 37.562 7.469 1 98.12 197 ALA B N 1
ATOM 3928 C CA . ALA B 1 197 ? 0.079 39 7.406 1 98.12 197 ALA B CA 1
ATOM 3929 C C . ALA B 1 197 ? 1.49 39.344 7.871 1 98.12 197 ALA B C 1
ATOM 3931 O O . ALA B 1 197 ? 2.08 40.312 7.41 1 98.12 197 ALA B O 1
ATOM 3932 N N . ALA B 1 198 ? 1.991 38.531 8.766 1 98.38 198 ALA B N 1
ATOM 3933 C CA . ALA B 1 198 ? 3.334 38.75 9.297 1 98.38 198 ALA B CA 1
ATOM 3934 C C . ALA B 1 198 ? 4.398 38.312 8.297 1 98.38 198 ALA B C 1
ATOM 3936 O O . ALA B 1 198 ? 5.594 38.531 8.516 1 98.38 198 ALA B O 1
ATOM 3937 N N . GLY B 1 199 ? 3.953 37.625 7.227 1 98 199 GLY B N 1
ATOM 3938 C CA . GLY B 1 199 ? 4.879 37.219 6.176 1 98 199 GLY B CA 1
ATOM 3939 C C . GLY B 1 199 ? 5.289 35.75 6.254 1 98 199 GLY B C 1
ATOM 3940 O O . GLY B 1 199 ? 6.121 35.312 5.473 1 98 199 GLY B O 1
ATOM 3941 N N . MET B 1 200 ? 4.699 34.969 7.148 1 98.56 200 MET B N 1
ATOM 3942 C CA . MET B 1 200 ? 5.004 33.562 7.25 1 98.56 200 MET B CA 1
ATOM 3943 C C . MET B 1 200 ? 4.113 32.75 6.32 1 98.56 200 MET B C 1
ATOM 3945 O O . MET B 1 200 ? 3.004 33.156 5.984 1 98.56 200 MET B O 1
ATOM 3949 N N . LYS B 1 201 ? 4.609 31.641 5.863 1 98.31 201 LYS B N 1
ATOM 3950 C CA . LYS B 1 201 ? 3.719 30.625 5.312 1 98.31 201 LYS B CA 1
ATOM 3951 C C . LYS B 1 201 ? 2.859 29.984 6.406 1 98.31 201 LYS B C 1
ATOM 3953 O O . LYS B 1 201 ? 3.182 30.094 7.594 1 98.31 201 LYS B O 1
ATOM 3958 N N . VAL B 1 202 ? 1.806 29.422 5.984 1 98.56 202 VAL B N 1
ATOM 3959 C CA . VAL B 1 202 ? 0.936 28.812 6.996 1 98.56 202 VAL B CA 1
ATOM 3960 C C . VAL B 1 202 ? 0.663 27.359 6.645 1 98.56 202 VAL B C 1
ATOM 3962 O O . VAL B 1 202 ? 0.352 27.031 5.492 1 98.56 202 VAL B O 1
ATOM 3965 N N . CYS B 1 203 ? 0.903 26.5 7.598 1 98.44 203 CYS B N 1
ATOM 3966 C CA . CYS B 1 203 ? 0.499 25.094 7.598 1 98.44 203 CYS B CA 1
ATOM 3967 C C . CYS B 1 203 ? -0.774 24.891 8.406 1 98.44 203 CYS B C 1
ATOM 3969 O O . CYS B 1 203 ? -0.771 25.078 9.633 1 98.44 203 CYS B O 1
ATOM 3971 N N . CYS B 1 204 ? -1.828 24.594 7.715 1 98.81 204 CYS B N 1
ATOM 3972 C CA . CYS B 1 204 ? -3.145 24.531 8.336 1 98.81 204 CYS B CA 1
ATOM 3973 C C . CYS B 1 204 ? -3.988 23.422 7.738 1 98.81 204 CYS B C 1
ATOM 3975 O O . CYS B 1 204 ? -4.16 23.344 6.52 1 98.81 204 CYS B O 1
ATOM 3977 N N . GLY B 1 205 ? -4.465 22.531 8.523 1 98.44 205 GLY B N 1
ATOM 3978 C CA . GLY B 1 205 ? -5.273 21.406 8.078 1 98.44 205 GLY B CA 1
ATOM 3979 C C . GLY B 1 205 ? -6.203 20.875 9.148 1 98.44 205 GLY B C 1
ATOM 3980 O O . GLY B 1 205 ? -6.879 21.656 9.828 1 98.44 205 GLY B O 1
ATOM 3981 N N . GLY B 1 206 ? -6.281 19.594 9.109 1 98 206 GLY B N 1
ATOM 3982 C CA . GLY B 1 206 ? -7.262 19.062 10.039 1 98 206 GLY B CA 1
ATOM 3983 C C . GLY B 1 206 ? -6.93 17.656 10.523 1 98 206 GLY B C 1
ATOM 3984 O O . GLY B 1 206 ? -5.887 17.109 10.164 1 98 206 GLY B O 1
ATOM 3985 N N . LEU B 1 207 ? -7.691 17.25 11.477 1 98.31 207 LEU B N 1
ATOM 3986 C CA . LEU B 1 207 ? -7.738 15.898 12.039 1 98.31 207 LEU B CA 1
ATOM 3987 C C . LEU B 1 207 ? -9.023 15.188 11.633 1 98.31 207 LEU B C 1
ATOM 3989 O O . LEU B 1 207 ? -10.125 15.688 11.891 1 98.31 207 LEU B O 1
ATOM 3993 N N . PHE B 1 208 ? -8.883 14.055 10.984 1 98.75 208 PHE B N 1
ATOM 3994 C CA . PHE B 1 208 ? -10.039 13.359 10.438 1 98.75 208 PHE B CA 1
ATOM 3995 C C . PHE B 1 208 ? -10.328 12.086 11.227 1 98.75 208 PHE B C 1
ATOM 3997 O O . PHE B 1 208 ? -9.422 11.484 11.789 1 98.75 208 PHE B O 1
ATOM 4004 N N . GLY B 1 209 ? -11.594 11.648 11.195 1 98.12 209 GLY B N 1
ATOM 4005 C CA . GLY B 1 209 ? -12.055 10.523 11.992 1 98.12 209 GLY B CA 1
ATOM 4006 C C . GLY B 1 209 ? -12.586 10.93 13.352 1 98.12 209 GLY B C 1
ATOM 4007 O O . GLY B 1 209 ? -12.57 10.141 14.297 1 98.12 209 GLY B O 1
ATOM 4008 N N . LEU B 1 210 ? -13 12.164 13.492 1 98.19 210 LEU B N 1
ATOM 4009 C CA . LEU B 1 210 ? -13.469 12.727 14.758 1 98.19 210 LEU B CA 1
ATOM 4010 C C . LEU B 1 210 ? -14.969 12.492 14.922 1 98.19 210 LEU B C 1
ATOM 4012 O O . LEU B 1 210 ? -15.531 12.781 15.984 1 98.19 210 LEU B O 1
ATOM 4016 N N . GLY B 1 211 ? -15.586 11.969 13.953 1 97.62 211 GLY B N 1
ATOM 4017 C CA . GLY B 1 211 ? -17.031 11.844 13.922 1 97.62 211 GLY B CA 1
ATOM 4018 C C . GLY B 1 211 ? -17.688 12.742 12.898 1 97.62 211 GLY B C 1
ATOM 4019 O O . GLY B 1 211 ? -18.906 12.711 12.727 1 97.62 211 GLY B O 1
ATOM 4020 N N . GLU B 1 212 ? -16.891 13.562 12.172 1 98.31 212 GLU B N 1
ATOM 4021 C CA . GLU B 1 212 ? -17.391 14.477 11.156 1 98.31 212 GLU B CA 1
ATOM 4022 C C . GLU B 1 212 ? -17.922 13.711 9.945 1 98.31 212 GLU B C 1
ATOM 4024 O O . GLU B 1 212 ? -17.438 12.617 9.633 1 98.31 212 GLU B O 1
ATOM 4029 N N . THR B 1 213 ? -18.828 14.289 9.203 1 97.81 213 THR B N 1
ATOM 4030 C CA . THR B 1 213 ? -19.391 13.695 8 1 97.81 213 THR B CA 1
ATOM 4031 C C . THR B 1 213 ? -18.5 13.961 6.797 1 97.81 213 THR B C 1
ATOM 4033 O O . THR B 1 213 ? -17.641 14.844 6.84 1 97.81 213 THR B O 1
ATOM 4036 N N . PRO B 1 214 ? -18.719 13.211 5.727 1 97.69 214 PRO B N 1
ATOM 4037 C CA . PRO B 1 214 ? -17.969 13.492 4.5 1 97.69 214 PRO B CA 1
ATOM 4038 C C . PRO B 1 214 ? -18.141 14.93 4.008 1 97.69 214 PRO B C 1
ATOM 4040 O O . PRO B 1 214 ? -17.188 15.547 3.529 1 97.69 214 PRO B O 1
ATOM 4043 N N . GLU B 1 215 ? -19.312 15.453 4.148 1 97.75 215 GLU B N 1
ATOM 4044 C CA . GLU B 1 215 ? -19.578 16.828 3.725 1 97.75 215 GLU B CA 1
ATOM 4045 C C . GLU B 1 215 ? -18.75 17.828 4.543 1 97.75 215 GLU B C 1
ATOM 4047 O O . GLU B 1 215 ? -18.312 18.859 4.023 1 97.75 215 GLU B O 1
ATOM 4052 N N . GLN B 1 216 ? -18.594 17.516 5.773 1 98.75 216 GLN B N 1
ATOM 4053 C CA . GLN B 1 216 ? -17.812 18.391 6.652 1 98.75 216 GLN B CA 1
ATOM 4054 C C . GLN B 1 216 ? -16.328 18.328 6.332 1 98.75 216 GLN B C 1
ATOM 4056 O O . GLN B 1 216 ? -15.609 19.312 6.496 1 98.75 216 GLN B O 1
ATOM 4061 N N . ARG B 1 217 ? -15.867 17.203 5.848 1 98.81 217 ARG B N 1
ATOM 4062 C CA . ARG B 1 217 ? -14.5 17.094 5.348 1 98.81 217 ARG B CA 1
ATOM 4063 C C . ARG B 1 217 ? -14.289 18 4.148 1 98.81 217 ARG B C 1
ATOM 4065 O O . ARG B 1 217 ? -13.25 18.672 4.047 1 98.81 217 ARG B O 1
ATOM 4072 N N . LEU B 1 218 ? -15.273 18 3.246 1 98.81 218 LEU B N 1
ATOM 4073 C CA . LEU B 1 218 ? -15.227 18.891 2.094 1 98.81 218 LEU B CA 1
ATOM 4074 C C . LEU B 1 218 ? -15.305 20.359 2.533 1 98.81 218 LEU B C 1
ATOM 4076 O O . LEU B 1 218 ? -14.578 21.203 2.01 1 98.81 218 LEU B O 1
ATOM 4080 N N . GLU B 1 219 ? -16.156 20.625 3.533 1 98.81 219 GLU B N 1
ATOM 4081 C CA . GLU B 1 219 ? -16.312 21.984 4.066 1 98.81 219 GLU B CA 1
ATOM 4082 C C . GLU B 1 219 ? -14.977 22.531 4.555 1 98.81 219 GLU B C 1
ATOM 4084 O O . GLU B 1 219 ? -14.609 23.656 4.23 1 98.81 219 GLU B O 1
ATOM 4089 N N . LEU B 1 220 ? -14.25 21.75 5.285 1 98.88 220 LEU B N 1
ATOM 4090 C CA . LEU B 1 220 ? -12.93 22.172 5.754 1 98.88 220 LEU B CA 1
ATOM 4091 C C . LEU B 1 220 ? -12.008 22.453 4.578 1 98.88 220 LEU B C 1
ATOM 4093 O O . LEU B 1 220 ? -11.32 23.484 4.559 1 98.88 220 LEU B O 1
ATOM 4097 N N . GLY B 1 221 ? -12.008 21.547 3.615 1 98.81 221 GLY B N 1
ATOM 4098 C CA . GLY B 1 221 ? -11.156 21.734 2.451 1 98.81 221 GLY B CA 1
ATOM 4099 C C . GLY B 1 221 ? -11.43 23.031 1.717 1 98.81 221 GLY B C 1
ATOM 4100 O O . GLY B 1 221 ? -10.5 23.734 1.308 1 98.81 221 GLY B O 1
ATOM 4101 N N . LEU B 1 222 ? -12.68 23.328 1.563 1 98.75 222 LEU B N 1
ATOM 4102 C CA . LEU B 1 222 ? -13.062 24.562 0.881 1 98.75 222 LEU B CA 1
ATOM 4103 C C . LEU B 1 222 ? -12.625 25.781 1.681 1 98.75 222 LEU B C 1
ATOM 4105 O O . LEU B 1 222 ? -12.18 26.781 1.106 1 98.75 222 LEU B O 1
ATOM 4109 N N . THR B 1 223 ? -12.703 25.703 2.988 1 98.81 223 THR B N 1
ATOM 4110 C CA . THR B 1 223 ? -12.25 26.781 3.854 1 98.81 223 THR B CA 1
ATOM 4111 C C . THR B 1 223 ? -10.75 27 3.705 1 98.81 223 THR B C 1
ATOM 4113 O O . THR B 1 223 ? -10.297 28.141 3.564 1 98.81 223 THR B O 1
ATOM 4116 N N . LEU B 1 224 ? -10.008 25.922 3.715 1 98.81 224 LEU B N 1
ATOM 4117 C CA . LEU B 1 224 ? -8.562 26 3.576 1 98.81 224 LEU B CA 1
ATOM 4118 C C . LEU B 1 224 ? -8.18 26.609 2.232 1 98.81 224 LEU B C 1
ATOM 4120 O O . LEU B 1 224 ? -7.25 27.422 2.152 1 98.81 224 LEU B O 1
ATOM 4124 N N . ARG B 1 225 ? -8.867 26.172 1.174 1 98.38 225 ARG B N 1
ATOM 4125 C CA . ARG B 1 225 ? -8.625 26.734 -0.153 1 98.38 225 ARG B CA 1
ATOM 4126 C C . ARG B 1 225 ? -8.875 28.234 -0.167 1 98.38 225 ARG B C 1
ATOM 4128 O O . ARG B 1 225 ? -8.086 29 -0.741 1 98.38 225 ARG B O 1
ATOM 4135 N N . GLU B 1 226 ? -9.961 28.656 0.477 1 97.75 226 GLU B N 1
ATOM 4136 C CA . GLU B 1 226 ? -10.312 30.078 0.524 1 97.75 226 GLU B CA 1
ATOM 4137 C C . GLU B 1 226 ? -9.266 30.875 1.287 1 97.75 226 GLU B C 1
ATOM 4139 O O . GLU B 1 226 ? -8.992 32.031 0.946 1 97.75 226 GLU B O 1
ATOM 4144 N N . LEU B 1 227 ? -8.656 30.266 2.287 1 98.19 227 LEU B N 1
ATOM 4145 C CA . LEU B 1 227 ? -7.645 30.922 3.105 1 98.19 227 LEU B CA 1
ATOM 4146 C C . LEU B 1 227 ? -6.301 30.953 2.385 1 98.19 227 LEU B C 1
ATOM 4148 O O . LEU B 1 227 ? -5.344 31.562 2.871 1 98.19 227 LEU B O 1
ATOM 4152 N N . ASP B 1 228 ? -6.242 30.25 1.275 1 97.44 228 ASP B N 1
ATOM 4153 C CA . ASP B 1 228 ? -5.02 30.188 0.475 1 97.44 228 ASP B CA 1
ATOM 4154 C C . ASP B 1 228 ? -3.852 29.656 1.302 1 97.44 228 ASP B C 1
ATOM 4156 O O . ASP B 1 228 ? -2.797 30.281 1.37 1 97.44 228 ASP B O 1
ATOM 4160 N N . ILE B 1 229 ? -4.074 28.562 1.921 1 98 229 ILE B N 1
ATOM 4161 C CA . ILE B 1 229 ? -3.076 27.953 2.795 1 98 229 ILE B CA 1
ATOM 4162 C C . ILE B 1 229 ? -1.901 27.438 1.963 1 98 229 ILE B C 1
ATOM 4164 O O . ILE B 1 229 ? -2.07 27.062 0.799 1 98 229 ILE B O 1
ATOM 4168 N N . ASP B 1 230 ? -0.72 27.406 2.582 1 97.38 230 ASP B N 1
ATOM 4169 C CA . ASP B 1 230 ? 0.49 27.016 1.868 1 97.38 230 ASP B CA 1
ATOM 4170 C C . ASP B 1 230 ? 0.712 25.5 1.955 1 97.38 230 ASP B C 1
ATOM 4172 O O . ASP B 1 230 ? 1.207 24.891 1.008 1 97.38 230 ASP B O 1
ATOM 4176 N N . SER B 1 231 ? 0.421 24.953 3.053 1 97.75 231 SER B N 1
ATOM 4177 C CA . SER B 1 231 ? 0.586 23.516 3.316 1 97.75 231 SER B CA 1
ATOM 4178 C C . SER B 1 231 ? -0.562 22.984 4.16 1 97.75 231 SER B C 1
ATOM 4180 O O . SER B 1 231 ? -1.052 23.656 5.062 1 97.75 231 SER B O 1
ATOM 4182 N N . VAL B 1 232 ? -0.968 21.797 3.795 1 98.75 232 VAL B N 1
ATOM 4183 C CA . VAL B 1 232 ? -2.1 21.188 4.484 1 98.75 232 VAL B CA 1
ATOM 4184 C C . VAL B 1 232 ? -1.655 19.906 5.168 1 98.75 232 VAL B C 1
ATOM 4186 O O . VAL B 1 232 ? -1.437 18.891 4.508 1 98.75 232 VAL B O 1
ATOM 4189 N N . PRO B 1 233 ? -1.507 19.922 6.465 1 98.62 233 PRO B N 1
ATOM 4190 C CA . PRO B 1 233 ? -1.309 18.672 7.195 1 98.62 233 PRO B CA 1
ATOM 4191 C C . PRO B 1 233 ? -2.598 17.859 7.348 1 98.62 233 PRO B C 1
ATOM 4193 O O . PRO B 1 233 ? -3.635 18.422 7.719 1 98.62 233 PRO B O 1
ATOM 4196 N N . ILE B 1 234 ? -2.555 16.656 7.016 1 98.81 234 ILE B N 1
ATOM 4197 C CA . ILE B 1 234 ? -3.674 15.734 7.203 1 98.81 234 ILE B CA 1
ATOM 4198 C C . ILE B 1 234 ? -3.342 14.734 8.305 1 98.81 234 ILE B C 1
ATOM 4200 O O . ILE B 1 234 ? -2.434 13.914 8.156 1 98.81 234 ILE B O 1
ATOM 4204 N N . ASN B 1 235 ? -4.062 14.852 9.398 1 98.25 235 ASN B N 1
ATOM 4205 C CA . ASN B 1 235 ? -3.951 13.922 10.523 1 98.25 235 ASN B CA 1
ATOM 4206 C C . ASN B 1 235 ? -5.172 13.008 10.617 1 98.25 235 ASN B C 1
ATOM 4208 O O . ASN B 1 235 ? -6.262 13.375 10.172 1 98.25 235 ASN B O 1
ATOM 4212 N N . PHE B 1 236 ? -4.918 11.883 11.164 1 98.38 236 PHE B N 1
ATOM 4213 C CA . PHE B 1 236 ? -6 10.961 11.469 1 98.38 236 PHE B CA 1
ATOM 4214 C C . PHE B 1 236 ? -6.066 10.68 12.961 1 98.38 236 PHE B C 1
ATOM 4216 O O . PHE B 1 236 ? -5.035 10.562 13.625 1 98.38 236 PHE B O 1
ATOM 4223 N N . LEU B 1 237 ? -7.254 10.492 13.414 1 97.69 237 LEU B N 1
ATOM 4224 C CA . LEU B 1 237 ? -7.449 10.281 14.844 1 97.69 237 LEU B CA 1
ATOM 4225 C C . LEU B 1 237 ? -6.746 9.016 15.312 1 97.69 237 LEU B C 1
ATOM 4227 O O . LEU B 1 237 ? -6.93 7.945 14.734 1 97.69 237 LEU B O 1
ATOM 4231 N N . ASN B 1 238 ? -5.93 9.148 16.234 1 94.94 238 ASN B N 1
ATOM 4232 C CA . ASN B 1 238 ? -5.434 8.078 17.078 1 94.94 238 ASN B CA 1
ATOM 4233 C C . ASN B 1 238 ? -6.07 8.125 18.469 1 94.94 238 ASN B C 1
ATOM 4235 O O . ASN B 1 238 ? -5.688 8.953 19.312 1 94.94 238 ASN B O 1
ATOM 4239 N N . PRO B 1 239 ? -7.023 7.289 18.688 1 95.5 239 PRO B N 1
ATOM 4240 C CA . PRO B 1 239 ? -7.699 7.367 19.984 1 95.5 239 PRO B CA 1
ATOM 4241 C C . PRO B 1 239 ? -6.742 7.211 21.156 1 95.5 239 PRO B C 1
ATOM 4243 O O . PRO B 1 239 ? -5.879 6.328 21.141 1 95.5 239 PRO B O 1
ATOM 4246 N N . VAL B 1 240 ? -6.891 8.102 22.078 1 95 240 VAL B N 1
ATOM 4247 C CA . VAL B 1 240 ? -6.039 8.086 23.266 1 95 240 VAL B CA 1
ATOM 4248 C C . VAL B 1 240 ? -6.887 7.828 24.516 1 95 240 VAL B C 1
ATOM 4250 O O . VAL B 1 240 ? -7.883 8.516 24.75 1 95 240 VAL B O 1
ATOM 4253 N N . ALA B 1 241 ? -6.449 6.848 25.266 1 95.81 241 ALA B N 1
ATOM 4254 C CA . ALA B 1 241 ? -7.16 6.523 26.5 1 95.81 241 ALA B CA 1
ATOM 4255 C C . ALA B 1 241 ? -7.27 7.746 27.406 1 95.81 241 ALA B C 1
ATOM 4257 O O . ALA B 1 241 ? -6.305 8.5 27.562 1 95.81 241 ALA B O 1
ATOM 4258 N N . GLY B 1 242 ? -8.438 7.93 27.969 1 96.94 242 GLY B N 1
ATOM 4259 C CA . GLY B 1 242 ? -8.656 9.039 28.891 1 96.94 242 GLY B CA 1
ATOM 4260 C C . GLY B 1 242 ? -9.297 10.242 28.219 1 96.94 242 GLY B C 1
ATOM 4261 O O . GLY B 1 242 ? -9.789 11.148 28.906 1 96.94 242 GLY B O 1
ATOM 4262 N N . THR B 1 243 ? -9.25 10.312 26.938 1 97.44 243 THR B N 1
ATOM 4263 C CA . THR B 1 243 ? -9.922 11.398 26.219 1 97.44 243 THR B CA 1
ATOM 4264 C C . THR B 1 243 ? -11.367 11.023 25.906 1 97.44 243 THR B C 1
ATOM 4266 O O . THR B 1 243 ? -11.727 9.844 25.922 1 97.44 243 THR B O 1
ATOM 4269 N N . PRO B 1 244 ? -12.172 11.969 25.594 1 97.94 244 PRO B N 1
ATOM 4270 C CA . PRO B 1 244 ? -13.562 11.688 25.234 1 97.94 244 PRO B CA 1
ATOM 4271 C C . PRO B 1 244 ? -13.688 10.836 23.984 1 97.94 244 PRO B C 1
ATOM 4273 O O . PRO B 1 244 ? -14.711 10.18 23.766 1 97.94 244 PRO B O 1
ATOM 4276 N N . LEU B 1 245 ? -12.695 10.789 23.141 1 97.94 245 LEU B N 1
ATOM 4277 C CA . LEU B 1 245 ? -12.773 10.047 21.891 1 97.94 245 LEU B CA 1
ATOM 4278 C C . LEU B 1 245 ? -11.945 8.766 21.969 1 97.94 245 LEU B C 1
ATOM 4280 O O . LEU B 1 245 ? -11.539 8.211 20.953 1 97.94 245 LEU B O 1
ATOM 4284 N N . ALA B 1 246 ? -11.734 8.281 23.156 1 96.94 246 ALA B N 1
ATOM 4285 C CA . ALA B 1 246 ? -10.898 7.109 23.406 1 96.94 246 ALA B CA 1
ATOM 4286 C C . ALA B 1 246 ? -11.453 5.875 22.703 1 96.94 246 ALA B C 1
ATOM 4288 O O . ALA B 1 246 ? -10.695 4.988 22.297 1 96.94 246 ALA B O 1
ATOM 4289 N N . ASP B 1 247 ? -12.742 5.832 22.469 1 96.5 247 ASP B N 1
ATOM 4290 C CA . ASP B 1 247 ? -13.367 4.621 21.938 1 96.5 247 ASP B CA 1
ATOM 4291 C C . ASP B 1 247 ? -13.828 4.824 20.5 1 96.5 247 ASP B C 1
ATOM 4293 O O . ASP B 1 247 ? -14.586 4.016 19.953 1 96.5 247 ASP B O 1
ATOM 4297 N N . ALA B 1 248 ? -13.391 5.926 19.922 1 96.38 248 ALA B N 1
ATOM 4298 C CA . ALA B 1 248 ? -13.75 6.172 18.531 1 96.38 248 ALA B CA 1
ATOM 4299 C C . ALA B 1 248 ? -13.148 5.121 17.609 1 96.38 248 ALA B C 1
ATOM 4301 O O . ALA B 1 248 ? -12.008 4.684 17.812 1 96.38 248 ALA B O 1
ATOM 4302 N N . THR B 1 249 ? -13.93 4.656 16.641 1 94.69 249 THR B N 1
ATOM 4303 C CA . THR B 1 249 ? -13.422 3.73 15.633 1 94.69 249 THR B CA 1
ATOM 4304 C C . THR B 1 249 ? -12.594 4.465 14.586 1 94.69 249 THR B C 1
ATOM 4306 O O . THR B 1 249 ? -13.062 5.441 13.992 1 94.69 249 THR B O 1
ATOM 4309 N N . PRO B 1 250 ? -11.398 4.047 14.375 1 95.06 250 PRO B N 1
ATOM 4310 C CA . PRO B 1 250 ? -10.578 4.684 13.344 1 95.06 250 PRO B CA 1
ATOM 4311 C C . PRO B 1 250 ? -11.211 4.609 11.953 1 95.06 250 PRO B C 1
ATOM 4313 O O . PRO B 1 250 ? -11.984 3.689 11.672 1 95.06 250 PRO B O 1
ATOM 4316 N N . LEU B 1 251 ? -10.852 5.578 11.164 1 97.56 251 LEU B N 1
ATOM 4317 C CA . LEU B 1 251 ? -11.289 5.559 9.773 1 97.56 251 LEU B CA 1
ATOM 4318 C C . LEU B 1 251 ? -10.773 4.32 9.055 1 97.56 251 LEU B C 1
ATOM 4320 O O . LEU B 1 251 ? -9.672 3.842 9.352 1 97.56 251 LEU B O 1
ATOM 4324 N N . GLU B 1 252 ? -11.578 3.861 8.117 1 97.12 252 GLU B N 1
ATOM 4325 C CA . GLU B 1 252 ? -11.07 2.842 7.207 1 97.12 252 GLU B CA 1
ATOM 4326 C C . GLU B 1 252 ? -9.984 3.408 6.293 1 97.12 252 GLU B C 1
ATOM 4328 O O . GLU B 1 252 ? -10.07 4.559 5.863 1 97.12 252 GLU B O 1
ATOM 4333 N N . PRO B 1 253 ? -9.039 2.596 5.965 1 98.38 253 PRO B N 1
ATOM 4334 C CA . PRO B 1 253 ? -7.93 3.082 5.145 1 98.38 253 PRO B CA 1
ATOM 4335 C C . PRO B 1 253 ? -8.391 3.727 3.842 1 98.38 253 PRO B C 1
ATOM 4337 O O . PRO B 1 253 ? -7.906 4.797 3.469 1 98.38 253 PRO B O 1
ATOM 4340 N N . MET B 1 254 ? -9.344 3.164 3.186 1 98.19 254 MET B N 1
ATOM 4341 C CA . MET B 1 254 ? -9.812 3.699 1.91 1 98.19 254 MET B CA 1
ATOM 4342 C C . MET B 1 254 ? -10.453 5.066 2.096 1 98.19 254 MET B C 1
ATOM 4344 O O . MET B 1 254 ? -10.352 5.93 1.223 1 98.19 254 MET B O 1
ATOM 4348 N N . GLU B 1 255 ? -11.078 5.238 3.217 1 98 255 GLU B N 1
ATOM 4349 C CA . GLU B 1 255 ? -11.664 6.539 3.518 1 98 255 GLU B CA 1
ATOM 4350 C C . GLU B 1 255 ? -10.578 7.59 3.746 1 98 255 GLU B C 1
ATOM 4352 O O . GLU B 1 255 ? -10.711 8.727 3.289 1 98 255 GLU B O 1
ATOM 4357 N N . ALA B 1 256 ? -9.578 7.219 4.477 1 98.62 256 ALA B N 1
ATOM 4358 C CA . ALA B 1 256 ? -8.453 8.117 4.719 1 98.62 256 ALA B CA 1
ATOM 4359 C C . ALA B 1 256 ? -7.785 8.523 3.41 1 98.62 256 ALA B C 1
ATOM 4361 O O . ALA B 1 256 ? -7.477 9.703 3.203 1 98.62 256 ALA B O 1
ATOM 4362 N N . LEU B 1 257 ? -7.59 7.559 2.547 1 98.75 257 LEU B N 1
ATOM 4363 C CA . LEU B 1 257 ? -6.957 7.828 1.259 1 98.75 257 LEU B CA 1
ATOM 4364 C C . LEU B 1 257 ? -7.824 8.75 0.408 1 98.75 257 LEU B C 1
ATOM 4366 O O . LEU B 1 257 ? -7.309 9.617 -0.296 1 98.75 257 LEU B O 1
ATOM 4370 N N . LYS B 1 258 ? -9.102 8.523 0.492 1 98.44 258 LYS B N 1
ATOM 4371 C CA . LYS B 1 258 ? -10.062 9.375 -0.222 1 98.44 258 LYS B CA 1
ATOM 4372 C C . LYS B 1 258 ? -9.961 10.82 0.236 1 98.44 258 LYS B C 1
ATOM 4374 O O . LYS B 1 258 ? -10.055 11.742 -0.577 1 98.44 258 LYS B O 1
ATOM 4379 N N . ILE B 1 259 ? -9.758 11.055 1.468 1 98.81 259 ILE B N 1
ATOM 4380 C CA . ILE B 1 259 ? -9.609 12.391 2.025 1 98.81 259 ILE B CA 1
ATOM 4381 C C . ILE B 1 259 ? -8.344 13.047 1.468 1 98.81 259 ILE B C 1
ATOM 4383 O O . ILE B 1 259 ? -8.383 14.195 1.017 1 98.81 259 ILE B O 1
ATOM 4387 N N . ILE B 1 260 ? -7.242 12.336 1.477 1 98.88 260 ILE B N 1
ATOM 4388 C CA . ILE B 1 260 ? -5.996 12.852 0.932 1 98.88 260 ILE B CA 1
ATOM 4389 C C . ILE B 1 260 ? -6.195 13.258 -0.528 1 98.88 260 ILE B C 1
ATOM 4391 O O . ILE B 1 260 ? -5.801 14.352 -0.937 1 98.88 260 ILE B O 1
ATOM 4395 N N . ALA B 1 261 ? -6.863 12.375 -1.269 1 98.88 261 ALA B N 1
ATOM 4396 C CA . ALA B 1 261 ? -7.09 12.633 -2.688 1 98.88 261 ALA B CA 1
ATOM 4397 C C . ALA B 1 261 ? -7.953 13.875 -2.887 1 98.88 261 ALA B C 1
ATOM 4399 O O . ALA B 1 261 ? -7.652 14.719 -3.732 1 98.88 261 ALA B O 1
ATOM 4400 N N . LEU B 1 262 ? -9.016 13.969 -2.115 1 98.88 262 LEU B N 1
ATOM 4401 C CA . LEU B 1 262 ? -9.898 15.125 -2.205 1 98.88 262 LEU B CA 1
ATOM 4402 C C . LEU B 1 262 ? -9.117 16.422 -2.041 1 98.88 262 LEU B C 1
ATOM 4404 O O . LEU B 1 262 ? -9.289 17.359 -2.822 1 98.88 262 LEU B O 1
ATOM 4408 N N . TYR B 1 263 ? -8.258 16.453 -1.088 1 98.94 263 TYR B N 1
ATOM 4409 C CA . TYR B 1 263 ? -7.535 17.688 -0.788 1 98.94 263 TYR B CA 1
ATOM 4410 C C . TYR B 1 263 ? -6.516 17.984 -1.875 1 98.94 263 TYR B C 1
ATOM 4412 O O . TYR B 1 263 ? -6.234 19.156 -2.156 1 98.94 263 TYR B O 1
ATOM 4420 N N . ARG B 1 264 ? -5.953 16.969 -2.51 1 98.94 264 ARG B N 1
ATOM 4421 C CA . ARG B 1 264 ? -5.094 17.203 -3.666 1 98.94 264 ARG B CA 1
ATOM 4422 C C . ARG B 1 264 ? -5.883 17.812 -4.82 1 98.94 264 ARG B C 1
ATOM 4424 O O . ARG B 1 264 ? -5.414 18.75 -5.473 1 98.94 264 ARG B O 1
ATOM 4431 N N . TYR B 1 265 ? -7.094 17.281 -5.051 1 98.88 265 TYR B N 1
ATOM 4432 C CA . TYR B 1 265 ? -7.93 17.828 -6.109 1 98.88 265 TYR B CA 1
ATOM 4433 C C . TYR B 1 265 ? -8.32 19.266 -5.797 1 98.88 265 TYR B C 1
ATOM 4435 O O . TYR B 1 265 ? -8.391 20.109 -6.699 1 98.88 265 TYR B O 1
ATOM 4443 N N . LEU B 1 266 ? -8.57 19.578 -4.523 1 98.81 266 LEU B N 1
ATOM 4444 C CA . LEU B 1 266 ? -9.016 20.906 -4.109 1 98.81 266 LEU B CA 1
ATOM 4445 C C . LEU B 1 266 ? -7.883 21.906 -4.219 1 98.81 266 LEU B C 1
ATOM 4447 O O . LEU B 1 266 ? -8.109 23.062 -4.598 1 98.81 266 LEU B O 1
ATOM 4451 N N . MET B 1 267 ? -6.688 21.5 -3.85 1 98.69 267 MET B N 1
ATOM 4452 C CA . MET B 1 267 ? -5.512 22.375 -3.779 1 98.69 267 MET B CA 1
ATOM 4453 C C . MET B 1 267 ? -4.309 21.703 -4.434 1 98.69 267 MET B C 1
ATOM 4455 O O . MET B 1 267 ? -3.359 21.312 -3.746 1 98.69 267 MET B O 1
ATOM 4459 N N . PRO B 1 268 ? -4.328 21.594 -5.73 1 98.56 268 PRO B N 1
ATOM 4460 C CA . PRO B 1 268 ? -3.375 20.766 -6.465 1 98.56 268 PRO B CA 1
ATOM 4461 C C . PRO B 1 268 ? -1.936 21.25 -6.328 1 98.56 268 PRO B C 1
ATOM 4463 O O . PRO B 1 268 ? -0.996 20.453 -6.43 1 98.56 268 PRO B O 1
ATOM 4466 N N . ASP B 1 269 ? -1.707 22.484 -6.047 1 97.81 269 ASP B N 1
ATOM 4467 C CA . ASP B 1 269 ? -0.365 23.062 -6.059 1 97.81 269 ASP B CA 1
ATOM 4468 C C . ASP B 1 269 ? 0.139 23.312 -4.641 1 97.81 269 ASP B C 1
ATOM 4470 O O . ASP B 1 269 ? 1.149 24 -4.445 1 97.81 269 ASP B O 1
ATOM 4474 N N . ARG B 1 270 ? -0.596 22.828 -3.654 1 98.06 270 ARG B N 1
ATOM 4475 C CA . ARG B 1 270 ? -0.18 23 -2.266 1 98.06 270 ARG B CA 1
ATOM 4476 C C . ARG B 1 270 ? 0.52 21.75 -1.742 1 98.06 270 ARG B C 1
ATOM 4478 O O . ARG B 1 270 ? 0.349 20.656 -2.293 1 98.06 270 ARG B O 1
ATOM 4485 N N . HIS B 1 271 ? 1.319 21.984 -0.715 1 97 271 HIS B N 1
ATOM 4486 C CA . HIS B 1 271 ? 1.939 20.828 -0.052 1 97 271 HIS B CA 1
ATOM 4487 C C . HIS B 1 271 ? 0.947 20.125 0.863 1 97 271 HIS B C 1
ATOM 4489 O O . HIS B 1 271 ? 0.321 20.75 1.717 1 97 271 HIS B O 1
ATOM 4495 N N . ILE B 1 272 ? 0.74 18.891 0.626 1 98.56 272 ILE B N 1
ATOM 4496 C CA . ILE B 1 272 ? -0.116 18.062 1.468 1 98.56 272 ILE B CA 1
ATOM 4497 C C . ILE B 1 272 ? 0.736 17.062 2.236 1 98.56 272 ILE B C 1
ATOM 4499 O O . ILE B 1 272 ? 1.402 16.203 1.633 1 98.56 272 ILE B O 1
ATOM 4503 N N . THR B 1 273 ? 0.753 17.125 3.551 1 98.19 273 THR B N 1
ATOM 4504 C CA . THR B 1 273 ? 1.6 16.297 4.406 1 98.19 273 THR B CA 1
ATOM 4505 C C . THR B 1 273 ? 0.752 15.398 5.305 1 98.19 273 THR B C 1
ATOM 4507 O O . THR B 1 273 ? -0.07 15.891 6.082 1 98.19 273 THR B O 1
ATOM 4510 N N . VAL B 1 274 ? 0.948 14.109 5.141 1 98.5 274 VAL B N 1
ATOM 4511 C CA . VAL B 1 274 ? 0.251 13.18 6.023 1 98.5 274 VAL B CA 1
ATOM 4512 C C . VAL B 1 274 ? 1.029 13.031 7.332 1 98.5 274 VAL B C 1
ATOM 4514 O O . VAL B 1 274 ? 2.238 12.789 7.316 1 98.5 274 VAL B O 1
ATOM 4517 N N . CYS B 1 275 ? 0.319 13.133 8.477 1 97.06 275 CYS B N 1
ATOM 4518 C CA . CYS B 1 275 ? 0.99 13.297 9.766 1 97.06 275 CYS B CA 1
ATOM 4519 C C . CYS B 1 275 ? 0.49 12.266 10.766 1 97.06 275 CYS B C 1
ATOM 4521 O O . CYS B 1 275 ? 0.605 11.062 10.539 1 97.06 275 CYS B O 1
ATOM 4523 N N . GLY B 1 276 ? 0.006 12.742 11.844 1 94.94 276 GLY B N 1
ATOM 4524 C CA . GLY B 1 276 ? -0.348 11.883 12.961 1 94.94 276 GLY B CA 1
ATOM 4525 C C . GLY B 1 276 ? -1.466 10.914 12.633 1 94.94 276 GLY B C 1
ATOM 4526 O O . GLY B 1 276 ? -2.389 11.25 11.891 1 94.94 276 GLY B O 1
ATOM 4527 N N . GLY B 1 277 ? -1.411 9.703 13.234 1 95.88 277 GLY B N 1
ATOM 4528 C CA . GLY B 1 277 ? -2.473 8.719 13.086 1 95.88 277 GLY B CA 1
ATOM 4529 C C . GLY B 1 277 ? -2.354 7.895 11.82 1 95.88 277 GLY B C 1
ATOM 4530 O O . GLY B 1 277 ? -3.146 6.977 11.594 1 95.88 277 GLY B O 1
ATOM 4531 N N . ARG B 1 278 ? -1.368 8.18 11 1 95.25 278 ARG B N 1
ATOM 4532 C CA . ARG B 1 278 ? -1.167 7.512 9.719 1 95.25 278 ARG B CA 1
ATOM 4533 C C . ARG B 1 278 ? -0.992 6.008 9.898 1 95.25 278 ARG B C 1
ATOM 4535 O O . ARG B 1 278 ? -1.598 5.215 9.18 1 95.25 278 ARG B O 1
ATOM 4542 N N . GLY B 1 279 ? -0.175 5.594 10.93 1 94.12 279 GLY B N 1
ATOM 4543 C CA . GLY B 1 279 ? 0.081 4.184 11.172 1 94.12 279 GLY B CA 1
ATOM 4544 C C . GLY B 1 279 ? -1.153 3.42 11.609 1 94.12 279 GLY B C 1
ATOM 4545 O O . GLY B 1 279 ? -1.442 2.342 11.086 1 94.12 279 GLY B O 1
ATOM 4546 N N . VAL B 1 280 ? -1.913 4.008 12.484 1 94.06 280 VAL B N 1
ATOM 4547 C CA . VAL B 1 280 ? -3.082 3.363 13.078 1 94.06 280 VAL B CA 1
ATOM 4548 C C . VAL B 1 280 ? -4.199 3.273 12.039 1 94.06 280 VAL B C 1
ATOM 4550 O O . VAL B 1 280 ? -4.875 2.246 11.938 1 94.06 280 VAL B O 1
ATOM 4553 N N . THR B 1 281 ? -4.332 4.254 11.305 1 97.06 281 THR B N 1
ATOM 4554 C CA . THR B 1 281 ? -5.465 4.352 10.391 1 97.06 281 THR B CA 1
ATOM 4555 C C . THR B 1 281 ? -5.184 3.596 9.094 1 97.06 281 THR B C 1
ATOM 4557 O O . THR B 1 281 ? -6.047 2.873 8.586 1 97.06 281 THR B O 1
ATOM 4560 N N . LEU B 1 282 ? -3.982 3.693 8.602 1 97.94 282 LEU B N 1
ATOM 4561 C CA . LEU B 1 282 ? -3.715 3.182 7.262 1 97.94 282 LEU B CA 1
ATOM 4562 C C . LEU B 1 282 ? -3.115 1.781 7.324 1 97.94 282 LEU B C 1
ATOM 4564 O O . LEU B 1 282 ? -3.264 0.996 6.387 1 97.94 282 LEU B O 1
ATOM 4568 N N . GLY B 1 283 ? -2.391 1.461 8.383 1 96.06 283 GLY B N 1
ATOM 4569 C CA . GLY B 1 283 ? -1.794 0.139 8.492 1 96.06 283 GLY B CA 1
ATOM 4570 C C . GLY B 1 283 ? -0.99 -0.251 7.262 1 96.06 283 GLY B C 1
ATOM 4571 O O . GLY B 1 283 ? -0.069 0.465 6.863 1 96.06 283 GLY B O 1
ATOM 4572 N N . ASP B 1 284 ? -1.431 -1.271 6.574 1 97.38 284 ASP B N 1
ATOM 4573 C CA . ASP B 1 284 ? -0.773 -1.803 5.383 1 97.38 284 ASP B CA 1
ATOM 4574 C C . ASP B 1 284 ? -0.889 -0.831 4.211 1 97.38 284 ASP B C 1
ATOM 4576 O O . ASP B 1 284 ? -0.254 -1.024 3.174 1 97.38 284 ASP B O 1
ATOM 4580 N N . PHE B 1 285 ? -1.588 0.247 4.398 1 98.56 285 PHE B N 1
ATOM 4581 C CA . PHE B 1 285 ? -1.891 1.119 3.268 1 98.56 285 PHE B CA 1
ATOM 4582 C C . PHE B 1 285 ? -1.173 2.455 3.408 1 98.56 285 PHE B C 1
ATOM 4584 O O . PHE B 1 285 ? -1.492 3.414 2.701 1 98.56 285 PHE B O 1
ATOM 4591 N N . GLN B 1 286 ? -0.165 2.488 4.23 1 98.19 286 GLN B N 1
ATOM 4592 C CA . GLN B 1 286 ? 0.571 3.732 4.434 1 98.19 286 GLN B CA 1
ATOM 4593 C C . GLN B 1 286 ? 1.25 4.188 3.145 1 98.19 286 GLN B C 1
ATOM 4595 O O . GLN B 1 286 ? 1.277 5.379 2.838 1 98.19 286 GLN B O 1
ATOM 4600 N N . SER B 1 287 ? 1.711 3.238 2.359 1 98.5 287 SER B N 1
ATOM 4601 C CA . SER B 1 287 ? 2.465 3.578 1.157 1 98.5 287 SER B CA 1
ATOM 4602 C C . SER B 1 287 ? 1.559 4.18 0.089 1 98.5 287 SER B C 1
ATOM 4604 O O . SER B 1 287 ? 2.041 4.754 -0.89 1 98.5 287 SER B O 1
ATOM 4606 N N . TRP B 1 288 ? 0.281 4.133 0.277 1 98.75 288 TRP B N 1
ATOM 4607 C CA . TRP B 1 288 ? -0.676 4.605 -0.717 1 98.75 288 TRP B CA 1
ATOM 4608 C C . TRP B 1 288 ? -0.787 6.129 -0.684 1 98.75 288 TRP B C 1
ATOM 4610 O O . TRP B 1 288 ? -1.347 6.734 -1.599 1 98.75 288 TRP B O 1
ATOM 4620 N N . ILE B 1 289 ? -0.251 6.746 0.336 1 98.81 289 ILE B N 1
ATOM 4621 C CA . ILE B 1 289 ? -0.524 8.164 0.554 1 98.81 289 ILE B CA 1
ATOM 4622 C C . ILE B 1 289 ? 0.06 8.984 -0.594 1 98.81 289 ILE B C 1
ATOM 4624 O O . ILE B 1 289 ? -0.483 10.031 -0.957 1 98.81 289 ILE B O 1
ATOM 4628 N N . PHE B 1 290 ? 1.098 8.516 -1.253 1 98.25 290 PHE B N 1
ATOM 4629 C CA . PHE B 1 290 ? 1.722 9.25 -2.342 1 98.25 290 PHE B CA 1
ATOM 4630 C C . PHE B 1 290 ? 0.865 9.188 -3.602 1 98.25 290 PHE B C 1
ATOM 4632 O O . PHE B 1 290 ? 0.73 10.188 -4.316 1 98.25 290 PHE B O 1
ATOM 4639 N N . GLN B 1 291 ? 0.337 8.031 -3.811 1 98.38 291 GLN B N 1
ATOM 4640 C CA . GLN B 1 291 ? -0.595 7.93 -4.93 1 98.38 291 GLN B CA 1
ATOM 4641 C C . GLN B 1 291 ? -1.854 8.75 -4.672 1 98.38 291 GLN B C 1
ATOM 4643 O O . GLN B 1 291 ? -2.428 9.328 -5.602 1 98.38 291 GLN B O 1
ATOM 4648 N N . ALA B 1 292 ? -2.262 8.812 -3.406 1 98.69 292 ALA B N 1
ATOM 4649 C CA . ALA B 1 292 ? -3.455 9.562 -3.033 1 98.69 292 ALA B CA 1
ATOM 4650 C C . ALA B 1 292 ? -3.223 11.062 -3.178 1 98.69 292 ALA B C 1
ATOM 4652 O O . ALA B 1 292 ? -4.172 11.852 -3.143 1 98.69 292 ALA B O 1
ATOM 4653 N N . GLY B 1 293 ? -1.926 11.469 -3.299 1 98.75 293 GLY B N 1
ATOM 4654 C CA . GLY B 1 293 ? -1.69 12.867 -3.627 1 98.75 293 GLY B CA 1
ATOM 4655 C C . GLY B 1 293 ? -0.83 13.586 -2.605 1 98.75 293 GLY B C 1
ATOM 4656 O O . GLY B 1 293 ? -0.559 14.781 -2.742 1 98.75 293 GLY B O 1
ATOM 4657 N N . ALA B 1 294 ? -0.405 12.859 -1.575 1 98.69 294 ALA B N 1
ATOM 4658 C CA . ALA B 1 294 ? 0.449 13.484 -0.571 1 98.69 294 ALA B CA 1
ATOM 4659 C C . ALA B 1 294 ? 1.812 13.844 -1.157 1 98.69 294 ALA B C 1
ATOM 4661 O O . ALA B 1 294 ? 2.389 13.07 -1.923 1 98.69 294 ALA B O 1
ATOM 4662 N N . SER B 1 295 ? 2.318 14.977 -0.849 1 97.88 295 SER B N 1
ATOM 4663 C CA . SER B 1 295 ? 3.641 15.422 -1.277 1 97.88 295 SER B CA 1
ATOM 4664 C C . SER B 1 295 ? 4.598 15.539 -0.094 1 97.88 295 SER B C 1
ATOM 4666 O O . SER B 1 295 ? 5.707 16.062 -0.234 1 97.88 295 SER B O 1
ATOM 4668 N N . GLY B 1 296 ? 4.172 15.094 1.07 1 96.94 296 GLY B N 1
ATOM 4669 C CA . GLY B 1 296 ? 4.973 15.086 2.283 1 96.94 296 GLY B CA 1
ATOM 4670 C C . GLY B 1 296 ? 4.438 14.148 3.346 1 96.94 296 GLY B C 1
ATOM 4671 O O . GLY B 1 296 ? 3.312 13.656 3.236 1 96.94 296 GLY B O 1
ATOM 4672 N N . MET B 1 297 ? 5.281 13.891 4.277 1 96.75 297 MET B N 1
ATOM 4673 C CA . MET B 1 297 ? 4.875 13.086 5.426 1 96.75 297 MET B CA 1
ATOM 4674 C C . MET B 1 297 ? 5.699 13.438 6.66 1 96.75 297 MET B C 1
ATOM 4676 O O . MET B 1 297 ? 6.855 13.844 6.543 1 96.75 297 MET B O 1
ATOM 4680 N N . MET B 1 298 ? 5.062 13.375 7.73 1 96.25 298 MET B N 1
ATOM 4681 C CA . MET B 1 298 ? 5.785 13.516 8.992 1 96.25 298 MET B CA 1
ATOM 4682 C C . MET B 1 298 ? 6.512 12.227 9.352 1 96.25 298 MET B C 1
ATOM 4684 O O . MET B 1 298 ? 5.965 11.133 9.188 1 96.25 298 MET B O 1
ATOM 4688 N N . VAL B 1 299 ? 7.727 12.398 9.758 1 94.25 299 VAL B N 1
ATOM 4689 C CA . VAL B 1 299 ? 8.523 11.234 10.125 1 94.25 299 VAL B CA 1
ATOM 4690 C C . VAL B 1 299 ? 9.047 11.406 11.555 1 94.25 299 VAL B C 1
ATOM 4692 O O . VAL B 1 299 ? 9.055 12.516 12.094 1 94.25 299 VAL B O 1
ATOM 4695 N N . GLY B 1 300 ? 9.477 10.328 12.141 1 89.19 300 GLY B N 1
ATOM 4696 C CA . GLY B 1 300 ? 9.859 10.375 13.539 1 89.19 300 GLY B CA 1
ATOM 4697 C C . GLY B 1 300 ? 8.68 10.312 14.484 1 89.19 300 GLY B C 1
ATOM 4698 O O . GLY B 1 300 ? 7.594 9.867 14.109 1 89.19 300 GLY B O 1
ATOM 4699 N N . ASP B 1 301 ? 8.914 10.734 15.656 1 84.75 301 ASP B N 1
ATOM 4700 C CA . ASP B 1 301 ? 7.859 10.664 16.672 1 84.75 301 ASP B CA 1
ATOM 4701 C C . ASP B 1 301 ? 6.926 11.867 16.562 1 84.75 301 ASP B C 1
ATOM 4703 O O . ASP B 1 301 ? 7.305 12.914 16.031 1 84.75 301 ASP B O 1
ATOM 4707 N N . TYR B 1 302 ? 5.777 11.625 16.969 1 87.19 302 TYR B N 1
ATOM 4708 C CA . TYR B 1 302 ? 4.809 12.711 17.094 1 87.19 302 TYR B CA 1
ATOM 4709 C C . TYR B 1 302 ? 4.895 13.367 18.469 1 87.19 302 TYR B C 1
ATOM 4711 O O . TYR B 1 302 ? 5.949 13.336 19.109 1 87.19 302 TYR B O 1
ATOM 4719 N N . LEU B 1 303 ? 3.902 14.023 18.812 1 82.44 303 LEU B N 1
ATOM 4720 C CA . LEU B 1 303 ? 3.982 14.719 20.094 1 82.44 303 LEU B CA 1
ATOM 4721 C C . LEU B 1 303 ? 3.949 13.727 21.25 1 82.44 303 LEU B C 1
ATOM 4723 O O . LEU B 1 303 ? 4.863 13.703 22.078 1 82.44 303 LEU B O 1
ATOM 4727 N N . THR B 1 304 ? 2.9 12.828 21.234 1 81.31 304 THR B N 1
ATOM 4728 C CA . THR B 1 304 ? 2.711 11.938 22.375 1 81.31 304 THR B CA 1
ATOM 4729 C C . THR B 1 304 ? 2.643 10.484 21.922 1 81.31 304 THR B C 1
ATOM 4731 O O . THR B 1 304 ? 2.412 9.586 22.734 1 81.31 304 THR B O 1
ATOM 4734 N N . THR B 1 305 ? 2.805 10.258 20.688 1 81.19 305 THR B N 1
ATOM 4735 C CA . THR B 1 305 ? 2.775 8.906 20.141 1 81.19 305 THR B CA 1
ATOM 4736 C C . THR B 1 305 ? 4.023 8.641 19.297 1 81.19 305 THR B C 1
ATOM 4738 O O . THR B 1 305 ? 4.613 9.562 18.734 1 81.19 305 THR B O 1
ATOM 4741 N N . ALA B 1 306 ? 4.344 7.418 19.219 1 81.62 306 ALA B N 1
ATOM 4742 C CA . ALA B 1 306 ? 5.527 7.012 18.469 1 81.62 306 ALA B CA 1
ATOM 4743 C C . ALA B 1 306 ? 5.207 6.883 16.984 1 81.62 306 ALA B C 1
ATOM 4745 O O . ALA B 1 306 ? 4.094 6.508 16.609 1 81.62 306 ALA B O 1
ATOM 4746 N N . GLY B 1 307 ? 6.172 7.273 16.234 1 85.56 307 GLY B N 1
ATOM 4747 C CA . GLY B 1 307 ? 6.082 6.996 14.812 1 85.56 307 GLY B CA 1
ATOM 4748 C C . GLY B 1 307 ? 6.863 5.766 14.398 1 85.56 307 GLY B C 1
ATOM 4749 O O . GLY B 1 307 ? 7.188 4.914 15.227 1 85.56 307 GLY B O 1
ATOM 4750 N N . ARG B 1 308 ? 6.996 5.641 13.094 1 89.06 308 ARG B N 1
ATOM 4751 C CA . ARG B 1 308 ? 7.742 4.543 12.484 1 89.06 308 ARG B CA 1
ATOM 4752 C C . ARG B 1 308 ? 9.234 4.84 12.469 1 89.06 308 ARG B C 1
ATOM 4754 O O . ARG B 1 308 ? 9.648 5.988 12.648 1 89.06 308 ARG B O 1
ATOM 4761 N N . GLN B 1 309 ? 10.016 3.723 12.375 1 92.44 309 GLN B N 1
ATOM 4762 C CA . GLN B 1 309 ? 11.445 3.934 12.172 1 92.44 309 GLN B CA 1
ATOM 4763 C C . GLN B 1 309 ? 11.711 4.75 10.914 1 92.44 309 GLN B C 1
ATOM 4765 O O . GLN B 1 309 ? 11.133 4.477 9.859 1 92.44 309 GLN B O 1
ATOM 4770 N N . LEU B 1 310 ? 12.547 5.707 11.07 1 93.5 310 LEU B N 1
ATOM 4771 C CA . LEU B 1 310 ? 12.828 6.625 9.969 1 93.5 310 LEU B CA 1
ATOM 4772 C C . LEU B 1 310 ? 13.297 5.863 8.734 1 93.5 310 LEU B C 1
ATOM 4774 O O . LEU B 1 310 ? 12.875 6.168 7.617 1 93.5 310 LEU B O 1
ATOM 4778 N N . SER B 1 311 ? 14.172 4.871 8.938 1 94.44 311 SER B N 1
ATOM 4779 C CA . SER B 1 311 ? 14.703 4.109 7.812 1 94.44 311 SER B CA 1
ATOM 4780 C C . SER B 1 311 ? 13.594 3.441 7.016 1 94.44 311 SER B C 1
ATOM 4782 O O . SER B 1 311 ? 13.68 3.326 5.789 1 94.44 311 SER B O 1
ATOM 4784 N N . ASP B 1 312 ? 12.562 2.979 7.695 1 95.62 312 ASP B N 1
ATOM 4785 C CA . ASP B 1 312 ? 11.438 2.334 7.035 1 95.62 312 ASP B CA 1
ATOM 4786 C C . ASP B 1 312 ? 10.656 3.332 6.184 1 95.62 312 ASP B C 1
ATOM 4788 O O . ASP B 1 312 ? 10.25 3.018 5.062 1 95.62 312 ASP B O 1
ATOM 4792 N N . ASP B 1 313 ? 10.492 4.512 6.746 1 95.94 313 ASP B N 1
ATOM 4793 C CA . ASP B 1 313 ? 9.781 5.547 6.004 1 95.94 313 ASP B CA 1
ATOM 4794 C C . ASP B 1 313 ? 10.57 5.984 4.773 1 95.94 313 ASP B C 1
ATOM 4796 O O . ASP B 1 313 ? 10 6.199 3.705 1 95.94 313 ASP B O 1
ATOM 4800 N N . LEU B 1 314 ? 11.859 6.137 4.949 1 95.44 314 LEU B N 1
ATOM 4801 C CA . LEU B 1 314 ? 12.695 6.531 3.824 1 95.44 314 LEU B CA 1
ATOM 4802 C C . LEU B 1 314 ? 12.68 5.465 2.734 1 95.44 314 LEU B C 1
ATOM 4804 O O . LEU B 1 314 ? 12.609 5.785 1.546 1 95.44 314 LEU B O 1
ATOM 4808 N N . ARG B 1 315 ? 12.719 4.234 3.129 1 96.44 315 ARG B N 1
ATOM 4809 C CA . ARG B 1 315 ? 12.633 3.137 2.172 1 96.44 315 ARG B CA 1
ATOM 4810 C C . ARG B 1 315 ? 11.289 3.152 1.439 1 96.44 315 ARG B C 1
ATOM 4812 O O . ARG B 1 315 ? 11.234 2.9 0.234 1 96.44 315 ARG B O 1
ATOM 4819 N N . MET B 1 316 ? 10.25 3.41 2.164 1 97.31 316 MET B N 1
ATOM 4820 C CA . MET B 1 316 ? 8.914 3.488 1.576 1 97.31 316 MET B CA 1
ATOM 4821 C C . MET B 1 316 ? 8.867 4.547 0.481 1 97.31 316 MET B C 1
ATOM 4823 O O . MET B 1 316 ? 8.305 4.312 -0.591 1 97.31 316 MET B O 1
ATOM 4827 N N . VAL B 1 317 ? 9.531 5.684 0.716 1 96.94 317 VAL B N 1
ATOM 4828 C CA . VAL B 1 317 ? 9.578 6.77 -0.259 1 96.94 317 VAL B CA 1
ATOM 4829 C C . VAL B 1 317 ? 10.367 6.328 -1.487 1 96.94 317 VAL B C 1
ATOM 4831 O O . VAL B 1 317 ? 9.898 6.465 -2.619 1 96.94 317 VAL B O 1
ATOM 4834 N N . THR B 1 318 ? 11.539 5.777 -1.279 1 96.5 318 THR B N 1
ATOM 4835 C CA . THR B 1 318 ? 12.414 5.387 -2.383 1 96.5 318 THR B CA 1
ATOM 4836 C C . THR B 1 318 ? 11.789 4.25 -3.189 1 96.5 318 THR B C 1
ATOM 4838 O O . THR B 1 318 ? 11.867 4.242 -4.418 1 96.5 318 THR B O 1
ATOM 4841 N N . ASP B 1 319 ? 11.156 3.336 -2.48 1 97.5 319 ASP B N 1
ATOM 4842 C CA . ASP B 1 319 ? 10.516 2.203 -3.143 1 97.5 319 ASP B CA 1
ATOM 4843 C C . ASP B 1 319 ? 9.328 2.658 -3.982 1 97.5 319 ASP B C 1
ATOM 4845 O O . ASP B 1 319 ? 8.898 1.949 -4.895 1 97.5 319 ASP B O 1
ATOM 4849 N N . ALA B 1 320 ? 8.75 3.791 -3.674 1 97.56 320 ALA B N 1
ATOM 4850 C CA . ALA B 1 320 ? 7.656 4.363 -4.461 1 97.56 320 ALA B CA 1
ATOM 4851 C C . ALA B 1 320 ? 8.188 5.055 -5.711 1 97.56 320 ALA B C 1
ATOM 4853 O O . ALA B 1 320 ? 7.41 5.562 -6.523 1 97.56 320 ALA B O 1
ATOM 4854 N N . GLY B 1 321 ? 9.492 5.059 -5.895 1 96.12 321 GLY B N 1
ATOM 4855 C CA . GLY B 1 321 ? 10.109 5.762 -7.012 1 96.12 321 GLY B CA 1
ATOM 4856 C C . GLY B 1 321 ? 10.195 7.258 -6.797 1 96.12 321 GLY B C 1
ATOM 4857 O O . GLY B 1 321 ? 10.242 8.023 -7.762 1 96.12 321 GLY B O 1
ATOM 4858 N N . LEU B 1 322 ? 10.125 7.652 -5.52 1 97.06 322 LEU B N 1
ATOM 4859 C CA . LEU B 1 322 ? 10.164 9.07 -5.168 1 97.06 322 LEU B CA 1
ATOM 4860 C C . LEU B 1 322 ? 11.469 9.422 -4.469 1 97.06 322 LEU B C 1
ATOM 4862 O O . LEU B 1 322 ? 12.281 8.531 -4.18 1 97.06 322 LEU B O 1
ATOM 4866 N N . THR B 1 323 ? 11.68 10.727 -4.371 1 94.75 323 THR B N 1
ATOM 4867 C CA . THR B 1 323 ? 12.844 11.234 -3.648 1 94.75 323 THR B CA 1
ATOM 4868 C C . THR B 1 323 ? 12.406 12.031 -2.422 1 94.75 323 THR B C 1
ATOM 4870 O O . THR B 1 323 ? 11.234 12.367 -2.277 1 94.75 323 THR B O 1
ATOM 4873 N N . TYR B 1 324 ? 13.273 12.008 -1.526 1 89.25 324 TYR B N 1
ATOM 4874 C CA . TYR B 1 324 ? 12.992 12.875 -0.387 1 89.25 324 TYR B CA 1
ATOM 4875 C C . TYR B 1 324 ? 14.023 13.992 -0.281 1 89.25 324 TYR B C 1
ATOM 4877 O O . TYR B 1 324 ? 15.18 13.812 -0.667 1 89.25 324 TYR B O 1
ATOM 4885 N N . GLU B 1 325 ? 13.531 15.219 -0.406 1 67.94 325 GLU B N 1
ATOM 4886 C CA . GLU B 1 325 ? 14.312 16.453 -0.502 1 67.94 325 GLU B CA 1
ATOM 4887 C C . GLU B 1 325 ? 15.195 16.641 0.728 1 67.94 325 GLU B C 1
ATOM 4889 O O . GLU B 1 325 ? 14.75 16.422 1.857 1 67.94 325 GLU B O 1
ATOM 4894 N N . ARG B 1 326 ? 16.531 16.375 0.453 1 58.09 326 ARG B N 1
ATOM 4895 C CA . ARG B 1 326 ? 17.422 17.016 1.41 1 58.09 326 ARG B CA 1
ATOM 4896 C C . ARG B 1 326 ? 17.234 18.531 1.402 1 58.09 326 ARG B C 1
ATOM 4898 O O . ARG B 1 326 ? 16.984 19.125 0.352 1 58.09 326 ARG B O 1
ATOM 4905 N N . CYS B 1 327 ? 16.641 19.141 2.412 1 36.97 327 CY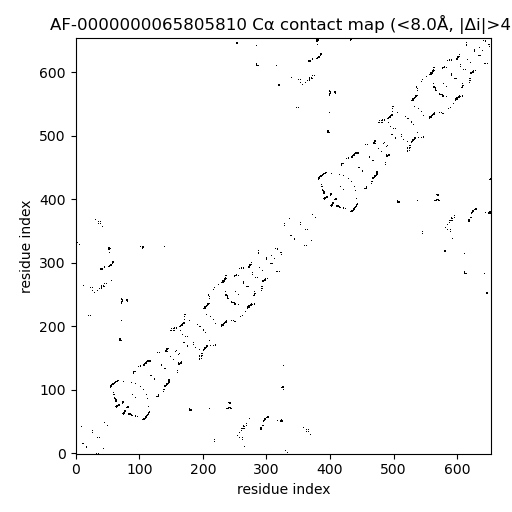S B N 1
ATOM 4906 C CA . CYS B 1 327 ? 16.75 20.594 2.34 1 36.97 327 CYS B CA 1
ATOM 4907 C C . CYS B 1 327 ? 18.156 21.016 1.938 1 36.97 327 CYS B C 1
ATOM 4909 O O . CYS B 1 327 ? 19.125 20.344 2.287 1 36.97 327 CYS B O 1
#

Secondary structure (DSSP, 8-state):
-HHHHHHHHHHHHTT----HHHHHHHHH--HHHHHHHHHHHHHHHHHHHTTEEEEEEEEEEEBS-BS---TT-TTBTTS------B-PPPHHHHHHHHHHHHHTT-SEEEEEE-SS-PPTTHHHHHHHHHHHHHHHH-SSEEEEE-SS--HHHHHHHHHHT--EEE---BS-TTTGGGT--SS-HHHHHHHHHHHHHTT-EEE--EEE-SS--HHHHHHHHHHHHHTT-SEEEEEE----TTSTTTTPPPPPHHHHHHHHHHHHHHSTTSEEEE-TTHHHHHGGGGGGHHHHT--EEE-S--SSS----HHHHHHHHHHTT-EE---/-HHHHHHHHHHHHTT----HHHHHHHHH--HHHHHHHHHHHHHHHHHHHTTEEEEEEEEEEEBS-BS---TT-TTBTTS------B-PPPHHHHHHHHHHHHHTT-SEEEEEE-SS-PPTTHHHHHHHHHHHHHHHH-SSEEEEE-SS--HHHHHHHHHHT--EEE---BS-TTTGGGT--SS-HHHHHHHHHHHHHTT-EEE--EEE-SS--HHHHHHHHHHHHHTT-SEEEEEE----TTSTTTTPPPPPHHHHHHHHHHHHHHSTTSEEEE-TTHHHHHGGGGGGHHHHT--EEE-S--SSS----HHHHHHHHHHTT-EE---

Radius of gyration: 28.01 Å; Cα contacts (8 Å, |Δi|>4): 1430; chains: 2; bounding box: 44×87×61 Å